Protein AF-D3BN66-F1 (afdb_monomer_lite)

Secondary structure (DSSP, 8-state):
-----PPP-PPPP-PPP----------HHHHHHHHHHHHHTTSSSHHHHHHHHHHHHHHHHHHHHHHHHHHHHHHHHHHHHHHHHHHHHHHHHHHHHHHHHHHHHHHHHHHHHHHHT--S-HHHHHHHHHHHHHHHHHHHHHHHHHHHHHHHHHHHHHHHHHHHHHHHHHHHHHHHHHHHHHTT----TTS-TT-GGGGPPPPPTT--HHHHHHHHHHHHHHHHHHHHHHGGG--HHHHHHHHHHHHHHHH---HHHHHHHHHHHHHHHS---------TT----------------S--PPP-------------------------TTS-PPPPHHHHHHHHGGGGGGTEEEEEEGGGGGGS---SEEEEEEESS-TTS----EEEEEEETTS--------------

Radius of gyration: 40.03 Å; chains: 1; bounding box: 95×123×113 Å

pLDDT: mean 73.35, std 18.91, range [30.31, 98.12]

Foldseek 3Di:
DDDDDDDDDDDDDDDDDDDDDDDDDPCPVVVVVVVVVVVVVVPPDPVVVVVVVVVVVVVVVVVVVVVVVVVLVVLVVVLVVLVVVLVVVLVVLVVQLVVLVVQLVVLVVQLVVLVVVDDPDPVSVVSNVVSVVSNVVSVVSNVVSVVVSVVSVVVSVVVSVVSVLVSQLVVLVVVLVVLCVVLVPPDLVPDDPPCLPVQQDADDPPDDPVRVVVNVSSVSSSVSNVSVVCSSVDGPVLSVVLVVLVVVLVVDPDRVSNVVSVVVNVVSSPDDPPPPPPPPPPPDPDDDDDDPDDDDDPDPDPDPPDDDDPPDPDDDDDDDDDDDPPPPPPPPDDDDQVRVCVVCVVCVVVAEPGEAEPVCPVVDDDDQWHKYKYFPHHPVDPGDDIDIDIHHNPPPPPPPPPPPPDDDD

Sequence (409 aa):
MTGSKRKQRLRPPKLYKDYKNRRSINDNNFRELVLRKTIDDKKIDQPILVEIDPIIKKELDEIKTSMNKKLNIDNNDKLEKIQTRAEKQKQRDEMAANLALTNERLAKMELNSLEANQKDDDEWRRKFEVAERKAREAEENFIIIEDLMKVNKEKFEKQIIEARHEVEKEQIKEQINQFINRKNITGLSSIPLNNPFESFQYYTKDMNDKQKGSVTKKNEKGFAQLLKSFSNRLTTDNFNNIMHIYSQLERSRDYNRRNDMLKEIYMSFQPQPRNVALPVDLVQPPQQQGGMSIYYEPDLEIPIIGEGDRNDQKRLEEGSSSDESVIDRRNGSGLYDYQIEEIMAPYKDRGFVGVIPSDMVSSLPANKKMSFIMNLDPSDQPGSHWVACYIDGRDDRIAHQDKDRSVSV

Structure (mmCIF, N/CA/C/O backbone):
data_AF-D3BN66-F1
#
_entry.id   AF-D3BN66-F1
#
loop_
_atom_site.group_PDB
_atom_site.id
_atom_site.type_symbol
_atom_site.label_atom_id
_atom_site.label_alt_id
_atom_site.label_comp_id
_atom_site.label_asym_id
_atom_site.label_entity_id
_atom_site.label_seq_id
_atom_site.pdbx_PDB_ins_code
_atom_site.Cartn_x
_atom_site.Cartn_y
_atom_site.Cartn_z
_atom_site.occupancy
_atom_site.B_iso_or_equiv
_atom_site.auth_seq_id
_atom_site.auth_comp_id
_atom_site.auth_asym_id
_atom_site.auth_atom_id
_atom_site.pdbx_PDB_model_num
ATOM 1 N N . MET A 1 1 ? 4.563 66.924 8.819 1.00 42.50 1 MET A N 1
ATOM 2 C CA . MET A 1 1 ? 3.138 66.525 8.850 1.00 42.50 1 MET A CA 1
ATOM 3 C C . MET A 1 1 ? 3.063 65.006 8.934 1.00 42.50 1 MET A C 1
ATOM 5 O O . MET A 1 1 ? 3.205 64.345 7.919 1.00 42.50 1 MET A O 1
ATOM 9 N N . THR A 1 2 ? 2.899 64.441 10.130 1.00 40.62 2 THR A N 1
ATOM 10 C CA . THR A 1 2 ? 2.730 62.989 10.336 1.00 40.62 2 THR A CA 1
ATOM 11 C C . THR A 1 2 ? 1.675 62.785 11.421 1.00 40.62 2 THR A C 1
ATOM 13 O O . THR A 1 2 ? 1.926 63.022 12.601 1.00 40.62 2 THR A O 1
ATOM 16 N N . GLY A 1 3 ? 0.453 62.446 10.999 1.00 40.06 3 GLY A N 1
ATOM 17 C CA . GLY A 1 3 ? -0.725 62.320 11.857 1.00 40.06 3 GLY A CA 1
ATOM 18 C C . GLY A 1 3 ? -0.850 60.930 12.479 1.00 40.06 3 GLY A C 1
ATOM 19 O O . GLY A 1 3 ? -1.003 59.936 11.776 1.00 40.06 3 GLY A O 1
ATOM 20 N N . SER A 1 4 ? -0.826 60.885 13.810 1.00 47.31 4 SER A N 1
ATOM 21 C CA . SER A 1 4 ? -1.016 59.688 14.631 1.00 47.31 4 SER A CA 1
ATOM 22 C C . SER A 1 4 ? -2.510 59.473 14.922 1.00 47.31 4 SER A C 1
ATOM 24 O O . SER A 1 4 ? -3.152 60.317 15.548 1.00 47.31 4 SER A O 1
ATOM 26 N N . LYS A 1 5 ? -3.098 58.360 14.457 1.00 57.25 5 LYS A N 1
ATOM 27 C CA . LYS A 1 5 ? -4.505 57.996 14.722 1.00 57.25 5 LYS A CA 1
ATOM 28 C C . LYS A 1 5 ? -4.603 57.080 15.947 1.00 57.25 5 LYS A C 1
ATOM 30 O O . LYS A 1 5 ? -4.338 55.883 15.876 1.00 57.25 5 LYS A O 1
ATOM 35 N N . ARG A 1 6 ? -5.043 57.652 17.071 1.00 55.31 6 ARG A N 1
ATOM 36 C CA . ARG A 1 6 ? -5.416 56.957 18.316 1.00 55.31 6 ARG A CA 1
ATOM 37 C C . ARG A 1 6 ? -6.798 56.303 18.150 1.00 55.31 6 ARG A C 1
ATOM 39 O O . ARG A 1 6 ? -7.790 57.006 17.984 1.00 55.31 6 ARG A O 1
ATOM 46 N N . LYS A 1 7 ? -6.885 54.969 18.220 1.00 59.03 7 LYS A N 1
ATOM 47 C CA . LYS A 1 7 ? -8.163 54.233 18.302 1.00 59.03 7 LYS A CA 1
ATOM 48 C C . LYS A 1 7 ? -8.695 54.268 19.742 1.00 59.03 7 LYS A C 1
ATOM 50 O O . LYS A 1 7 ? -8.045 53.763 20.655 1.00 59.03 7 LYS A O 1
ATOM 55 N N . GLN A 1 8 ? -9.872 54.863 19.937 1.00 57.28 8 GLN A N 1
ATOM 56 C CA . GLN A 1 8 ? -10.628 54.820 21.191 1.00 57.28 8 GLN A CA 1
ATOM 57 C C . GLN A 1 8 ? -11.249 53.427 21.388 1.00 57.28 8 GLN A C 1
ATOM 59 O O . GLN A 1 8 ? -11.866 52.877 20.479 1.00 57.28 8 GLN A O 1
ATOM 64 N N . ARG A 1 9 ? -11.083 52.853 22.585 1.00 50.12 9 ARG A N 1
ATOM 65 C CA . ARG A 1 9 ? -11.753 51.618 23.017 1.00 50.12 9 ARG A CA 1
ATOM 66 C C . ARG A 1 9 ? -13.095 51.970 23.665 1.00 50.12 9 ARG A C 1
ATOM 68 O O . ARG A 1 9 ? -13.114 52.604 24.718 1.00 50.12 9 ARG A O 1
ATOM 75 N N . LEU A 1 10 ? -14.194 51.534 23.053 1.00 54.78 10 LEU A N 1
ATOM 76 C CA . LEU A 1 10 ? -15.538 51.562 23.637 1.00 54.78 10 LEU A CA 1
ATOM 77 C C . LEU A 1 10 ? -15.641 50.506 24.751 1.00 54.78 10 LEU A C 1
ATOM 79 O O . LEU A 1 10 ? -15.261 49.352 24.557 1.00 54.78 10 LEU A O 1
ATOM 83 N N . ARG A 1 11 ? -16.131 50.908 25.930 1.00 53.59 11 ARG A N 1
ATOM 84 C CA . ARG A 1 11 ? -16.482 49.995 27.032 1.00 53.59 11 ARG A CA 1
ATOM 85 C C . ARG A 1 11 ? -17.899 49.440 26.815 1.00 53.59 11 ARG A C 1
ATOM 87 O O . ARG A 1 11 ? -18.752 50.197 26.355 1.00 53.59 11 ARG A O 1
ATOM 94 N N . PRO A 1 12 ? -18.181 48.178 27.182 1.00 53.91 12 PRO A N 1
ATOM 95 C CA . PRO A 1 12 ? -19.526 47.619 27.081 1.00 53.91 12 PRO A CA 1
ATOM 96 C C . PRO A 1 12 ? -20.461 48.150 28.190 1.00 53.91 12 PRO A C 1
ATOM 98 O O . PRO A 1 12 ? -19.978 48.540 29.262 1.00 53.91 12 PRO A O 1
ATOM 101 N N . PRO A 1 13 ? -21.791 48.156 27.968 1.00 50.81 13 PRO A N 1
ATOM 102 C CA . PRO A 1 13 ? -22.762 48.665 28.930 1.00 50.81 13 PRO A CA 1
ATOM 103 C C . PRO A 1 13 ? -22.997 47.669 30.071 1.00 50.81 13 PRO A C 1
ATOM 105 O O . PRO A 1 13 ? -23.082 46.459 29.867 1.00 50.81 13 PRO A O 1
ATOM 108 N N . LYS A 1 14 ? -23.142 48.199 31.288 1.00 54.69 14 LYS A N 1
ATOM 109 C CA . LYS A 1 14 ? -23.556 47.444 32.476 1.00 54.69 14 LYS A CA 1
ATOM 110 C C . LYS A 1 14 ? -25.056 47.148 32.382 1.00 54.69 14 LYS A C 1
ATOM 112 O O . LYS A 1 14 ? -25.862 48.071 32.457 1.00 54.69 14 LYS A O 1
ATOM 117 N N . LEU A 1 15 ? -25.418 45.875 32.236 1.00 51.81 15 LEU A N 1
ATOM 118 C CA . LEU A 1 15 ? -26.801 45.411 32.342 1.00 51.81 15 LEU A CA 1
ATOM 119 C C . LEU A 1 15 ? -27.243 45.387 33.812 1.00 51.81 15 LEU A C 1
ATOM 121 O O . LEU A 1 15 ? -26.557 44.860 34.690 1.00 51.81 15 LEU A O 1
ATOM 125 N N . TYR A 1 16 ? -28.379 46.039 34.037 1.00 42.94 16 TYR A N 1
ATOM 126 C CA . TYR A 1 16 ? -29.031 46.309 35.310 1.00 42.94 16 TYR A CA 1
ATOM 127 C C . TYR A 1 16 ? -29.456 45.034 36.051 1.00 42.94 16 TYR A C 1
ATOM 129 O O . TYR A 1 16 ? -29.981 44.088 35.467 1.00 42.94 16 TYR A O 1
ATOM 137 N N . LYS A 1 17 ? -29.273 45.065 37.374 1.00 49.34 17 LYS A N 1
ATOM 138 C CA . LYS A 1 17 ? -29.951 44.204 38.345 1.00 49.34 17 LYS A CA 1
ATOM 139 C C . LYS A 1 17 ? -31.332 44.803 38.594 1.00 49.34 17 LYS A C 1
ATOM 141 O O . LYS A 1 17 ? -31.373 45.902 39.122 1.00 49.34 17 LYS A O 1
ATOM 146 N N . ASP A 1 18 ? -32.408 44.092 38.268 1.00 52.47 18 ASP A N 1
ATOM 147 C CA . ASP A 1 18 ? -33.730 44.332 38.863 1.00 52.47 18 ASP A CA 1
ATOM 148 C C . ASP A 1 18 ? -34.685 43.169 38.575 1.00 52.47 18 ASP A C 1
ATOM 150 O O . ASP A 1 18 ? -35.372 43.150 37.564 1.00 52.47 18 ASP A O 1
ATOM 154 N N . TYR A 1 19 ? -34.732 42.194 39.485 1.00 42.91 19 TYR A N 1
ATOM 155 C CA . TYR A 1 19 ? -35.895 41.319 39.676 1.00 42.91 19 TYR A CA 1
ATOM 156 C C . TYR A 1 19 ? -35.972 40.921 41.155 1.00 42.91 19 TYR A C 1
ATOM 158 O O . TYR A 1 19 ? -35.634 39.812 41.563 1.00 42.91 19 TYR A O 1
ATOM 166 N N . LYS A 1 20 ? -36.414 41.867 41.984 1.00 50.00 20 LYS A N 1
ATOM 167 C CA . LYS A 1 20 ? -37.083 41.577 43.255 1.00 50.00 20 LYS A CA 1
ATOM 168 C C . LYS A 1 20 ? -38.516 42.088 43.141 1.00 50.00 20 LYS A C 1
ATOM 170 O O . LYS A 1 20 ? -38.739 43.167 42.609 1.00 50.00 20 LYS A O 1
ATOM 175 N N . ASN A 1 21 ? -39.447 41.315 43.692 1.00 50.31 21 ASN A N 1
ATOM 176 C CA . ASN A 1 21 ? -40.873 41.610 43.875 1.00 50.31 21 ASN A CA 1
ATOM 177 C C . ASN A 1 21 ? -41.814 41.277 42.712 1.00 50.31 21 ASN A C 1
ATOM 179 O O . ASN A 1 21 ? -42.336 42.161 42.037 1.00 50.31 21 ASN A O 1
ATOM 183 N N . ARG A 1 22 ? -42.209 39.999 42.633 1.00 42.62 22 ARG A N 1
ATOM 184 C CA . ARG A 1 22 ? -43.609 39.641 42.348 1.00 42.62 22 ARG A CA 1
ATOM 185 C C . ARG A 1 22 ? -44.107 38.545 43.296 1.00 42.62 22 ARG A C 1
ATOM 187 O O . ARG A 1 22 ? -43.810 37.375 43.128 1.00 42.62 22 ARG A O 1
ATOM 194 N N . ARG A 1 23 ? -44.828 39.029 44.311 1.00 42.53 23 ARG A N 1
ATOM 195 C CA . ARG A 1 23 ? -46.084 38.528 44.899 1.00 42.53 23 ARG A CA 1
ATOM 196 C C . ARG A 1 23 ? -46.255 37.010 45.042 1.00 42.53 23 ARG A C 1
ATOM 198 O O . ARG A 1 23 ? -46.561 36.312 44.085 1.00 42.53 23 ARG A O 1
ATOM 205 N N . SER A 1 24 ? -46.222 36.576 46.301 1.00 52.53 24 SER A N 1
ATOM 206 C CA . SER A 1 24 ? -46.904 35.387 46.804 1.00 52.53 24 SER A CA 1
ATOM 207 C C . SER A 1 24 ? -48.413 35.489 46.559 1.00 52.53 24 SER A C 1
ATOM 209 O O . SER A 1 24 ? -49.095 36.316 47.167 1.00 52.53 24 SER A O 1
ATOM 211 N N . ILE A 1 25 ? -48.937 34.636 45.689 1.00 47.38 25 ILE A N 1
ATOM 212 C CA . ILE A 1 25 ? -50.349 34.260 45.684 1.00 47.38 25 ILE A CA 1
ATOM 213 C C . ILE A 1 25 ? -50.371 32.776 46.044 1.00 47.38 25 ILE A C 1
ATOM 215 O O . ILE A 1 25 ? -49.571 32.003 45.527 1.00 47.38 25 ILE A O 1
ATOM 219 N N . ASN A 1 26 ? -51.211 32.431 47.018 1.00 54.62 26 ASN A N 1
ATOM 220 C CA . ASN A 1 26 ? -51.347 31.112 47.630 1.00 54.62 26 ASN A CA 1
ATOM 221 C C . ASN A 1 26 ? -51.411 29.981 46.591 1.00 54.62 26 ASN A C 1
ATOM 223 O O . ASN A 1 26 ? -52.428 29.798 45.928 1.00 54.62 26 ASN A O 1
ATOM 227 N N . ASP A 1 27 ? -50.338 29.194 46.526 1.00 53.50 27 ASP A N 1
ATOM 228 C CA . ASP A 1 27 ? -50.095 28.159 45.512 1.00 53.50 27 ASP A CA 1
ATOM 229 C C . ASP A 1 27 ? -50.327 26.732 46.050 1.00 53.50 27 ASP A C 1
ATOM 231 O O . ASP A 1 27 ? -49.869 25.739 45.486 1.00 53.50 27 ASP A O 1
ATOM 235 N N . ASN A 1 28 ? -51.037 26.599 47.176 1.00 54.41 28 ASN A N 1
ATOM 236 C CA . ASN A 1 28 ? -51.284 25.289 47.786 1.00 54.41 28 ASN A CA 1
ATOM 237 C C . ASN A 1 28 ? -52.301 24.454 46.988 1.00 54.41 28 ASN A C 1
ATOM 239 O O . ASN A 1 28 ? -52.156 23.236 46.914 1.00 54.41 28 ASN A O 1
ATOM 243 N N . ASN A 1 29 ? -53.262 25.088 46.306 1.00 57.19 29 ASN A N 1
ATOM 244 C CA . ASN A 1 29 ? -54.255 24.362 45.504 1.00 57.19 29 ASN A CA 1
ATOM 245 C C . ASN A 1 29 ? -53.733 23.956 44.116 1.00 57.19 29 ASN A C 1
ATOM 247 O O . ASN A 1 29 ? -54.146 22.923 43.595 1.00 57.19 29 ASN A O 1
ATOM 251 N N . PHE A 1 30 ? -52.794 24.705 43.525 1.00 57.44 30 PHE A N 1
ATOM 252 C CA . PHE A 1 30 ? -52.188 24.317 42.245 1.00 57.44 30 PHE A CA 1
ATOM 253 C C . PHE A 1 30 ? -51.193 23.165 42.429 1.00 57.44 30 PHE A C 1
ATOM 255 O O . PHE A 1 30 ? -51.140 22.240 41.618 1.00 57.44 30 PHE A O 1
ATOM 262 N N . ARG A 1 31 ? -50.464 23.160 43.552 1.00 57.47 31 ARG A N 1
ATOM 263 C CA . ARG A 1 31 ? -49.531 22.083 43.894 1.00 57.47 31 ARG A CA 1
ATOM 264 C C . ARG A 1 31 ? -50.245 20.755 44.164 1.00 57.47 31 ARG A C 1
ATOM 266 O O . ARG A 1 31 ? -49.763 19.728 43.699 1.00 57.47 31 ARG A O 1
ATOM 273 N N . GLU A 1 32 ? -51.409 20.761 44.820 1.00 63.03 32 GLU A N 1
ATOM 274 C CA . GLU A 1 32 ? -52.248 19.555 44.968 1.00 63.03 32 GLU A CA 1
ATOM 275 C C . GLU A 1 32 ? -52.818 19.065 43.627 1.00 63.03 32 GLU A C 1
ATOM 277 O O . GLU A 1 32 ? -52.808 17.863 43.362 1.00 63.03 32 GLU A O 1
ATOM 282 N N . LEU A 1 33 ? -53.257 19.971 42.745 1.00 62.94 33 LEU A N 1
ATOM 283 C CA . LEU A 1 33 ? -53.832 19.591 41.450 1.00 62.94 33 LEU A CA 1
ATOM 284 C C . LEU A 1 33 ? -52.782 18.986 40.497 1.00 62.94 33 LEU A C 1
ATOM 286 O O . LEU A 1 33 ? -53.063 18.011 39.799 1.00 62.94 33 LEU A O 1
ATOM 290 N N . VAL A 1 34 ? -51.554 19.517 40.504 1.00 58.50 34 VAL A N 1
ATOM 291 C CA . VAL A 1 34 ? -50.423 18.976 39.726 1.00 58.50 34 VAL A CA 1
ATOM 292 C C . VAL A 1 34 ? -49.913 17.657 40.320 1.00 58.50 34 VAL A C 1
ATOM 294 O O . VAL A 1 34 ? -49.538 16.747 39.578 1.00 58.50 34 VAL A O 1
ATOM 297 N N . LEU A 1 35 ? -49.950 17.497 41.647 1.00 56.22 35 LEU A N 1
ATOM 298 C CA . LEU A 1 35 ? -49.577 16.238 42.295 1.00 56.22 35 LEU A CA 1
ATOM 299 C C . LEU A 1 35 ? -50.616 15.131 42.076 1.00 56.22 35 LEU A C 1
ATOM 301 O O . LEU A 1 35 ? -50.224 13.988 41.882 1.00 56.22 35 LEU A O 1
ATOM 305 N N . ARG A 1 36 ? -51.919 15.433 42.019 1.00 53.44 36 ARG A N 1
ATOM 306 C CA . ARG A 1 36 ? -52.940 14.409 41.725 1.00 53.44 36 ARG A CA 1
ATOM 307 C C . ARG A 1 36 ? -52.907 13.941 40.270 1.00 53.44 36 ARG A C 1
ATOM 309 O O . ARG A 1 36 ? -53.001 12.743 40.032 1.00 53.44 36 ARG A O 1
ATOM 316 N N . LYS A 1 37 ? -52.662 14.836 39.304 1.00 50.47 37 LYS A N 1
ATOM 317 C CA . LYS A 1 37 ? -52.521 14.439 37.888 1.00 50.47 37 LYS A CA 1
ATOM 318 C C . LYS A 1 37 ? -51.271 13.594 37.612 1.00 50.47 37 LYS A C 1
ATOM 320 O O . LYS A 1 37 ? -51.296 12.744 36.739 1.00 50.47 37 LYS A O 1
ATOM 325 N N . THR A 1 38 ? -50.201 13.769 38.388 1.00 50.75 38 THR A N 1
ATOM 326 C CA . THR A 1 38 ? -48.955 12.991 38.231 1.00 50.75 38 THR A CA 1
ATOM 327 C C . THR A 1 38 ? -48.953 11.644 38.961 1.00 50.75 38 THR A C 1
ATOM 329 O O . THR A 1 38 ? -47.973 10.904 38.859 1.00 50.75 38 THR A O 1
ATOM 332 N N . ILE A 1 39 ? -50.010 11.312 39.712 1.00 50.56 39 ILE A N 1
ATOM 333 C CA . ILE A 1 39 ? -50.129 10.029 40.423 1.00 50.56 39 ILE A CA 1
ATOM 334 C C . ILE A 1 39 ? -50.927 9.002 39.605 1.00 50.56 39 ILE A C 1
ATOM 336 O O . ILE A 1 39 ? -50.590 7.819 39.669 1.00 50.56 39 ILE A O 1
ATOM 340 N N . ASP A 1 40 ? -51.878 9.430 38.771 1.00 47.91 40 ASP A N 1
ATOM 341 C CA . ASP A 1 40 ? -52.631 8.510 37.904 1.00 47.91 40 ASP A CA 1
ATOM 342 C C . ASP A 1 40 ? -51.884 8.144 36.603 1.00 47.91 40 ASP A C 1
ATOM 344 O O . ASP A 1 40 ? -51.997 7.009 36.145 1.00 47.91 40 ASP A O 1
ATOM 348 N N . ASP A 1 41 ? -50.983 9.002 36.107 1.00 50.62 41 ASP A N 1
ATOM 349 C CA . ASP A 1 41 ? -50.082 8.681 34.978 1.00 50.62 41 ASP A CA 1
ATOM 350 C C . ASP A 1 41 ? -48.938 7.710 35.355 1.00 50.62 41 ASP A C 1
ATOM 352 O O . ASP A 1 41 ? -48.151 7.305 34.508 1.00 50.62 41 ASP A O 1
ATOM 356 N N . LYS A 1 42 ? -48.813 7.314 36.632 1.00 54.12 42 LYS A N 1
ATOM 357 C CA . LYS A 1 42 ? -47.765 6.380 37.105 1.00 54.12 42 LYS A CA 1
ATOM 358 C C . LYS A 1 42 ? -48.207 4.919 37.186 1.00 54.12 42 LYS A C 1
ATOM 360 O O . LYS A 1 42 ? -47.405 4.073 37.583 1.00 54.12 42 LYS A O 1
ATOM 365 N N . LYS A 1 43 ? -49.470 4.614 36.874 1.00 51.81 43 LYS A N 1
ATOM 366 C CA . LYS A 1 43 ? -50.007 3.238 36.905 1.00 51.81 43 LYS A CA 1
ATOM 367 C C . LYS A 1 43 ? -50.247 2.627 35.530 1.00 51.81 43 LYS A C 1
ATOM 369 O O . LYS A 1 43 ? -50.500 1.429 35.447 1.00 51.81 43 LYS A O 1
ATOM 374 N N . ILE A 1 44 ? -50.119 3.420 34.477 1.00 51.97 44 ILE A N 1
ATOM 375 C CA . ILE A 1 44 ? -50.003 2.942 33.104 1.00 51.97 44 ILE A CA 1
ATOM 376 C C . ILE A 1 44 ? -48.488 2.939 32.807 1.00 51.97 44 ILE A C 1
ATOM 378 O O . ILE A 1 44 ? -47.768 3.784 33.323 1.00 51.97 44 ILE A O 1
ATOM 382 N N . ASP A 1 45 ? -47.983 1.943 32.080 1.00 51.66 45 ASP A N 1
ATOM 383 C CA . ASP A 1 45 ? -46.619 1.866 31.503 1.00 51.66 45 ASP A CA 1
ATOM 384 C C . ASP A 1 45 ? -45.501 1.072 32.207 1.00 51.66 45 ASP A C 1
ATOM 386 O O . ASP A 1 45 ? -44.484 0.819 31.563 1.00 51.66 45 ASP A O 1
ATOM 390 N N . GLN A 1 46 ? -45.636 0.551 33.433 1.00 54.06 46 GLN A N 1
ATOM 391 C CA . GLN A 1 46 ? -44.550 -0.302 33.972 1.00 54.06 46 GLN A CA 1
ATOM 392 C C . GLN A 1 46 ? -44.392 -1.697 33.329 1.00 54.06 46 GLN A C 1
ATOM 394 O O . GLN A 1 46 ? -43.247 -2.116 33.179 1.00 54.06 46 GLN A O 1
ATOM 399 N N . PRO A 1 47 ? -45.443 -2.432 32.910 1.00 52.09 47 PRO A N 1
ATOM 400 C CA . PRO A 1 47 ? -45.228 -3.733 32.270 1.00 52.09 47 PRO A CA 1
ATOM 401 C C . PRO A 1 47 ? -44.808 -3.619 30.794 1.00 52.09 47 PRO A C 1
ATOM 403 O O . PRO A 1 47 ? -44.081 -4.478 30.311 1.00 52.09 47 PRO A O 1
ATOM 406 N N . ILE A 1 48 ? -45.190 -2.540 30.095 1.00 51.78 48 ILE A N 1
ATOM 407 C CA . ILE A 1 48 ? -44.883 -2.353 28.663 1.00 51.78 48 ILE A CA 1
ATOM 408 C C . ILE A 1 48 ? -43.405 -1.969 28.457 1.00 51.78 48 ILE A C 1
ATOM 410 O O . ILE A 1 48 ? -42.762 -2.450 27.527 1.00 51.78 48 ILE A O 1
ATOM 414 N N . LEU A 1 49 ? -42.823 -1.171 29.360 1.00 47.06 49 LEU A N 1
ATOM 415 C CA . LEU A 1 49 ? -41.401 -0.798 29.301 1.00 47.06 49 LEU A CA 1
ATOM 416 C C . LEU A 1 49 ? -40.445 -1.989 29.508 1.00 47.06 49 LEU A C 1
ATOM 418 O O . LEU A 1 49 ? -39.345 -1.984 28.964 1.00 47.06 49 LEU A O 1
ATOM 422 N N . VAL A 1 50 ? -40.863 -3.030 30.238 1.00 57.59 50 VAL A N 1
ATOM 423 C CA . VAL A 1 50 ? -40.025 -4.214 30.509 1.00 57.59 50 VAL A CA 1
ATOM 424 C C . VAL A 1 50 ? -39.882 -5.118 29.275 1.00 57.59 50 VAL A C 1
ATOM 426 O O . VAL A 1 50 ? -38.843 -5.755 29.108 1.00 57.59 50 VAL A O 1
ATOM 429 N N . GLU A 1 51 ? -40.878 -5.149 28.383 1.00 57.34 51 GLU A N 1
ATOM 430 C CA . GLU A 1 51 ? -40.828 -5.958 27.153 1.00 57.34 51 GLU A CA 1
ATOM 431 C C . GLU A 1 51 ? -40.183 -5.232 25.961 1.00 57.34 51 GLU A C 1
ATOM 433 O O . GLU A 1 51 ? -39.612 -5.882 25.084 1.00 57.34 51 GLU A O 1
ATOM 438 N N . ILE A 1 52 ? -40.210 -3.895 25.933 1.00 57.38 52 ILE A N 1
ATOM 439 C CA . ILE A 1 52 ? -39.646 -3.099 24.829 1.00 57.38 52 ILE A CA 1
ATOM 440 C C . ILE A 1 52 ? -38.112 -2.984 24.919 1.00 57.38 52 ILE A C 1
ATOM 442 O O . ILE A 1 52 ? -37.425 -3.016 23.895 1.00 57.38 52 ILE A O 1
ATOM 446 N N . ASP A 1 53 ? -37.549 -2.916 26.127 1.00 74.94 53 ASP A N 1
ATOM 447 C CA . ASP A 1 53 ? -36.102 -2.791 26.357 1.00 74.94 53 ASP A CA 1
ATOM 448 C C . ASP A 1 53 ? -35.226 -3.862 25.663 1.00 74.94 53 ASP A C 1
ATOM 450 O O . ASP A 1 53 ? -34.221 -3.492 25.043 1.00 74.94 53 ASP A O 1
ATOM 454 N N . PRO A 1 54 ? -35.540 -5.175 25.709 1.00 79.94 54 PRO A N 1
ATOM 455 C CA . PRO A 1 54 ? -34.726 -6.182 25.025 1.00 79.94 54 PRO A CA 1
ATOM 456 C C . PRO A 1 54 ? -34.784 -6.063 23.496 1.00 79.94 54 PRO A C 1
ATOM 458 O O . PRO A 1 54 ? -33.779 -6.335 22.838 1.00 79.94 54 PRO A O 1
ATOM 461 N N . ILE A 1 55 ? -35.916 -5.624 22.936 1.00 75.44 55 ILE A N 1
ATOM 462 C CA . ILE A 1 55 ? -36.080 -5.424 21.489 1.00 75.44 55 ILE A CA 1
ATOM 463 C C . ILE A 1 55 ? -35.230 -4.237 21.036 1.00 75.44 55 ILE A C 1
ATOM 465 O O . ILE A 1 55 ? -34.394 -4.392 20.146 1.00 75.44 55 ILE A O 1
ATOM 469 N N . ILE A 1 56 ? -35.355 -3.092 21.717 1.00 73.75 56 ILE A N 1
ATOM 470 C CA . ILE A 1 56 ? -34.551 -1.900 21.420 1.00 73.75 56 ILE A CA 1
ATOM 471 C C . ILE A 1 56 ? -33.062 -2.216 21.561 1.00 73.75 56 ILE A C 1
ATOM 473 O O . ILE A 1 56 ? -32.268 -1.841 20.704 1.00 73.75 56 ILE A O 1
ATOM 477 N N . LYS A 1 57 ? -32.657 -2.932 22.616 1.00 77.44 57 LYS A N 1
ATOM 478 C CA . LYS A 1 57 ? -31.249 -3.282 22.836 1.00 77.44 57 LYS A CA 1
ATOM 479 C C . LYS A 1 57 ? -30.691 -4.173 21.724 1.00 77.44 57 LYS A C 1
ATOM 481 O O . LYS A 1 57 ? -29.576 -3.928 21.270 1.00 77.44 57 LYS A O 1
ATOM 486 N N . LYS A 1 58 ? -31.471 -5.156 21.261 1.00 86.12 58 LYS A N 1
ATOM 487 C CA . LYS A 1 58 ? -31.096 -6.034 20.147 1.00 86.12 58 LYS A CA 1
ATOM 488 C C . LYS A 1 58 ? -30.903 -5.245 18.850 1.00 86.12 58 LYS A C 1
ATOM 490 O O . LYS A 1 58 ? -29.858 -5.383 18.221 1.00 86.12 58 LYS A O 1
ATOM 495 N N . GLU A 1 59 ? -31.851 -4.381 18.487 1.00 81.19 59 GLU A N 1
ATOM 496 C CA . GLU A 1 59 ? -31.731 -3.536 17.289 1.00 81.19 59 GLU A CA 1
ATOM 497 C C . GLU A 1 59 ? -30.517 -2.601 17.373 1.00 81.19 59 GLU A C 1
ATOM 499 O O . GLU A 1 59 ? -29.779 -2.423 16.405 1.00 81.19 59 GLU A O 1
ATOM 504 N N . LEU A 1 60 ? -30.252 -2.038 18.553 1.00 73.50 60 LEU A N 1
ATOM 505 C CA . LEU A 1 60 ? -29.124 -1.134 18.771 1.00 73.50 60 LEU A CA 1
ATOM 506 C C . LEU A 1 60 ? -27.770 -1.860 18.668 1.00 73.50 60 LEU A C 1
ATOM 508 O O . LEU A 1 60 ? -26.803 -1.287 18.159 1.00 73.50 60 LEU A O 1
ATOM 512 N N . ASP A 1 61 ? -27.697 -3.116 19.112 1.00 77.19 61 ASP A N 1
ATOM 513 C CA . ASP A 1 61 ? -26.514 -3.970 18.968 1.00 77.19 61 ASP A CA 1
ATOM 514 C C . ASP A 1 61 ? -26.303 -4.418 17.506 1.00 77.19 61 ASP A C 1
ATOM 516 O O . ASP A 1 61 ? -25.166 -4.425 17.020 1.00 77.19 61 ASP A O 1
ATOM 520 N N . GLU A 1 62 ? -27.377 -4.702 16.762 1.00 81.94 62 GLU A N 1
ATOM 521 C CA . GLU A 1 62 ? -27.326 -4.996 15.321 1.00 81.94 62 GLU A CA 1
ATOM 522 C C . GLU A 1 62 ? -26.850 -3.782 14.507 1.00 81.94 62 GLU A C 1
ATOM 524 O O . GLU A 1 62 ? -25.935 -3.903 13.683 1.00 81.94 62 GLU A O 1
ATOM 529 N N . ILE A 1 63 ? -27.382 -2.588 14.794 1.00 76.31 63 ILE A N 1
ATOM 530 C CA . ILE A 1 63 ? -26.952 -1.331 14.165 1.00 76.31 63 ILE A CA 1
ATOM 531 C C . ILE A 1 63 ? -25.464 -1.085 14.433 1.00 76.31 63 ILE A C 1
ATOM 533 O O . ILE A 1 63 ? -24.711 -0.848 13.486 1.00 76.31 63 ILE A O 1
ATOM 537 N N . LYS A 1 64 ? -25.005 -1.206 15.686 1.00 73.19 64 LYS A N 1
ATOM 538 C CA . LYS A 1 64 ? -23.581 -1.047 16.038 1.00 73.19 64 LYS A CA 1
ATOM 539 C C . LYS A 1 64 ? -22.687 -2.045 15.307 1.00 73.19 64 LYS A C 1
ATOM 541 O O . LYS A 1 64 ? -21.664 -1.656 14.748 1.00 73.19 64 LYS A O 1
ATOM 546 N N . THR A 1 65 ? -23.089 -3.314 15.266 1.00 77.75 65 THR A N 1
ATOM 547 C CA . THR A 1 65 ? -22.343 -4.368 14.561 1.00 77.75 65 THR A CA 1
ATOM 548 C C . THR A 1 65 ? -22.235 -4.053 13.068 1.00 77.75 65 THR A C 1
ATOM 550 O O . THR A 1 65 ? -21.158 -4.174 12.482 1.00 77.75 65 THR A O 1
ATOM 553 N N . SER A 1 66 ? -23.322 -3.569 12.459 1.00 77.06 66 SER A N 1
ATOM 554 C CA . SER A 1 66 ? -23.336 -3.168 11.049 1.00 77.06 66 SER A CA 1
ATOM 555 C C . SER A 1 66 ? -22.442 -1.951 10.769 1.00 77.06 66 SER A C 1
ATOM 557 O O . SER A 1 66 ? -21.703 -1.954 9.784 1.00 77.06 66 SER A O 1
ATOM 559 N N . MET A 1 67 ? -22.444 -0.943 11.651 1.00 69.38 67 MET A N 1
ATOM 560 C CA . MET A 1 67 ? -21.591 0.244 11.532 1.00 69.38 67 MET A CA 1
ATOM 561 C C . MET A 1 67 ? -20.110 -0.114 11.652 1.00 69.38 67 MET A C 1
ATOM 563 O O . MET A 1 67 ? -19.313 0.317 10.823 1.00 69.38 67 MET A O 1
ATOM 567 N N . ASN A 1 68 ? -19.749 -0.956 12.621 1.00 70.44 68 ASN A N 1
ATOM 568 C CA . ASN A 1 68 ? -18.372 -1.416 12.805 1.00 70.44 68 ASN A CA 1
ATOM 569 C C . ASN A 1 68 ? -17.876 -2.239 11.613 1.00 70.44 68 ASN A C 1
ATOM 571 O O . ASN A 1 68 ? -16.736 -2.085 11.179 1.00 70.44 68 ASN A O 1
ATOM 575 N N . LYS A 1 69 ? -18.744 -3.082 11.040 1.00 80.12 69 LYS A N 1
ATOM 576 C CA . LYS A 1 69 ? -18.421 -3.827 9.820 1.00 80.12 69 LYS A CA 1
ATOM 577 C C . LYS A 1 69 ? -18.158 -2.882 8.643 1.00 80.12 69 LYS A C 1
ATOM 579 O O . LYS A 1 69 ? -17.165 -3.073 7.952 1.00 80.12 69 LYS A O 1
ATOM 584 N N . LYS A 1 70 ? -18.994 -1.854 8.447 1.00 76.50 70 LYS A N 1
ATOM 585 C CA . LYS A 1 70 ? -18.787 -0.835 7.400 1.00 76.50 70 LYS A CA 1
ATOM 586 C C . LYS A 1 70 ? -17.484 -0.061 7.596 1.00 76.50 70 LYS A C 1
ATOM 588 O O . LYS A 1 70 ? -16.721 0.065 6.652 1.00 76.50 70 LYS A O 1
ATOM 593 N N . LEU A 1 71 ? -17.189 0.373 8.820 1.00 73.19 71 LEU A N 1
ATOM 594 C CA . LEU A 1 71 ? -15.984 1.154 9.113 1.00 73.19 71 LEU A CA 1
ATOM 595 C C . LEU A 1 71 ? -14.691 0.351 8.883 1.00 73.19 71 LEU A C 1
ATOM 597 O O . LEU A 1 71 ? -13.713 0.886 8.365 1.00 73.19 71 LEU A O 1
ATOM 601 N N . ASN A 1 72 ? -14.699 -0.945 9.209 1.00 77.56 72 ASN A N 1
ATOM 602 C CA . ASN A 1 72 ? -13.581 -1.840 8.900 1.00 77.56 72 ASN A CA 1
ATOM 603 C C . ASN A 1 72 ? -13.411 -2.065 7.392 1.00 77.56 72 ASN A C 1
ATOM 605 O O . ASN A 1 72 ? -12.278 -2.114 6.923 1.00 77.56 72 ASN A O 1
ATOM 609 N N . ILE A 1 73 ? -14.511 -2.180 6.641 1.00 83.81 73 ILE A N 1
ATOM 610 C CA . ILE A 1 73 ? -14.466 -2.286 5.176 1.00 83.81 73 ILE A CA 1
ATOM 611 C C . ILE A 1 73 ? -13.881 -0.999 4.584 1.00 83.81 73 ILE A C 1
ATOM 613 O O . ILE A 1 73 ? -12.876 -1.066 3.891 1.00 83.81 73 ILE A O 1
ATOM 617 N N . ASP A 1 74 ? -14.403 0.173 4.952 1.00 82.44 74 ASP A N 1
ATOM 618 C CA . ASP A 1 74 ? -13.950 1.460 4.403 1.00 82.44 74 ASP A CA 1
ATOM 619 C C . ASP A 1 74 ? -12.454 1.725 4.656 1.00 82.44 74 ASP A C 1
ATOM 621 O O . ASP A 1 74 ? -11.751 2.283 3.810 1.00 82.44 74 ASP A O 1
ATOM 625 N N . ASN A 1 75 ? -11.954 1.333 5.830 1.00 79.94 75 ASN A N 1
ATOM 626 C CA . ASN A 1 75 ? -10.546 1.478 6.189 1.00 79.94 75 ASN A CA 1
ATOM 627 C C . ASN A 1 75 ? -9.644 0.496 5.428 1.00 79.94 75 ASN A C 1
ATOM 629 O O . ASN A 1 75 ? -8.574 0.891 4.958 1.00 79.94 75 ASN A O 1
ATOM 633 N N . ASN A 1 76 ? -10.082 -0.754 5.262 1.00 82.56 76 ASN A N 1
ATOM 634 C CA . ASN A 1 76 ? -9.353 -1.743 4.470 1.00 82.56 76 ASN A CA 1
ATOM 635 C C . ASN A 1 76 ? -9.334 -1.360 2.983 1.00 82.56 76 ASN A C 1
ATOM 637 O O . ASN A 1 76 ? -8.269 -1.378 2.374 1.00 82.56 76 ASN A O 1
ATOM 641 N N . ASP A 1 77 ? -10.458 -0.891 2.438 1.00 88.69 77 ASP A N 1
ATOM 642 C CA . ASP A 1 77 ? -10.574 -0.414 1.058 1.00 88.69 77 ASP A CA 1
ATOM 643 C C . ASP A 1 77 ? -9.623 0.757 0.771 1.00 88.69 77 ASP A C 1
ATOM 645 O O . ASP A 1 77 ? -9.065 0.873 -0.322 1.00 88.69 77 ASP A O 1
ATOM 649 N N . LYS A 1 78 ? -9.432 1.671 1.735 1.00 86.19 78 LYS A N 1
ATOM 650 C CA . LYS A 1 78 ? -8.458 2.768 1.601 1.00 86.19 78 LYS A CA 1
ATOM 651 C C . LYS A 1 78 ? -7.029 2.242 1.530 1.00 86.19 78 LYS A C 1
ATOM 653 O O . LYS A 1 78 ? -6.268 2.702 0.678 1.00 86.19 78 LYS A O 1
ATOM 658 N N . LEU A 1 79 ? -6.672 1.304 2.407 1.00 83.25 79 LEU A N 1
ATOM 659 C CA . LEU A 1 79 ? -5.341 0.701 2.426 1.00 83.25 79 LEU A CA 1
ATOM 660 C C . LEU A 1 79 ? -5.069 -0.061 1.123 1.00 83.25 79 LEU A C 1
ATOM 662 O O . LEU A 1 79 ? -4.021 0.138 0.511 1.00 83.25 79 LEU A O 1
ATOM 666 N N . GLU A 1 80 ? -6.039 -0.847 0.659 1.00 89.00 80 GLU A N 1
ATOM 667 C CA . GLU A 1 80 ? -5.967 -1.588 -0.600 1.00 89.00 80 GLU A CA 1
ATOM 668 C C . GLU A 1 80 ? -5.799 -0.638 -1.793 1.00 89.00 80 GLU A C 1
ATOM 670 O O . GLU A 1 80 ? -4.876 -0.796 -2.587 1.00 89.00 80 GLU A O 1
ATOM 675 N N . LYS A 1 81 ? -6.586 0.445 -1.871 1.00 90.94 81 LYS A N 1
ATOM 676 C CA . LYS A 1 81 ? -6.434 1.466 -2.924 1.00 90.94 81 LYS A CA 1
ATOM 677 C C . LYS A 1 81 ? -5.049 2.114 -2.933 1.00 90.94 81 LYS A C 1
ATOM 679 O O . LYS A 1 81 ? -4.537 2.416 -4.012 1.00 90.94 81 LYS A O 1
ATOM 684 N N . ILE A 1 82 ? -4.452 2.364 -1.766 1.00 83.75 82 ILE A N 1
ATOM 685 C CA . ILE A 1 82 ? -3.086 2.904 -1.668 1.00 83.75 82 ILE A CA 1
ATOM 686 C C . ILE A 1 82 ? -2.075 1.870 -2.174 1.00 83.75 82 ILE A C 1
ATOM 688 O O . ILE A 1 82 ? -1.206 2.223 -2.971 1.00 83.75 82 ILE A O 1
ATOM 692 N N . GLN A 1 83 ? -2.222 0.602 -1.786 1.00 84.19 83 GLN A N 1
ATOM 693 C CA . GLN A 1 83 ? -1.357 -0.491 -2.240 1.00 84.19 83 GLN A CA 1
ATOM 694 C C . GLN A 1 83 ? -1.443 -0.696 -3.756 1.00 84.19 83 GLN A C 1
ATOM 696 O O . GLN A 1 83 ? -0.416 -0.670 -4.427 1.00 84.19 83 GLN A O 1
ATOM 701 N N . THR A 1 84 ? -2.648 -0.768 -4.325 1.00 91.19 84 THR A N 1
ATOM 702 C CA . THR A 1 84 ? -2.834 -0.906 -5.776 1.00 91.19 84 THR A CA 1
ATOM 703 C C . THR A 1 84 ? -2.240 0.277 -6.546 1.00 91.19 84 THR A C 1
ATOM 705 O O . THR A 1 84 ? -1.690 0.105 -7.633 1.00 91.19 84 THR A O 1
ATOM 708 N N . ARG A 1 85 ? -2.336 1.505 -6.016 1.00 86.25 85 ARG A N 1
ATOM 709 C CA . ARG A 1 85 ? -1.694 2.682 -6.632 1.00 86.25 85 ARG A CA 1
ATOM 710 C C . ARG A 1 85 ? -0.171 2.587 -6.580 1.00 86.25 85 ARG A C 1
ATOM 712 O O . ARG A 1 85 ? 0.466 2.897 -7.582 1.00 86.25 85 ARG A O 1
ATOM 719 N N . ALA A 1 86 ? 0.389 2.148 -5.454 1.00 83.50 86 ALA A N 1
ATOM 720 C CA . ALA A 1 86 ? 1.825 1.941 -5.304 1.00 83.50 86 ALA A CA 1
ATOM 721 C C . ALA A 1 86 ? 2.343 0.863 -6.272 1.00 83.50 86 ALA A C 1
ATOM 723 O O . ALA A 1 86 ? 3.355 1.073 -6.932 1.00 83.50 86 ALA A O 1
ATOM 724 N N . GLU A 1 87 ? 1.619 -0.248 -6.434 1.00 88.50 87 GLU A N 1
ATOM 725 C CA . GLU A 1 87 ? 1.961 -1.311 -7.389 1.00 88.50 87 GLU A CA 1
ATOM 726 C C . GLU A 1 87 ? 1.898 -0.835 -8.842 1.00 88.50 87 GLU A C 1
ATOM 728 O O . GLU A 1 87 ? 2.831 -1.070 -9.607 1.00 88.50 87 GLU A O 1
ATOM 733 N N . LYS A 1 88 ? 0.840 -0.108 -9.224 1.00 90.94 88 LYS A N 1
ATOM 734 C CA . LYS A 1 88 ? 0.734 0.478 -10.569 1.00 90.94 88 LYS A CA 1
ATOM 735 C C . LYS A 1 88 ? 1.854 1.474 -10.851 1.00 90.94 88 LYS A C 1
ATOM 737 O O . LYS A 1 88 ? 2.366 1.507 -11.967 1.00 90.94 88 LYS A O 1
ATOM 742 N N . GLN A 1 89 ? 2.231 2.289 -9.865 1.00 85.75 89 GLN A N 1
ATOM 743 C CA . GLN A 1 89 ? 3.348 3.215 -10.029 1.00 85.75 89 GLN A CA 1
ATOM 744 C C . GLN A 1 89 ? 4.671 2.458 -10.153 1.00 85.75 89 GLN A C 1
ATOM 746 O O . GLN A 1 89 ? 5.428 2.738 -11.071 1.00 85.75 89 GLN A O 1
ATOM 751 N N . LYS A 1 90 ? 4.895 1.437 -9.320 1.00 88.12 90 LYS A N 1
ATOM 752 C CA . LYS A 1 90 ? 6.063 0.555 -9.413 1.00 88.12 90 LYS A CA 1
ATOM 753 C C . LYS A 1 90 ? 6.190 -0.086 -10.801 1.00 88.12 90 LYS A C 1
ATOM 755 O O . LYS A 1 90 ? 7.276 -0.087 -11.360 1.00 88.12 90 LYS A O 1
ATOM 760 N N . GLN A 1 91 ? 5.093 -0.572 -11.386 1.00 89.44 91 GLN A N 1
ATOM 761 C CA . GLN A 1 91 ? 5.099 -1.136 -12.743 1.00 89.44 91 GLN A CA 1
ATOM 762 C C . GLN A 1 91 ? 5.464 -0.100 -13.817 1.00 89.44 91 GLN A C 1
ATOM 764 O O . GLN A 1 91 ? 6.199 -0.411 -14.752 1.00 89.44 91 GLN A O 1
ATOM 769 N N . ARG A 1 92 ? 4.960 1.136 -13.699 1.00 87.94 92 ARG A N 1
ATOM 770 C CA . ARG A 1 92 ? 5.310 2.237 -14.616 1.00 87.94 92 ARG A CA 1
ATOM 771 C C . ARG A 1 92 ? 6.782 2.614 -14.504 1.00 87.94 92 ARG A C 1
ATOM 773 O O . ARG A 1 92 ? 7.444 2.785 -15.521 1.00 87.94 92 ARG A O 1
ATOM 780 N N . ASP A 1 93 ? 7.270 2.698 -13.276 1.00 83.19 93 ASP A N 1
ATOM 781 C CA . ASP A 1 93 ? 8.656 2.993 -12.940 1.00 83.19 93 ASP A CA 1
ATOM 782 C C . ASP A 1 93 ? 9.599 1.902 -13.495 1.00 83.19 93 ASP A C 1
ATOM 784 O O . ASP A 1 93 ? 10.571 2.207 -14.182 1.00 83.19 93 ASP A O 1
ATOM 788 N N . GLU A 1 94 ? 9.258 0.620 -13.318 1.00 86.12 94 GLU A N 1
ATOM 789 C CA . GLU A 1 94 ? 9.991 -0.516 -13.903 1.00 86.12 94 GLU A CA 1
ATOM 790 C C . GLU A 1 94 ? 9.987 -0.491 -15.441 1.00 86.12 94 GLU A C 1
ATOM 792 O O . GLU A 1 94 ? 11.008 -0.762 -16.075 1.00 86.12 94 GLU A O 1
ATOM 797 N N . MET A 1 95 ? 8.858 -0.143 -16.066 1.00 90.75 95 MET A N 1
ATOM 798 C CA . MET A 1 95 ? 8.772 0.002 -17.522 1.00 90.75 95 MET A CA 1
ATOM 799 C C . MET A 1 95 ? 9.662 1.145 -18.031 1.00 90.75 95 MET A C 1
ATOM 801 O O . MET A 1 95 ? 10.359 0.971 -19.031 1.00 90.75 95 MET A O 1
ATOM 805 N N . ALA A 1 96 ? 9.679 2.285 -17.334 1.00 85.12 96 ALA A N 1
ATOM 806 C CA . ALA A 1 96 ? 10.535 3.420 -17.667 1.00 85.12 96 ALA A CA 1
ATOM 807 C C . ALA A 1 96 ? 12.026 3.067 -17.539 1.00 85.12 96 ALA A C 1
ATOM 809 O O . ALA A 1 96 ? 12.800 3.355 -18.453 1.00 85.12 96 ALA A O 1
ATOM 810 N N . ALA A 1 97 ? 12.419 2.371 -16.467 1.00 83.62 97 ALA A N 1
ATOM 811 C CA . ALA A 1 97 ? 13.790 1.901 -16.275 1.00 83.62 97 ALA A CA 1
ATOM 812 C C . ALA A 1 97 ? 14.225 0.916 -17.374 1.00 83.62 97 ALA A C 1
ATOM 814 O O . ALA A 1 97 ? 15.315 1.043 -17.932 1.00 83.62 97 ALA A O 1
ATOM 815 N N . ASN A 1 98 ? 13.355 -0.027 -17.752 1.00 86.19 98 ASN A N 1
ATOM 816 C CA . ASN A 1 98 ? 13.632 -0.969 -18.839 1.00 86.19 98 ASN A CA 1
ATOM 817 C C . ASN A 1 98 ? 13.771 -0.270 -20.200 1.00 86.19 98 ASN A C 1
ATOM 819 O O . ASN A 1 98 ? 14.628 -0.647 -21.006 1.00 86.19 98 ASN A O 1
ATOM 823 N N . LEU A 1 99 ? 12.954 0.754 -20.465 1.00 89.69 99 LEU A N 1
ATOM 824 C CA . LEU A 1 99 ? 13.054 1.556 -21.684 1.00 89.69 99 LEU A CA 1
ATOM 825 C C . LEU A 1 99 ? 14.369 2.347 -21.722 1.00 89.69 99 LEU A C 1
ATOM 827 O O . LEU A 1 99 ? 15.058 2.329 -22.742 1.00 89.69 99 LEU A O 1
ATOM 831 N N . ALA A 1 100 ? 14.752 2.978 -20.609 1.00 81.81 100 ALA A N 1
ATOM 832 C CA . ALA A 1 100 ? 16.013 3.706 -20.484 1.00 81.81 100 ALA A CA 1
ATOM 833 C C . ALA A 1 100 ? 17.227 2.787 -20.693 1.00 81.81 100 ALA A C 1
ATOM 835 O O . ALA A 1 100 ? 18.078 3.080 -21.531 1.00 81.81 100 ALA A O 1
ATOM 836 N N . LEU A 1 101 ? 17.240 1.616 -20.048 1.00 86.06 101 LEU A N 1
ATOM 837 C CA . LEU A 1 101 ? 18.279 0.598 -20.230 1.00 86.06 101 LEU A CA 1
ATOM 838 C C . LEU A 1 101 ? 18.359 0.100 -21.683 1.00 86.06 101 LEU A C 1
ATOM 840 O O . LEU A 1 101 ? 19.437 -0.179 -22.209 1.00 86.06 101 LEU A O 1
ATOM 844 N N . THR A 1 102 ? 17.214 -0.025 -22.357 1.00 90.31 102 THR A N 1
ATOM 845 C CA . THR A 1 102 ? 17.174 -0.414 -23.773 1.00 90.31 102 THR A CA 1
ATOM 846 C C . THR A 1 102 ? 17.797 0.666 -24.655 1.00 90.31 102 THR A C 1
ATOM 848 O O . THR A 1 102 ? 18.597 0.343 -25.532 1.00 90.31 102 THR A O 1
ATOM 851 N N . ASN A 1 103 ? 17.477 1.938 -24.410 1.00 83.12 103 ASN A N 1
ATOM 852 C CA . ASN A 1 103 ? 18.052 3.065 -25.145 1.00 83.12 103 ASN A CA 1
ATOM 853 C C . ASN A 1 103 ? 19.565 3.180 -24.918 1.00 83.12 103 ASN A C 1
ATOM 855 O O . ASN A 1 103 ? 20.309 3.379 -25.875 1.00 83.12 103 ASN A O 1
ATOM 859 N N . GLU A 1 104 ? 20.027 2.971 -23.685 1.00 88.88 104 GLU A N 1
ATOM 860 C CA . GLU A 1 104 ? 21.451 2.922 -23.345 1.00 88.88 104 GLU A CA 1
ATOM 861 C C . GLU A 1 104 ? 22.177 1.813 -24.126 1.00 88.88 104 GLU A C 1
ATOM 863 O O . GLU A 1 104 ? 23.213 2.051 -24.748 1.00 88.88 104 GLU A O 1
ATOM 868 N N . ARG A 1 105 ? 21.610 0.598 -24.164 1.00 88.69 105 ARG A N 1
ATOM 869 C CA . ARG A 1 105 ? 22.174 -0.525 -24.932 1.00 88.69 105 ARG A CA 1
ATOM 870 C C . ARG A 1 105 ? 22.223 -0.237 -26.428 1.00 88.69 105 ARG A C 1
ATOM 872 O O . ARG A 1 105 ? 23.225 -0.555 -27.061 1.00 88.69 105 ARG A O 1
ATOM 879 N N . LEU A 1 106 ? 21.169 0.358 -26.990 1.00 89.19 106 LEU A N 1
ATOM 880 C CA . LEU A 1 106 ? 21.132 0.752 -28.401 1.00 89.19 106 LEU A CA 1
ATOM 881 C C . LEU A 1 106 ? 22.218 1.789 -28.714 1.00 89.19 106 LEU A C 1
ATOM 883 O O . LEU A 1 106 ? 22.950 1.609 -29.684 1.00 89.19 106 LEU A O 1
ATOM 887 N N . ALA A 1 107 ? 22.386 2.805 -27.863 1.00 85.31 107 ALA A N 1
ATOM 888 C CA . ALA A 1 107 ? 23.430 3.815 -28.028 1.00 85.31 107 ALA A CA 1
ATOM 889 C C . ALA A 1 107 ? 24.843 3.210 -27.938 1.00 85.31 107 ALA A C 1
ATOM 891 O O . ALA A 1 107 ? 25.707 3.524 -28.755 1.00 85.31 107 ALA A O 1
ATOM 892 N N . LYS A 1 108 ? 25.075 2.280 -27.001 1.00 87.56 108 LYS A N 1
ATOM 893 C CA . LYS A 1 108 ? 26.351 1.551 -26.887 1.00 87.56 108 LYS A CA 1
ATOM 894 C C . LYS A 1 108 ? 26.627 0.659 -28.099 1.00 87.56 108 LYS A C 1
ATOM 896 O O . LYS A 1 108 ? 27.762 0.583 -28.553 1.00 87.56 108 LYS A O 1
ATOM 901 N N . MET A 1 109 ? 25.607 0.001 -28.652 1.00 89.06 109 MET A N 1
ATOM 902 C CA . MET A 1 109 ? 25.762 -0.782 -29.884 1.00 89.06 109 MET A CA 1
ATOM 903 C C . MET A 1 109 ? 26.070 0.104 -31.098 1.00 89.06 109 MET A C 1
ATOM 905 O O . MET A 1 109 ? 26.930 -0.262 -31.896 1.00 89.06 109 MET A O 1
ATOM 909 N N . GLU A 1 110 ? 25.424 1.269 -31.221 1.00 90.06 110 GLU A N 1
ATOM 910 C CA . GLU A 1 110 ? 25.726 2.262 -32.265 1.00 90.06 110 GLU A CA 1
ATOM 911 C C . GLU A 1 110 ? 27.187 2.735 -32.160 1.00 90.06 110 GLU A C 1
ATOM 913 O O . GLU A 1 110 ? 27.906 2.744 -33.160 1.00 90.06 110 GLU A O 1
ATOM 918 N N . LEU A 1 111 ? 27.655 3.024 -30.940 1.00 87.31 111 LEU A N 1
ATOM 919 C CA . LEU A 1 111 ? 29.045 3.395 -30.663 1.00 87.31 111 LEU A CA 1
ATOM 920 C C . LEU A 1 111 ? 30.030 2.284 -31.069 1.00 87.31 111 LEU A C 1
ATOM 922 O O . LEU A 1 111 ? 30.962 2.541 -31.828 1.00 87.31 111 LEU A O 1
ATOM 926 N N . ASN A 1 112 ? 29.784 1.043 -30.638 1.00 89.50 112 ASN A N 1
ATOM 927 C CA . ASN A 1 112 ? 30.635 -0.107 -30.966 1.00 89.50 112 ASN A CA 1
ATOM 928 C C . ASN A 1 112 ? 30.678 -0.379 -32.481 1.00 89.50 112 ASN A C 1
ATOM 930 O O . ASN A 1 112 ? 31.719 -0.741 -33.027 1.00 89.50 112 ASN A O 1
ATOM 934 N N . SER A 1 113 ? 29.552 -0.192 -33.179 1.00 90.88 113 SER A N 1
ATOM 935 C CA . SER A 1 113 ? 29.470 -0.336 -34.638 1.00 90.88 113 SER A CA 1
ATOM 936 C C . SER A 1 113 ? 30.283 0.735 -35.371 1.00 90.88 113 SER A C 1
ATOM 938 O O . SER A 1 113 ? 30.860 0.461 -36.427 1.00 90.88 113 SER A O 1
ATOM 940 N N . LEU A 1 114 ? 30.328 1.961 -34.842 1.00 88.25 114 LEU A N 1
ATOM 941 C CA . LEU A 1 114 ? 31.174 3.023 -35.385 1.00 88.25 114 LEU A CA 1
ATOM 942 C C . LEU A 1 114 ? 32.653 2.737 -35.111 1.00 88.25 114 LEU A C 1
ATOM 944 O O . LEU A 1 114 ? 33.456 2.855 -36.034 1.00 88.25 114 LEU A O 1
ATOM 948 N N . GLU A 1 115 ? 33.003 2.299 -33.901 1.00 88.94 115 GLU A N 1
ATOM 949 C CA . GLU A 1 115 ? 34.373 1.931 -33.517 1.00 88.94 115 GLU A CA 1
ATOM 950 C C . GLU A 1 115 ? 34.943 0.806 -34.394 1.00 88.94 115 GLU A C 1
ATOM 952 O O . GLU A 1 115 ? 36.063 0.908 -34.887 1.00 88.94 115 GLU A O 1
ATOM 957 N N . ALA A 1 116 ? 34.138 -0.216 -34.698 1.00 89.88 116 ALA A N 1
ATOM 958 C CA . ALA A 1 116 ? 34.537 -1.309 -35.586 1.00 89.88 116 ALA A CA 1
ATOM 959 C C . ALA A 1 116 ? 34.797 -0.867 -37.042 1.00 89.88 116 ALA A C 1
ATOM 961 O O . ALA A 1 116 ? 35.548 -1.522 -37.762 1.00 89.88 116 ALA A O 1
ATOM 962 N N . ASN A 1 117 ? 34.190 0.240 -37.480 1.00 88.00 117 ASN A N 1
ATOM 963 C CA . ASN A 1 117 ? 34.294 0.779 -38.840 1.00 88.00 117 ASN A CA 1
ATOM 964 C C . ASN A 1 117 ? 35.177 2.033 -38.907 1.00 88.00 117 ASN A C 1
ATOM 966 O O . ASN A 1 117 ? 34.925 2.926 -39.722 1.00 88.00 117 ASN A O 1
ATOM 970 N N . GLN A 1 118 ? 36.182 2.123 -38.035 1.00 84.25 118 GLN A N 1
ATOM 971 C CA . GLN A 1 118 ? 37.071 3.274 -37.951 1.00 84.25 118 GLN A CA 1
ATOM 972 C C . GLN A 1 118 ? 37.709 3.586 -39.313 1.00 84.25 118 GLN A C 1
ATOM 974 O O . GLN A 1 118 ? 38.463 2.794 -39.878 1.00 84.25 118 GLN A O 1
ATOM 979 N N . LYS A 1 119 ? 37.386 4.765 -39.848 1.00 83.75 119 LYS A N 1
ATOM 980 C CA . LYS A 1 119 ? 38.040 5.366 -41.014 1.00 83.75 119 LYS A CA 1
ATOM 981 C C . LYS A 1 119 ? 38.682 6.670 -40.559 1.00 83.75 119 LYS A C 1
ATOM 983 O O . LYS A 1 119 ? 38.076 7.396 -39.772 1.00 83.75 119 LYS A O 1
ATOM 988 N N . ASP A 1 120 ? 39.870 6.981 -41.071 1.00 83.25 120 ASP A N 1
ATOM 989 C CA . ASP A 1 120 ? 40.519 8.289 -40.895 1.00 83.25 120 ASP A CA 1
ATOM 990 C C . ASP A 1 120 ? 39.794 9.362 -41.732 1.00 83.25 120 ASP A C 1
ATOM 992 O O . ASP A 1 120 ? 40.347 9.937 -42.666 1.00 83.25 120 ASP A O 1
ATOM 996 N N . ASP A 1 121 ? 38.516 9.586 -41.428 1.00 91.00 121 ASP A N 1
ATOM 997 C CA . ASP A 1 121 ? 37.658 10.583 -42.060 1.00 91.00 121 ASP A CA 1
ATOM 998 C C . ASP A 1 121 ? 37.011 11.465 -40.978 1.00 91.00 121 ASP A C 1
ATOM 1000 O O . ASP A 1 121 ? 36.538 10.984 -39.942 1.00 91.00 121 ASP A O 1
ATOM 1004 N N . ASP A 1 122 ? 36.976 12.773 -41.219 1.00 92.88 122 ASP A N 1
ATOM 1005 C CA . ASP A 1 122 ? 36.351 13.766 -40.345 1.00 92.88 122 ASP A CA 1
ATOM 1006 C C . ASP A 1 122 ? 34.851 13.495 -40.152 1.00 92.88 122 ASP A C 1
ATOM 1008 O O . ASP A 1 122 ? 34.290 13.788 -39.090 1.00 92.88 122 ASP A O 1
ATOM 1012 N N . GLU A 1 123 ? 34.187 12.900 -41.150 1.00 90.12 123 GLU A N 1
ATOM 1013 C CA . GLU A 1 123 ? 32.782 12.503 -41.031 1.00 90.12 123 GLU A CA 1
ATOM 1014 C C . GLU A 1 123 ? 32.585 11.426 -39.951 1.00 90.12 123 GLU A C 1
ATOM 1016 O O . GLU A 1 123 ? 31.622 11.485 -39.179 1.00 90.12 123 GLU A O 1
ATOM 1021 N N . TRP A 1 124 ? 33.519 10.473 -39.849 1.00 91.12 124 TRP A N 1
ATOM 1022 C CA . TRP A 1 124 ? 33.478 9.420 -38.835 1.00 91.12 124 TRP A CA 1
ATOM 1023 C C . TRP A 1 124 ? 33.617 10.004 -37.427 1.00 91.12 124 TRP A C 1
ATOM 1025 O O . TRP A 1 124 ? 32.812 9.678 -36.553 1.00 91.12 124 TRP A O 1
ATOM 1035 N N . ARG A 1 125 ? 34.553 10.944 -37.222 1.00 89.31 125 ARG A N 1
ATOM 1036 C CA . ARG A 1 125 ? 34.745 11.617 -35.922 1.00 89.31 125 ARG A CA 1
ATOM 1037 C C . ARG A 1 125 ? 33.481 12.338 -35.458 1.00 89.31 125 ARG A C 1
ATOM 1039 O O . ARG A 1 125 ? 33.081 12.186 -34.308 1.00 89.31 125 ARG A O 1
ATOM 1046 N N . ARG A 1 126 ? 32.798 13.052 -36.361 1.00 92.50 126 ARG A N 1
ATOM 1047 C CA . ARG A 1 126 ? 31.530 13.734 -36.039 1.00 92.50 126 ARG A CA 1
ATOM 1048 C C . ARG A 1 126 ? 30.426 12.753 -35.650 1.00 92.50 126 ARG A C 1
ATOM 1050 O O . ARG A 1 126 ? 29.696 13.012 -34.697 1.00 92.50 126 ARG A O 1
ATOM 1057 N N . LYS A 1 127 ? 30.291 11.632 -36.368 1.00 89.00 127 LYS A N 1
ATOM 1058 C CA . LYS A 1 127 ? 29.302 10.590 -36.031 1.00 89.00 127 LYS A CA 1
ATOM 1059 C C . LYS A 1 127 ? 29.607 9.948 -34.680 1.00 89.00 127 LYS A C 1
ATOM 1061 O O . LYS A 1 127 ? 28.689 9.770 -33.883 1.00 89.00 127 LYS A O 1
ATOM 1066 N N . PHE A 1 128 ? 30.880 9.667 -34.407 1.00 87.06 128 PHE A N 1
ATOM 1067 C CA . PHE A 1 128 ? 31.328 9.106 -33.137 1.00 87.06 128 PHE A CA 1
ATOM 1068 C C . PHE A 1 128 ? 31.035 10.046 -31.957 1.00 87.06 128 PHE A C 1
ATOM 1070 O O . PHE A 1 128 ? 30.412 9.622 -30.990 1.00 87.06 128 PHE A O 1
ATOM 1077 N N . GLU A 1 129 ? 31.374 11.336 -32.061 1.00 92.31 129 GLU A N 1
ATOM 1078 C CA . GLU A 1 129 ? 31.079 12.334 -31.017 1.00 92.31 129 GLU A CA 1
ATOM 1079 C C . GLU A 1 129 ? 29.572 12.471 -30.730 1.00 92.31 129 GLU A C 1
ATOM 1081 O O . GLU A 1 129 ? 29.161 12.627 -29.577 1.00 92.31 129 GLU A O 1
ATOM 1086 N N . VAL A 1 130 ? 28.725 12.407 -31.765 1.00 93.19 130 VAL A N 1
ATOM 1087 C CA . VAL A 1 130 ? 27.262 12.434 -31.600 1.00 93.19 130 VAL A CA 1
ATOM 1088 C C . VAL A 1 130 ? 26.760 11.165 -30.907 1.00 93.19 130 VAL A C 1
ATOM 1090 O O . VAL A 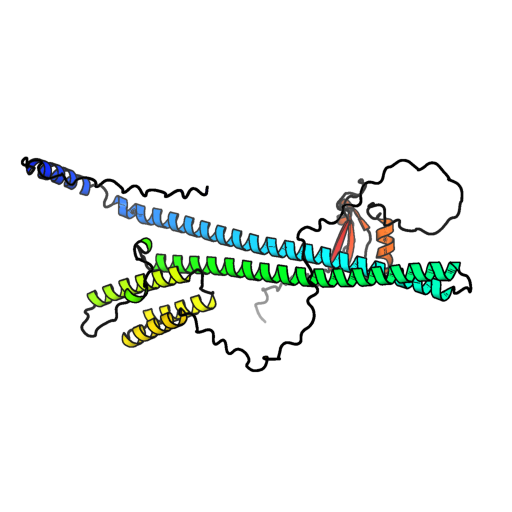1 130 ? 25.918 11.261 -30.015 1.00 93.19 130 VAL A O 1
ATOM 1093 N N . ALA A 1 131 ? 27.266 9.989 -31.288 1.00 84.94 131 ALA A N 1
ATOM 1094 C CA . ALA A 1 131 ? 26.890 8.720 -30.666 1.00 84.94 131 ALA A CA 1
ATOM 1095 C C . ALA A 1 131 ? 27.328 8.655 -29.192 1.00 84.94 131 ALA A C 1
ATOM 1097 O O . ALA A 1 131 ? 26.542 8.268 -28.330 1.00 84.94 131 ALA A O 1
ATOM 1098 N N . GLU A 1 132 ? 28.540 9.118 -28.880 1.00 89.44 132 GLU A N 1
ATOM 1099 C CA . GLU A 1 132 ? 29.059 9.191 -27.512 1.00 89.44 132 GLU A CA 1
ATOM 1100 C C . GLU A 1 132 ? 28.227 10.140 -26.638 1.00 89.44 132 GLU A C 1
ATOM 1102 O O . GLU A 1 132 ? 27.918 9.824 -25.487 1.00 89.44 132 GLU A O 1
ATOM 1107 N N . ARG A 1 133 ? 27.806 11.289 -27.184 1.00 93.12 133 ARG A N 1
ATOM 1108 C CA . ARG A 1 133 ? 26.903 12.206 -26.477 1.00 93.12 133 ARG A CA 1
ATOM 1109 C C . ARG A 1 133 ? 25.557 11.552 -26.176 1.00 93.12 133 ARG A C 1
ATOM 1111 O O . ARG A 1 133 ? 25.113 11.613 -25.037 1.00 93.12 133 ARG A O 1
ATOM 1118 N N . LYS A 1 134 ? 24.947 10.878 -27.157 1.00 88.88 134 LYS A N 1
ATOM 1119 C CA . LYS A 1 134 ? 23.689 10.140 -26.952 1.00 88.88 134 LYS A CA 1
ATOM 1120 C C . LYS A 1 134 ? 23.829 9.039 -25.901 1.00 88.88 134 LYS A C 1
ATOM 1122 O O . LYS A 1 134 ? 22.911 8.837 -25.115 1.00 88.88 134 LYS A O 1
ATOM 1127 N N . ALA A 1 135 ? 24.958 8.327 -25.881 1.00 84.25 135 ALA A N 1
ATOM 1128 C CA . ALA A 1 135 ? 25.221 7.294 -24.884 1.00 84.25 135 ALA A CA 1
ATOM 1129 C C . ALA A 1 135 ? 25.312 7.887 -23.468 1.00 84.25 135 ALA A C 1
ATOM 1131 O O . ALA A 1 135 ? 24.677 7.360 -22.557 1.00 84.25 135 ALA A O 1
ATOM 1132 N N . ARG A 1 136 ? 26.016 9.017 -23.304 1.00 89.69 136 ARG A N 1
ATOM 1133 C CA . ARG A 1 136 ? 26.081 9.752 -22.029 1.00 89.69 136 ARG A CA 1
ATOM 1134 C C . ARG A 1 136 ? 24.716 10.276 -21.586 1.00 89.69 136 ARG A C 1
ATOM 1136 O O . ARG A 1 136 ? 24.335 10.066 -20.443 1.00 89.69 136 ARG A O 1
ATOM 1143 N N . GLU A 1 137 ? 23.951 10.884 -22.490 1.00 91.12 137 GLU A N 1
ATOM 1144 C CA . GLU A 1 137 ? 22.589 11.352 -22.196 1.00 91.12 137 GLU A CA 1
ATOM 1145 C C . GLU A 1 137 ? 21.662 10.192 -21.790 1.00 91.12 137 GLU A C 1
ATOM 1147 O O . GLU A 1 137 ? 20.837 10.336 -20.889 1.00 91.12 137 GLU A O 1
ATOM 1152 N N . ALA A 1 138 ? 21.783 9.021 -22.425 1.00 82.81 138 ALA A N 1
ATOM 1153 C CA . ALA A 1 138 ? 21.006 7.839 -22.052 1.00 82.81 138 ALA A CA 1
ATOM 1154 C C . ALA A 1 138 ? 21.381 7.311 -20.655 1.00 82.81 138 ALA A C 1
ATOM 1156 O O . ALA A 1 138 ? 20.490 6.950 -19.886 1.00 82.81 138 ALA A O 1
ATOM 1157 N N . GLU A 1 139 ? 22.672 7.305 -20.316 1.00 85.56 139 GLU A N 1
ATOM 1158 C CA . GLU A 1 139 ? 23.180 6.908 -18.998 1.00 85.56 139 GLU A CA 1
ATOM 1159 C C . GLU A 1 139 ? 22.735 7.881 -17.893 1.00 85.56 139 GLU A C 1
ATOM 1161 O O . GLU A 1 139 ? 22.204 7.450 -16.869 1.00 85.56 139 GLU A O 1
ATOM 1166 N N . GLU A 1 140 ? 22.847 9.193 -18.119 1.00 91.88 140 GLU A N 1
ATOM 1167 C CA . GLU A 1 140 ? 22.359 10.217 -17.184 1.00 91.88 140 GLU A CA 1
ATOM 1168 C C . GLU A 1 140 ? 20.846 10.094 -16.948 1.00 91.88 140 GLU A C 1
ATOM 1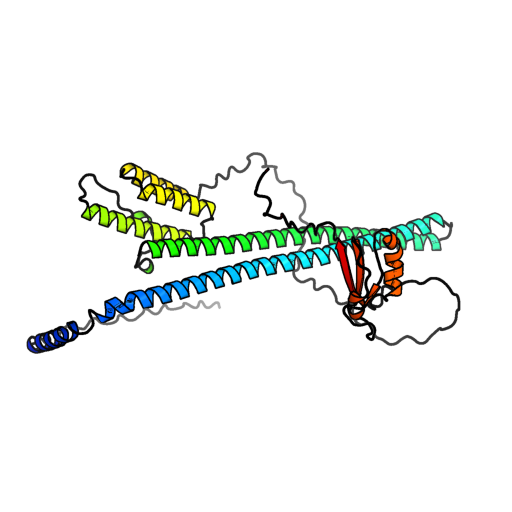170 O O . GLU A 1 140 ? 20.387 10.122 -15.804 1.00 91.88 140 GLU A O 1
ATOM 1175 N N . ASN A 1 141 ? 20.062 9.882 -18.010 1.00 83.88 141 ASN A N 1
ATOM 1176 C CA . ASN A 1 141 ? 18.619 9.664 -17.892 1.00 83.88 141 ASN A CA 1
ATOM 1177 C C . ASN A 1 141 ? 18.279 8.402 -17.088 1.00 83.88 141 ASN A C 1
ATOM 1179 O O . ASN A 1 141 ? 17.318 8.413 -16.316 1.00 83.88 141 ASN A O 1
ATOM 1183 N N . PHE A 1 142 ? 19.050 7.322 -17.243 1.00 82.12 142 PHE A N 1
ATOM 1184 C CA . PHE A 1 142 ? 18.861 6.103 -16.458 1.00 82.12 142 PHE A CA 1
ATOM 1185 C C . PHE A 1 142 ? 19.089 6.357 -14.960 1.00 82.12 142 PHE A C 1
ATOM 1187 O O . PHE A 1 142 ? 18.239 5.984 -14.151 1.00 82.12 142 PHE A O 1
ATOM 1194 N N . ILE A 1 143 ? 20.170 7.059 -14.602 1.00 86.06 143 ILE A N 1
ATOM 1195 C CA . ILE A 1 143 ? 20.480 7.425 -13.208 1.00 86.06 143 ILE A CA 1
ATOM 1196 C C . ILE A 1 143 ? 19.356 8.283 -12.606 1.00 86.06 143 ILE A C 1
ATOM 1198 O O . ILE A 1 143 ? 18.886 8.006 -11.503 1.00 86.06 143 ILE A O 1
ATOM 1202 N N . ILE A 1 144 ? 18.865 9.285 -13.346 1.00 88.94 144 ILE A N 1
ATOM 1203 C CA . ILE A 1 144 ? 17.753 10.142 -12.900 1.00 88.94 144 ILE A CA 1
ATOM 1204 C C . ILE A 1 144 ? 16.490 9.312 -12.632 1.00 88.94 144 ILE A C 1
ATOM 1206 O O . ILE A 1 144 ? 15.809 9.525 -11.626 1.00 88.94 144 ILE A O 1
ATOM 1210 N N . ILE A 1 145 ? 16.164 8.365 -13.516 1.00 84.38 145 ILE A N 1
ATOM 1211 C CA . ILE A 1 145 ? 15.007 7.480 -13.337 1.00 84.38 145 ILE A CA 1
ATOM 1212 C C . ILE A 1 145 ? 15.192 6.611 -12.090 1.00 84.38 145 ILE A C 1
ATOM 1214 O O . ILE A 1 145 ? 14.266 6.518 -11.287 1.00 84.38 145 ILE A O 1
ATOM 1218 N N . GLU A 1 146 ? 16.370 6.023 -11.882 1.00 85.62 146 GLU A N 1
ATOM 1219 C CA . GLU A 1 146 ? 16.658 5.193 -10.707 1.00 85.62 146 GLU A CA 1
ATOM 1220 C C . GLU A 1 146 ? 16.489 5.972 -9.388 1.00 85.62 146 GLU A C 1
ATOM 1222 O O . GLU A 1 146 ? 15.817 5.501 -8.460 1.00 85.62 146 GLU A O 1
ATOM 1227 N N . ASP A 1 147 ? 17.010 7.199 -9.318 1.00 92.00 147 ASP A N 1
ATOM 1228 C CA . ASP A 1 147 ? 16.851 8.071 -8.151 1.00 92.00 147 ASP A CA 1
ATOM 1229 C C . ASP A 1 147 ? 15.380 8.441 -7.904 1.00 92.00 147 ASP A C 1
ATOM 1231 O O . ASP A 1 147 ? 14.896 8.387 -6.765 1.00 92.00 147 ASP A O 1
ATOM 1235 N N . LEU A 1 148 ? 14.623 8.750 -8.963 1.00 89.31 148 LEU A N 1
ATOM 1236 C CA . LEU A 1 148 ? 13.184 9.014 -8.865 1.00 89.31 148 LEU A CA 1
ATOM 1237 C C . LEU A 1 148 ? 12.410 7.794 -8.349 1.00 89.31 148 LEU A C 1
ATOM 1239 O O . LEU A 1 148 ? 11.532 7.946 -7.494 1.00 89.31 148 LEU A O 1
ATOM 1243 N N . MET A 1 149 ? 12.752 6.584 -8.804 1.00 84.19 149 MET A N 1
ATOM 1244 C CA . MET A 1 149 ? 12.147 5.340 -8.314 1.00 84.19 149 MET A CA 1
ATOM 1245 C C . MET A 1 149 ? 12.379 5.155 -6.815 1.00 84.19 149 MET A C 1
ATOM 1247 O O . MET A 1 149 ? 11.464 4.770 -6.079 1.00 84.19 149 MET A O 1
ATOM 1251 N N . LYS A 1 150 ? 13.588 5.462 -6.336 1.00 90.50 150 LYS A N 1
ATOM 1252 C CA . LYS A 1 150 ? 13.932 5.380 -4.915 1.00 90.50 150 LYS A CA 1
ATOM 1253 C C . LYS A 1 150 ? 13.119 6.369 -4.076 1.00 90.50 150 LYS A C 1
ATOM 1255 O O . LYS A 1 150 ? 12.520 5.966 -3.077 1.00 90.50 150 LYS A O 1
ATOM 1260 N N . VAL A 1 151 ? 13.021 7.626 -4.512 1.00 91.94 151 VAL A N 1
ATOM 1261 C CA . VAL A 1 151 ? 12.213 8.659 -3.836 1.00 91.94 151 VAL A CA 1
ATOM 1262 C C . VAL A 1 151 ? 10.729 8.279 -3.815 1.00 91.94 151 VAL A C 1
ATOM 1264 O O . VAL A 1 151 ? 10.067 8.392 -2.778 1.00 91.94 151 VAL A O 1
ATOM 1267 N N . ASN A 1 152 ? 10.196 7.786 -4.935 1.00 83.75 152 ASN A N 1
ATOM 1268 C CA . ASN A 1 152 ? 8.812 7.323 -5.018 1.00 83.75 152 ASN A CA 1
ATOM 1269 C C . ASN A 1 152 ? 8.553 6.160 -4.058 1.00 83.75 152 ASN A C 1
ATOM 1271 O O . ASN A 1 152 ? 7.556 6.176 -3.332 1.00 83.75 152 ASN A O 1
ATOM 1275 N N . LYS A 1 153 ? 9.460 5.181 -4.005 1.00 87.00 153 LYS A N 1
ATOM 1276 C CA . LYS A 1 153 ? 9.365 4.041 -3.089 1.00 87.00 153 LYS A CA 1
ATOM 1277 C C . LYS A 1 153 ? 9.285 4.493 -1.629 1.00 87.00 153 LYS A C 1
ATOM 1279 O O . LYS A 1 153 ? 8.348 4.104 -0.933 1.00 87.00 153 LYS A O 1
ATOM 1284 N N . GLU A 1 154 ? 10.198 5.354 -1.184 1.00 90.12 154 GLU A N 1
ATOM 1285 C CA . GLU A 1 154 ? 10.200 5.886 0.189 1.00 90.12 154 GLU A CA 1
ATOM 1286 C C . GLU A 1 154 ? 8.907 6.657 0.506 1.00 90.12 154 GLU A C 1
ATOM 1288 O O . GLU A 1 154 ? 8.317 6.512 1.584 1.00 90.12 154 GLU A O 1
ATOM 1293 N N . LYS A 1 155 ? 8.409 7.443 -0.458 1.00 90.44 155 LYS A N 1
ATOM 1294 C CA . LYS A 1 155 ? 7.142 8.173 -0.333 1.00 90.44 155 LYS A CA 1
ATOM 1295 C C . LYS A 1 155 ? 5.951 7.227 -0.149 1.00 90.44 155 LYS A C 1
ATOM 1297 O O . LYS A 1 155 ? 5.114 7.486 0.718 1.00 90.44 155 LYS A O 1
ATOM 1302 N N . PHE A 1 156 ? 5.865 6.143 -0.921 1.00 82.38 156 PHE A N 1
ATOM 1303 C CA . PHE A 1 156 ? 4.788 5.156 -0.781 1.00 82.38 156 PHE A CA 1
ATOM 1304 C C . PHE A 1 156 ? 4.887 4.361 0.520 1.00 82.38 156 PHE A C 1
ATOM 1306 O O . PHE A 1 156 ? 3.870 4.166 1.183 1.00 82.38 156 PHE A O 1
ATOM 1313 N N . GLU A 1 157 ? 6.087 3.949 0.929 1.00 84.38 157 GLU A N 1
ATOM 1314 C CA . GLU A 1 157 ? 6.292 3.263 2.209 1.00 84.38 157 GLU A CA 1
ATOM 1315 C C . GLU A 1 157 ? 5.811 4.129 3.379 1.00 84.38 157 GLU A C 1
ATOM 1317 O O . GLU A 1 157 ? 5.067 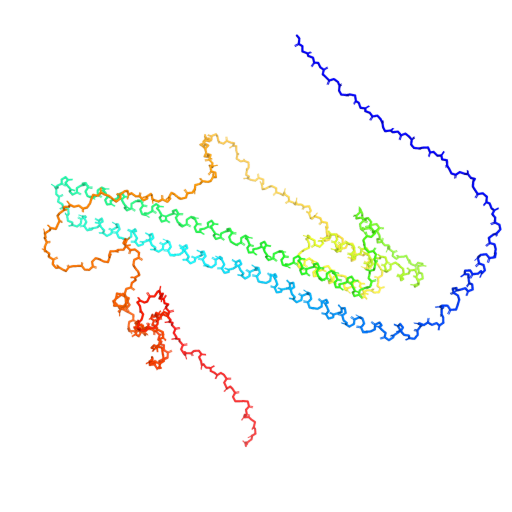3.656 4.242 1.00 84.38 157 GLU A O 1
ATOM 1322 N N . LYS A 1 158 ? 6.131 5.429 3.358 1.00 91.56 158 LYS A N 1
ATOM 1323 C CA . LYS A 1 158 ? 5.646 6.386 4.357 1.00 91.56 158 LYS A CA 1
ATOM 1324 C C . LYS A 1 158 ? 4.118 6.501 4.367 1.00 91.56 158 LYS A C 1
ATOM 1326 O O . LYS A 1 158 ? 3.524 6.473 5.443 1.00 91.56 158 LYS A O 1
ATOM 1331 N N . GLN A 1 159 ? 3.482 6.587 3.197 1.00 85.62 159 GLN A N 1
ATOM 1332 C CA . GLN A 1 159 ? 2.018 6.643 3.086 1.00 85.62 159 GLN A CA 1
ATOM 1333 C C . GLN A 1 159 ? 1.345 5.367 3.608 1.00 85.62 159 GLN A C 1
ATOM 1335 O O . GLN A 1 159 ? 0.318 5.443 4.278 1.00 85.62 159 GLN A O 1
ATOM 1340 N N . ILE A 1 160 ? 1.927 4.195 3.341 1.00 82.19 160 ILE A N 1
ATOM 1341 C CA . ILE A 1 160 ? 1.423 2.911 3.844 1.00 82.19 160 ILE A CA 1
ATOM 1342 C C . ILE A 1 160 ? 1.530 2.848 5.371 1.00 82.19 160 ILE A C 1
ATOM 1344 O O . ILE A 1 160 ? 0.585 2.417 6.030 1.00 82.19 160 ILE A O 1
ATOM 1348 N N . ILE A 1 161 ? 2.658 3.278 5.943 1.00 86.44 161 ILE A N 1
ATOM 1349 C CA . ILE A 1 161 ? 2.857 3.324 7.399 1.00 86.44 161 ILE A CA 1
ATOM 1350 C C . ILE A 1 161 ? 1.847 4.278 8.052 1.00 86.44 161 ILE A C 1
ATOM 1352 O O . ILE A 1 161 ? 1.210 3.915 9.039 1.00 86.44 161 ILE A O 1
ATOM 1356 N N . GLU A 1 162 ? 1.659 5.470 7.485 1.00 88.25 162 GLU A N 1
ATOM 1357 C CA . GLU A 1 162 ? 0.692 6.454 7.980 1.00 88.25 162 GLU A CA 1
ATOM 1358 C C . GLU A 1 162 ? -0.743 5.915 7.931 1.00 88.25 162 GLU A C 1
ATOM 1360 O O . GLU A 1 162 ? -1.436 5.936 8.949 1.00 88.25 162 GLU A O 1
ATOM 1365 N N . ALA A 1 163 ? -1.152 5.325 6.803 1.00 82.75 163 ALA A N 1
ATOM 1366 C CA . ALA A 1 163 ? -2.466 4.705 6.661 1.00 82.75 163 ALA A CA 1
ATOM 1367 C C . ALA A 1 163 ? -2.679 3.562 7.668 1.00 82.75 163 ALA A C 1
ATOM 1369 O O . ALA A 1 163 ? -3.733 3.479 8.295 1.00 82.75 163 ALA A O 1
ATOM 1370 N N . ARG A 1 164 ? -1.672 2.704 7.889 1.00 82.81 164 ARG A N 1
ATOM 1371 C CA . ARG A 1 164 ? -1.743 1.640 8.906 1.00 82.81 164 ARG A CA 1
ATOM 1372 C C . ARG A 1 164 ? -1.943 2.206 10.309 1.00 82.81 164 ARG A C 1
ATOM 1374 O O . ARG A 1 164 ? -2.800 1.709 11.032 1.00 82.81 164 ARG A O 1
ATOM 1381 N N . HIS A 1 165 ? -1.215 3.261 10.672 1.00 85.69 165 HIS A N 1
ATOM 1382 C CA . HIS A 1 165 ? -1.390 3.923 11.964 1.00 85.69 165 HIS A CA 1
ATOM 1383 C C . HIS A 1 165 ? -2.763 4.585 12.121 1.00 85.69 165 HIS A C 1
ATOM 1385 O O . HIS A 1 165 ? -3.290 4.638 13.231 1.00 85.69 165 HIS A O 1
ATOM 1391 N N . GLU A 1 166 ? -3.363 5.105 11.050 1.00 86.00 166 GLU A N 1
ATOM 1392 C CA . GLU A 1 166 ? -4.739 5.611 11.102 1.00 86.00 166 GLU A CA 1
ATOM 1393 C C . GLU A 1 166 ? -5.744 4.490 11.381 1.00 86.00 166 GLU A C 1
ATOM 1395 O O . GLU A 1 166 ? -6.577 4.629 12.279 1.00 86.00 166 GLU A O 1
ATOM 1400 N N . VAL A 1 167 ? -5.625 3.358 10.679 1.00 83.25 167 VAL A N 1
ATOM 1401 C CA . VAL A 1 167 ? -6.469 2.177 10.918 1.00 83.25 167 VAL A CA 1
ATOM 1402 C C . VAL A 1 167 ? -6.307 1.673 12.353 1.00 83.25 167 VAL A C 1
ATOM 1404 O O . VAL A 1 167 ? -7.298 1.423 13.038 1.00 83.25 167 VAL A O 1
ATOM 1407 N N . GLU A 1 168 ? -5.068 1.591 12.836 1.00 84.56 168 GLU A N 1
ATOM 1408 C CA . GLU A 1 168 ? -4.730 1.195 14.205 1.00 84.56 168 GLU A CA 1
ATOM 1409 C C . GLU A 1 168 ? -5.389 2.118 15.248 1.00 84.56 168 GLU A C 1
ATOM 1411 O O . GLU A 1 168 ? -6.029 1.652 16.194 1.00 84.56 168 GLU A O 1
ATOM 1416 N N . LYS A 1 169 ? -5.316 3.441 15.049 1.00 85.56 169 LYS A N 1
ATOM 1417 C CA . LYS A 1 169 ? -5.954 4.430 15.935 1.00 85.56 169 LYS A CA 1
ATOM 1418 C C . LYS A 1 169 ? -7.469 4.274 15.984 1.00 85.56 169 LYS A C 1
ATOM 1420 O O . LYS A 1 169 ? -8.049 4.374 17.066 1.00 85.56 169 LYS A O 1
ATOM 1425 N N . GLU A 1 170 ? -8.120 4.050 14.846 1.00 85.12 170 GLU A N 1
ATOM 1426 C CA . GLU A 1 170 ? -9.570 3.839 14.810 1.00 85.12 170 GLU A CA 1
ATOM 1427 C C . GLU A 1 170 ? -9.972 2.529 15.503 1.00 85.12 170 GLU A C 1
ATOM 1429 O O . GLU A 1 170 ? -10.926 2.517 16.283 1.00 85.12 170 GLU A O 1
ATOM 1434 N N . GLN A 1 171 ? -9.195 1.454 15.335 1.00 83.19 171 GLN A N 1
ATOM 1435 C CA . GLN A 1 171 ? -9.411 0.201 16.067 1.00 83.19 171 GLN A CA 1
ATOM 1436 C C . GLN A 1 171 ? -9.291 0.393 17.584 1.00 83.19 171 GLN A C 1
ATOM 1438 O O . GLN A 1 171 ? -10.140 -0.087 18.338 1.00 83.19 171 GLN A O 1
ATOM 1443 N N . ILE A 1 172 ? -8.282 1.138 18.045 1.00 81.75 172 ILE A N 1
ATOM 1444 C CA . ILE A 1 172 ? -8.102 1.448 19.470 1.00 81.75 172 ILE A CA 1
ATOM 1445 C C . ILE A 1 172 ? -9.274 2.280 19.999 1.00 81.75 172 ILE A C 1
ATOM 1447 O O . ILE A 1 172 ? -9.815 1.975 21.064 1.00 81.75 172 ILE A O 1
ATOM 1451 N N . LYS A 1 173 ? -9.717 3.310 19.264 1.00 85.19 173 LYS A N 1
ATOM 1452 C CA . LYS A 1 173 ? -10.901 4.104 19.641 1.00 85.19 173 LYS A CA 1
ATOM 1453 C C . LYS A 1 173 ? -12.136 3.224 19.796 1.00 85.19 173 LYS A C 1
ATOM 1455 O O . LYS A 1 173 ? -12.877 3.384 20.767 1.00 85.19 173 LYS A O 1
ATOM 1460 N N . GLU A 1 174 ? -12.333 2.278 18.886 1.00 86.31 174 GLU A N 1
ATOM 1461 C CA . GLU A 1 174 ? -13.458 1.353 18.948 1.00 86.31 174 GLU A CA 1
ATOM 1462 C C . GLU A 1 174 ? -13.358 0.410 20.154 1.00 86.31 174 GLU A C 1
ATOM 1464 O O . GLU A 1 174 ? -14.322 0.253 20.904 1.00 86.31 174 GLU A O 1
ATOM 1469 N N . GLN A 1 175 ? -12.177 -0.142 20.439 1.00 80.38 175 GLN A N 1
ATOM 1470 C CA . GLN A 1 175 ? -11.955 -0.960 21.635 1.00 80.38 175 GLN A CA 1
ATOM 1471 C C . GLN A 1 175 ? -12.203 -0.174 22.936 1.00 80.38 175 GLN A C 1
ATOM 1473 O O . GLN A 1 175 ? -12.814 -0.701 23.872 1.00 80.38 175 GLN A O 1
ATOM 1478 N N . ILE A 1 176 ? -11.809 1.103 22.988 1.00 82.38 176 ILE A N 1
ATOM 1479 C CA . ILE A 1 176 ? -12.108 2.006 24.110 1.00 82.38 176 ILE A CA 1
ATOM 1480 C C . ILE A 1 176 ? -13.621 2.221 24.248 1.00 82.38 176 ILE A C 1
ATOM 1482 O O . ILE A 1 176 ? -14.158 2.136 25.355 1.00 82.38 176 ILE A O 1
ATOM 1486 N N . ASN A 1 177 ? -14.334 2.459 23.145 1.00 82.25 177 ASN A N 1
ATOM 1487 C CA . ASN A 1 177 ? -15.790 2.620 23.162 1.00 82.25 177 ASN A CA 1
ATOM 1488 C C . ASN A 1 177 ? -16.493 1.343 23.639 1.00 82.25 177 ASN A C 1
ATOM 1490 O O . ASN A 1 177 ? -17.404 1.406 24.467 1.00 82.25 177 ASN A O 1
ATOM 1494 N N . GLN A 1 178 ? -16.047 0.172 23.182 1.00 84.00 178 GLN A N 1
ATOM 1495 C CA . GLN A 1 178 ? -16.563 -1.113 23.648 1.00 84.00 178 GLN A CA 1
ATOM 1496 C C . GLN A 1 178 ? -16.329 -1.314 25.143 1.00 84.00 178 GLN A C 1
ATOM 1498 O O . GLN A 1 178 ? -17.221 -1.808 25.831 1.00 84.00 178 GLN A O 1
ATOM 1503 N N . PHE A 1 179 ? -15.162 -0.926 25.658 1.00 81.31 179 PHE A N 1
ATOM 1504 C CA . PHE A 1 179 ? -14.876 -0.962 27.089 1.00 81.31 179 PHE A CA 1
ATOM 1505 C C . PHE A 1 179 ? -15.837 -0.061 27.882 1.00 81.31 179 PHE A C 1
ATOM 1507 O O . PHE A 1 179 ? -16.480 -0.529 28.824 1.00 81.31 179 PHE A O 1
ATOM 1514 N N . ILE A 1 180 ? -16.001 1.198 27.460 1.00 80.94 180 ILE A N 1
ATOM 1515 C CA . ILE A 1 180 ? -16.924 2.171 28.073 1.00 80.94 180 ILE A CA 1
ATOM 1516 C C . ILE A 1 180 ? -18.353 1.617 28.118 1.00 80.94 180 ILE A C 1
ATOM 1518 O O . ILE A 1 180 ? -19.013 1.680 29.160 1.00 80.94 180 ILE A O 1
ATOM 1522 N N . ASN A 1 181 ? -18.806 1.040 27.003 1.00 80.50 181 ASN A N 1
ATOM 1523 C CA . ASN A 1 181 ? -20.138 0.462 26.868 1.00 80.50 181 ASN A CA 1
ATOM 1524 C C . ASN A 1 181 ? -20.319 -0.767 27.767 1.00 80.50 181 ASN A C 1
ATOM 1526 O O . ASN A 1 181 ? -21.294 -0.832 28.510 1.00 80.50 181 ASN A O 1
ATOM 1530 N N . ARG A 1 182 ? -19.367 -1.713 27.770 1.00 83.25 182 ARG A N 1
ATOM 1531 C CA . ARG A 1 182 ? -19.414 -2.914 28.630 1.00 83.25 182 ARG A CA 1
ATOM 1532 C C . ARG A 1 182 ? -19.487 -2.562 30.114 1.00 83.25 182 ARG A C 1
ATOM 1534 O O . ARG A 1 182 ? -20.114 -3.279 30.888 1.00 83.25 182 ARG A O 1
ATOM 1541 N N . LYS A 1 183 ? -18.855 -1.458 30.508 1.00 84.62 183 LYS A N 1
ATOM 1542 C CA . LYS A 1 183 ? -18.839 -0.963 31.886 1.00 84.62 183 LYS A CA 1
ATOM 1543 C C . LYS A 1 183 ? -20.011 -0.043 32.238 1.00 84.62 183 LYS A C 1
ATOM 1545 O O . LYS A 1 183 ? -20.088 0.409 33.377 1.00 84.62 183 LYS A O 1
ATOM 1550 N N . ASN A 1 184 ? -20.928 0.222 31.302 1.00 87.12 184 ASN A N 1
ATOM 1551 C CA . ASN A 1 184 ? -22.037 1.168 31.470 1.00 87.12 184 ASN A CA 1
ATOM 1552 C C . ASN A 1 184 ? -21.569 2.543 31.998 1.00 87.12 184 ASN A C 1
ATOM 1554 O O . ASN A 1 184 ? -22.221 3.159 32.845 1.00 87.12 184 ASN A O 1
ATOM 1558 N N . ILE A 1 185 ? -20.414 3.030 31.530 1.00 82.62 185 ILE A N 1
ATOM 1559 C CA . ILE A 1 185 ? -19.842 4.294 32.008 1.00 82.62 185 ILE A CA 1
ATOM 1560 C C . ILE A 1 185 ? -20.530 5.458 31.290 1.00 82.62 185 ILE A C 1
ATOM 1562 O O . ILE A 1 185 ? -20.234 5.774 30.140 1.00 82.62 185 ILE A O 1
ATOM 1566 N N . THR A 1 186 ? -21.434 6.141 31.989 1.00 85.50 186 THR A N 1
ATOM 1567 C CA . THR A 1 186 ? -22.157 7.310 31.467 1.00 85.50 186 THR A CA 1
ATOM 1568 C C . THR A 1 186 ? -21.530 8.639 31.904 1.00 85.50 186 THR A C 1
ATOM 1570 O O . THR A 1 186 ? -20.891 8.739 32.955 1.00 85.50 186 THR A O 1
ATOM 1573 N N . GLY A 1 187 ? -21.769 9.710 31.138 1.00 80.19 187 GLY A N 1
ATOM 1574 C CA . GLY A 1 187 ? -21.406 11.078 31.536 1.00 80.19 187 GLY A CA 1
ATOM 1575 C C . GLY A 1 187 ? -19.903 11.368 31.505 1.00 80.19 187 GLY A C 1
ATOM 1576 O O . GLY A 1 187 ? -19.394 12.048 32.396 1.00 80.19 187 GLY A O 1
ATOM 1577 N N . LEU A 1 188 ? -19.184 10.822 30.519 1.00 74.44 188 LEU A N 1
ATOM 1578 C CA . LEU A 1 188 ? -17.770 11.136 30.263 1.00 74.44 188 LEU A CA 1
ATOM 1579 C C . LEU A 1 188 ? -17.576 12.520 29.619 1.00 74.44 188 LEU A C 1
ATOM 1581 O O . LEU A 1 188 ? -16.499 13.091 29.728 1.00 74.44 188 LEU A O 1
ATOM 1585 N N . SER A 1 189 ? -18.602 13.070 28.961 1.00 71.62 189 SER A N 1
ATOM 1586 C CA . SER A 1 189 ? -18.544 14.376 28.284 1.00 71.62 189 SER A CA 1
ATOM 1587 C C . SER A 1 189 ? -18.487 15.575 29.235 1.00 71.62 189 SER A C 1
ATOM 1589 O O . SER A 1 189 ? -18.091 16.655 28.812 1.00 71.62 189 SER A O 1
ATOM 1591 N N . SER A 1 190 ? -18.879 15.406 30.500 1.00 63.28 190 SER A N 1
ATOM 1592 C CA . SER A 1 190 ? -19.002 16.496 31.474 1.00 63.28 190 SER A CA 1
ATOM 1593 C C . SER A 1 190 ? -17.810 16.645 32.420 1.00 63.28 190 SER A C 1
ATOM 1595 O O . SER A 1 190 ? -17.811 17.563 33.239 1.00 63.28 190 SER A O 1
ATOM 1597 N N . ILE A 1 191 ? -16.799 15.771 32.342 1.00 59.03 191 ILE A N 1
ATOM 1598 C CA . ILE A 1 191 ? -15.624 15.877 33.211 1.00 59.03 191 ILE A CA 1
ATOM 1599 C C . ILE A 1 191 ? -14.549 16.711 32.497 1.00 59.03 191 ILE A C 1
ATOM 1601 O O . ILE A 1 191 ? -14.131 16.340 31.398 1.00 59.03 191 ILE A O 1
ATOM 1605 N N . PRO A 1 192 ? -14.078 17.819 33.093 1.00 63.50 192 PRO A N 1
ATOM 1606 C CA . PRO A 1 192 ? -13.002 18.614 32.516 1.00 63.50 192 PRO A CA 1
ATOM 1607 C C . PRO A 1 192 ? -11.729 17.771 32.345 1.00 63.50 192 PRO A C 1
ATOM 1609 O O . PRO A 1 192 ? -11.345 17.003 33.224 1.00 63.50 192 PRO A O 1
ATOM 1612 N N . LEU A 1 193 ? -11.067 17.926 31.197 1.00 61.44 193 LEU A N 1
ATOM 1613 C CA . LEU A 1 193 ? -9.853 17.190 30.807 1.00 61.44 193 LEU A CA 1
ATOM 1614 C C . LEU A 1 193 ? -8.597 17.593 31.596 1.00 61.44 193 LEU A C 1
ATOM 1616 O O . LEU A 1 193 ? -7.536 17.013 31.386 1.00 61.44 193 LEU A O 1
ATOM 1620 N N . ASN A 1 194 ? -8.697 18.587 32.479 1.00 63.31 194 ASN A N 1
ATOM 1621 C CA . ASN A 1 194 ? -7.524 19.283 33.001 1.00 63.31 194 ASN A CA 1
ATOM 1622 C C . ASN A 1 194 ? -6.692 18.454 33.987 1.00 63.31 194 ASN A C 1
ATOM 1624 O O . ASN A 1 194 ? -5.531 18.790 34.188 1.00 63.31 194 ASN A O 1
ATOM 1628 N N . ASN A 1 195 ? -7.230 17.362 34.544 1.00 67.00 195 ASN A N 1
ATOM 1629 C CA . ASN A 1 195 ? -6.431 16.362 35.250 1.00 67.00 195 ASN A CA 1
ATOM 1630 C C . ASN A 1 195 ? -7.228 15.050 35.432 1.00 67.00 195 ASN A C 1
ATOM 1632 O O . ASN A 1 195 ? -7.915 14.895 36.444 1.00 67.00 195 ASN A O 1
ATOM 1636 N N . PRO A 1 196 ? -7.185 14.082 34.491 1.00 62.03 196 PRO A N 1
ATOM 1637 C CA . PRO A 1 196 ? -7.932 12.825 34.642 1.00 62.03 196 PRO A CA 1
ATOM 1638 C C . PRO A 1 196 ? -7.506 12.041 35.899 1.00 62.03 196 PRO A C 1
ATOM 1640 O O . PRO A 1 196 ? -8.253 11.196 36.390 1.00 62.03 196 PRO A O 1
ATOM 1643 N N . PHE A 1 197 ? -6.343 12.370 36.468 1.00 63.56 197 PHE A N 1
ATOM 1644 C CA . PHE A 1 197 ? -5.745 11.700 37.618 1.00 63.56 197 PHE A CA 1
ATOM 1645 C C . PHE A 1 197 ? -6.283 12.149 38.973 1.00 63.56 197 PHE A C 1
ATOM 1647 O O . PHE A 1 197 ? -6.358 11.330 39.884 1.00 63.56 197 PHE A O 1
ATOM 1654 N N . GLU A 1 198 ? -6.742 13.397 39.103 1.00 68.38 198 GLU A N 1
ATOM 1655 C CA . GLU A 1 198 ? -7.371 13.886 40.344 1.00 68.38 198 GLU A C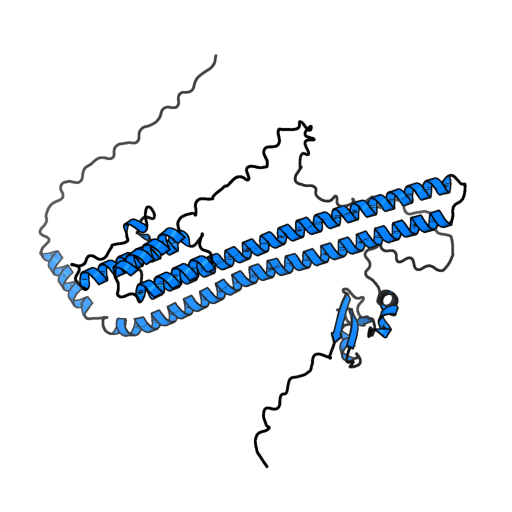A 1
ATOM 1656 C C . GLU A 1 198 ? -8.676 13.147 40.674 1.00 68.38 198 GLU A C 1
ATOM 1658 O O . GLU A 1 198 ? -9.178 13.213 41.796 1.00 68.38 198 GLU A O 1
ATOM 1663 N N . SER A 1 199 ? -9.221 12.411 39.701 1.00 66.38 199 SER A N 1
ATOM 1664 C CA . SER A 1 199 ? -10.433 11.619 39.874 1.00 66.38 199 SER A CA 1
ATOM 1665 C C . SER A 1 199 ? -10.201 10.245 40.517 1.00 66.38 199 SER A C 1
ATOM 1667 O O . SER A 1 199 ? -11.166 9.659 41.021 1.00 66.38 199 SER A O 1
ATOM 1669 N N . PHE A 1 200 ? -8.957 9.740 40.548 1.00 75.62 200 PHE A N 1
ATOM 1670 C CA . PHE A 1 200 ? -8.660 8.447 41.163 1.00 75.62 200 PHE A CA 1
ATOM 1671 C C . PHE A 1 200 ? -8.646 8.564 42.686 1.00 75.62 200 PHE A C 1
ATOM 1673 O O . PHE A 1 200 ? -7.889 9.333 43.274 1.00 75.62 200 PHE A O 1
ATOM 1680 N N . GLN A 1 201 ? -9.493 7.770 43.335 1.00 82.19 201 GLN A N 1
ATOM 1681 C CA . GLN A 1 201 ? -9.564 7.679 44.787 1.00 82.19 201 GLN A CA 1
ATOM 1682 C C . GLN A 1 201 ? -8.886 6.391 45.260 1.00 82.19 201 GLN A C 1
ATOM 1684 O O . GLN A 1 201 ? -9.120 5.308 44.716 1.00 82.19 201 GLN A O 1
ATOM 1689 N N . TYR A 1 202 ? -8.050 6.516 46.289 1.00 81.56 202 TYR A N 1
ATOM 1690 C CA . TYR A 1 202 ? -7.393 5.390 46.946 1.00 81.56 202 TYR A CA 1
ATOM 1691 C C . TYR A 1 202 ? -8.323 4.747 47.979 1.00 81.56 202 TYR A C 1
ATOM 1693 O O . TYR A 1 202 ? -9.106 5.429 48.645 1.00 81.56 202 TYR A O 1
ATOM 1701 N N . TYR A 1 203 ? -8.219 3.429 48.135 1.00 77.12 203 TYR A N 1
ATOM 1702 C CA . TYR A 1 203 ? -8.899 2.715 49.213 1.00 77.12 203 TYR A CA 1
ATOM 1703 C C . TYR A 1 203 ? -8.215 2.992 50.552 1.00 77.12 203 TYR A C 1
ATOM 1705 O O . TYR A 1 203 ? -6.995 2.873 50.655 1.00 77.12 203 TYR A O 1
ATOM 1713 N N . THR A 1 204 ? -8.995 3.299 51.589 1.00 83.50 204 THR A N 1
ATOM 1714 C CA . THR A 1 204 ? -8.509 3.314 52.977 1.00 83.50 204 THR A CA 1
ATOM 1715 C C . THR A 1 204 ? -8.991 2.064 53.712 1.00 83.50 204 THR A C 1
ATOM 1717 O O . THR A 1 204 ? -10.020 1.481 53.354 1.00 83.50 204 THR A O 1
ATOM 1720 N N . LYS A 1 205 ? -8.238 1.622 54.731 1.00 84.44 205 LYS A N 1
ATOM 1721 C CA . LYS A 1 205 ? -8.552 0.402 55.502 1.00 84.44 205 LYS A CA 1
ATOM 1722 C C . LYS A 1 205 ? -9.943 0.448 56.148 1.00 84.44 205 LYS A C 1
ATOM 1724 O O . LYS A 1 205 ? -10.567 -0.597 56.293 1.00 84.44 205 LYS A O 1
ATOM 1729 N N . ASP A 1 206 ? -10.438 1.647 56.439 1.00 90.38 206 ASP A N 1
ATOM 1730 C CA . ASP A 1 206 ? -11.692 1.870 57.164 1.00 90.38 206 ASP A CA 1
ATOM 1731 C C . ASP A 1 206 ? -12.926 1.962 56.247 1.00 90.38 206 ASP A C 1
ATOM 1733 O O . ASP A 1 206 ? -14.041 2.183 56.719 1.00 90.38 206 ASP A O 1
ATOM 1737 N N . MET A 1 207 ? -12.762 1.813 54.925 1.00 88.69 207 MET A N 1
ATOM 1738 C CA . MET A 1 207 ? -13.892 1.869 53.997 1.00 88.69 207 MET A CA 1
ATOM 1739 C C . MET A 1 207 ? -14.766 0.617 54.084 1.00 88.69 207 MET A C 1
ATOM 1741 O O . MET A 1 207 ? -14.292 -0.509 53.919 1.00 88.69 207 MET A O 1
ATOM 1745 N N . ASN A 1 208 ? -16.076 0.818 54.216 1.00 91.31 208 ASN A N 1
ATOM 1746 C CA . ASN A 1 208 ? -17.057 -0.251 54.043 1.00 91.31 208 ASN A CA 1
ATOM 1747 C C . ASN A 1 208 ? -17.257 -0.614 52.557 1.00 91.31 208 ASN A C 1
ATOM 1749 O O . ASN A 1 208 ? -16.839 0.110 51.649 1.00 91.31 208 ASN A O 1
ATOM 1753 N N . ASP A 1 209 ? -17.935 -1.729 52.287 1.00 85.19 209 ASP A N 1
ATOM 1754 C CA . ASP A 1 209 ? -18.119 -2.241 50.920 1.00 85.19 209 ASP A CA 1
ATOM 1755 C C . ASP A 1 209 ? -18.880 -1.277 50.001 1.00 85.19 209 ASP A C 1
ATOM 1757 O O . ASP A 1 209 ? -18.582 -1.171 48.809 1.00 85.19 209 ASP A O 1
ATOM 1761 N N . LYS A 1 210 ? -19.804 -0.484 50.556 1.00 90.12 210 LYS A N 1
ATOM 1762 C CA . LYS A 1 210 ? -20.532 0.546 49.803 1.00 90.12 210 LYS A CA 1
ATOM 1763 C C . LYS A 1 210 ? -19.605 1.683 49.362 1.00 90.12 210 LYS A C 1
ATOM 1765 O O . LYS A 1 210 ? -19.677 2.131 48.215 1.00 90.12 210 LYS A O 1
ATOM 1770 N N . GLN A 1 211 ? -18.717 2.138 50.246 1.00 89.69 211 GLN A N 1
ATOM 1771 C CA . GLN A 1 211 ? -17.692 3.137 49.933 1.00 89.69 211 GLN A CA 1
ATOM 1772 C C . GLN A 1 211 ? -16.699 2.592 48.903 1.00 89.69 211 GLN A C 1
ATOM 1774 O O . GLN A 1 211 ? -16.417 3.272 47.916 1.00 89.69 211 GLN A O 1
ATOM 1779 N N . LYS A 1 212 ? -16.258 1.338 49.061 1.00 83.06 212 LYS A N 1
ATOM 1780 C CA . LYS A 1 212 ? -15.381 0.650 48.103 1.00 83.06 212 LYS A CA 1
ATOM 1781 C C . LYS A 1 212 ? -16.003 0.563 46.705 1.00 83.06 212 LYS A C 1
ATOM 1783 O O . LYS A 1 212 ? -15.332 0.859 45.717 1.00 83.06 212 LYS A O 1
ATOM 1788 N N . GLY A 1 213 ? -17.292 0.231 46.608 1.00 84.19 213 GLY A N 1
ATOM 1789 C CA . GLY A 1 213 ? -18.019 0.213 45.335 1.00 84.19 213 GLY A CA 1
ATOM 1790 C C . GLY A 1 213 ? -18.108 1.595 44.673 1.00 84.19 213 GLY A C 1
ATOM 1791 O O . GLY A 1 213 ? -17.960 1.711 43.458 1.00 84.19 213 GLY A O 1
ATOM 1792 N N . SER A 1 214 ? -18.287 2.659 45.464 1.00 87.81 214 SER A N 1
ATOM 1793 C CA . SER A 1 214 ? -18.283 4.045 44.968 1.00 87.81 214 SER A CA 1
ATOM 1794 C C . SER A 1 214 ? -16.912 4.465 44.423 1.00 87.81 214 SER A C 1
ATOM 1796 O O . SER A 1 214 ? -16.825 5.014 43.323 1.00 87.81 214 SER A O 1
ATOM 1798 N N . VAL A 1 215 ? -15.835 4.142 45.150 1.00 84.62 215 VAL A N 1
ATOM 1799 C CA . VAL A 1 215 ? -14.446 4.373 44.713 1.00 84.62 215 VAL A CA 1
ATOM 1800 C C . VAL A 1 215 ? -14.145 3.608 43.424 1.00 84.62 215 VAL A C 1
ATOM 1802 O O . VAL A 1 215 ? -13.607 4.191 42.487 1.00 84.62 215 VAL A O 1
ATOM 1805 N N . THR A 1 216 ? -14.572 2.343 43.329 1.00 81.50 216 THR A N 1
ATOM 1806 C CA . THR A 1 216 ? -14.413 1.530 42.110 1.00 81.50 216 THR A CA 1
ATOM 1807 C C . THR A 1 216 ? -15.034 2.230 40.901 1.00 81.50 216 THR A C 1
ATOM 1809 O O . THR A 1 216 ? -14.341 2.470 39.918 1.00 81.50 216 THR A O 1
ATOM 1812 N N . LYS A 1 217 ? -16.306 2.644 40.995 1.00 83.50 217 LYS A N 1
ATOM 1813 C CA . LYS A 1 217 ? -17.016 3.318 39.893 1.00 83.50 217 LYS A CA 1
ATOM 1814 C C . LYS A 1 217 ? -16.357 4.635 39.477 1.00 83.50 217 LYS A C 1
ATOM 1816 O O . LYS A 1 217 ? -16.308 4.949 38.289 1.00 83.50 217 LYS A O 1
ATOM 1821 N N . LYS A 1 218 ? -15.848 5.419 40.435 1.00 85.56 218 LYS A N 1
ATOM 1822 C CA . LYS A 1 218 ? -15.100 6.652 40.134 1.00 85.56 218 LYS A CA 1
ATOM 1823 C C . LYS A 1 218 ? -13.801 6.357 39.390 1.00 85.56 218 LYS A C 1
ATOM 1825 O O . LYS A 1 218 ? -13.543 7.000 38.378 1.00 85.56 218 LYS A O 1
ATOM 1830 N N . ASN A 1 219 ? -13.039 5.362 39.842 1.00 81.88 219 ASN A N 1
ATOM 1831 C CA . ASN A 1 219 ? -11.780 4.969 39.211 1.00 81.88 219 ASN A CA 1
ATOM 1832 C C . ASN A 1 219 ? -12.006 4.395 37.803 1.00 81.88 219 ASN A C 1
ATOM 1834 O O . ASN A 1 219 ? -11.256 4.725 36.892 1.00 81.88 219 ASN A O 1
ATOM 1838 N N . GLU A 1 220 ? -13.062 3.601 37.585 1.00 81.94 220 GLU A N 1
ATOM 1839 C CA . GLU A 1 220 ? -13.450 3.135 36.243 1.00 81.94 220 GLU A CA 1
ATOM 1840 C C . GLU A 1 220 ? -13.771 4.309 35.310 1.00 81.94 220 GLU A C 1
ATOM 1842 O O . GLU A 1 220 ? -13.311 4.342 34.167 1.00 81.94 220 GLU A O 1
ATOM 1847 N N . LYS A 1 221 ? -14.505 5.313 35.807 1.00 83.50 221 LYS A N 1
ATOM 1848 C CA . LYS A 1 221 ? -14.820 6.525 35.043 1.00 83.50 221 LYS A CA 1
ATOM 1849 C C . LYS A 1 221 ? -13.565 7.346 34.718 1.00 83.50 221 LYS A C 1
ATOM 1851 O O . LYS A 1 221 ? -13.418 7.783 33.577 1.00 83.50 221 LYS A O 1
ATOM 1856 N N . GLY A 1 222 ? -12.663 7.517 35.685 1.00 82.69 222 GLY A N 1
ATOM 1857 C CA . GLY A 1 222 ? -11.373 8.189 35.496 1.00 82.69 222 GLY A CA 1
ATOM 1858 C C . GLY A 1 222 ? -10.484 7.468 34.481 1.00 82.69 222 GLY A C 1
ATOM 1859 O O . GLY A 1 222 ? -9.937 8.095 33.576 1.00 82.69 222 GLY A O 1
ATOM 1860 N N . PHE A 1 223 ? -10.418 6.136 34.554 1.00 82.69 223 PHE A N 1
ATOM 1861 C CA . PHE A 1 223 ? -9.674 5.306 33.604 1.00 82.69 223 PHE A CA 1
ATOM 1862 C C . PHE A 1 223 ? -10.245 5.385 32.184 1.00 82.69 223 PHE A C 1
ATOM 1864 O O . PHE A 1 223 ? -9.497 5.582 31.231 1.00 82.69 223 PHE A O 1
ATOM 1871 N N . ALA A 1 224 ? -11.568 5.315 32.026 1.00 81.94 224 ALA A N 1
ATOM 1872 C CA . ALA A 1 224 ? -12.213 5.496 30.726 1.00 81.94 224 ALA A CA 1
ATOM 1873 C C . ALA A 1 224 ? -11.937 6.882 30.122 1.00 81.94 224 ALA A C 1
ATOM 1875 O O . ALA A 1 224 ? -11.700 7.007 28.919 1.00 81.94 224 ALA A O 1
ATOM 1876 N N . GLN A 1 225 ? -11.950 7.931 30.947 1.00 83.62 225 GLN A N 1
ATOM 1877 C CA . GLN A 1 225 ? -11.635 9.285 30.500 1.00 83.62 225 GLN A CA 1
ATOM 1878 C C . GLN A 1 225 ? -10.178 9.404 30.049 1.00 83.62 225 GLN A C 1
ATOM 1880 O O . GLN A 1 225 ? -9.904 10.020 29.020 1.00 83.62 225 GLN A O 1
ATOM 1885 N N . LEU A 1 226 ? -9.271 8.773 30.788 1.00 83.31 226 LEU A N 1
ATOM 1886 C CA . LEU A 1 226 ? -7.859 8.695 30.463 1.00 83.31 226 LEU A CA 1
ATOM 1887 C C . LEU A 1 226 ? -7.637 7.962 29.134 1.00 83.31 226 LEU A C 1
ATOM 1889 O O . LEU A 1 226 ? -7.022 8.519 28.226 1.00 83.31 226 LEU A O 1
ATOM 1893 N N . LEU A 1 227 ? -8.208 6.767 28.960 1.00 82.81 227 LEU A N 1
ATOM 1894 C CA . LEU A 1 227 ? -8.158 6.047 27.685 1.00 82.81 227 LEU A CA 1
ATOM 1895 C C . LEU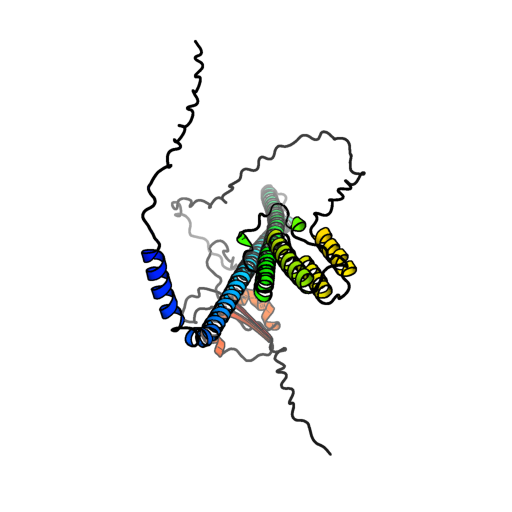 A 1 227 ? -8.650 6.931 26.534 1.00 82.81 227 LEU A C 1
ATOM 1897 O O . LEU A 1 227 ? -7.985 7.048 25.507 1.00 82.81 227 LEU A O 1
ATOM 1901 N N . LYS A 1 228 ? -9.768 7.640 26.727 1.00 84.12 228 LYS A N 1
ATOM 1902 C CA . LYS A 1 228 ? -10.312 8.550 25.717 1.00 84.12 228 LYS A CA 1
ATOM 1903 C C . LYS A 1 228 ? -9.366 9.713 25.401 1.00 84.12 228 LYS A C 1
ATOM 1905 O O . LYS A 1 228 ? -9.164 10.004 24.222 1.00 84.12 228 LYS A O 1
ATOM 1910 N N . SER A 1 229 ? -8.755 10.349 26.404 1.00 82.88 229 SER A N 1
ATOM 1911 C CA . SER A 1 229 ? -7.812 11.459 26.189 1.00 82.88 229 SER A CA 1
ATOM 1912 C C . SER A 1 229 ? -6.518 11.024 25.503 1.00 82.88 229 SER A C 1
ATOM 1914 O O . SER A 1 229 ? -5.920 11.812 24.772 1.00 82.88 229 SER A O 1
ATOM 1916 N N . PHE A 1 230 ? -6.099 9.774 25.708 1.00 81.56 230 PHE A N 1
ATOM 1917 C CA . PHE A 1 230 ? -4.887 9.219 25.107 1.00 81.56 230 PHE A CA 1
ATOM 1918 C C . PHE A 1 230 ? -5.139 8.402 23.836 1.00 81.56 230 PHE A C 1
ATOM 1920 O O . PHE A 1 230 ? -4.173 8.027 23.182 1.00 81.56 230 PHE A O 1
ATOM 1927 N N . SER A 1 231 ? -6.395 8.187 23.432 1.00 83.62 231 SER A N 1
ATOM 1928 C CA . SER A 1 231 ? -6.770 7.377 22.258 1.00 83.62 231 SER A CA 1
ATOM 1929 C C . SER A 1 231 ? -5.983 7.718 20.987 1.00 83.62 231 SER A C 1
ATOM 1931 O O . SER A 1 231 ? -5.528 6.823 20.289 1.00 83.62 231 SER A O 1
ATOM 1933 N N . ASN A 1 232 ? -5.721 9.002 20.727 1.00 77.56 232 ASN A N 1
ATOM 1934 C CA . ASN A 1 232 ? -4.966 9.444 19.547 1.00 77.56 232 ASN A CA 1
ATOM 1935 C C . ASN A 1 232 ? -3.447 9.181 19.618 1.00 77.56 232 ASN A C 1
ATOM 1937 O O . ASN A 1 232 ? -2.754 9.357 18.615 1.00 77.56 232 ASN A O 1
ATOM 1941 N N . ARG A 1 233 ? -2.919 8.840 20.798 1.00 82.12 233 ARG A N 1
ATOM 1942 C CA . ARG A 1 233 ? -1.488 8.608 21.075 1.00 82.12 233 ARG A CA 1
ATOM 1943 C C . ARG A 1 233 ? -1.172 7.149 21.402 1.00 82.12 233 ARG A C 1
ATOM 1945 O O . ARG A 1 233 ? -0.003 6.808 21.546 1.00 82.12 233 ARG A O 1
ATOM 1952 N N . LEU A 1 234 ? -2.195 6.322 21.580 1.00 81.50 234 LEU A N 1
ATOM 1953 C CA . LEU A 1 234 ? -2.036 4.913 21.891 1.00 81.50 234 LEU A CA 1
ATOM 1954 C C . LEU A 1 234 ? -1.661 4.140 20.626 1.00 81.50 234 LEU A C 1
ATOM 1956 O O . LEU A 1 234 ? -2.256 4.347 19.573 1.00 81.50 234 LEU A O 1
ATOM 1960 N N . THR A 1 235 ? -0.677 3.257 20.763 1.00 84.31 235 THR A N 1
ATOM 1961 C CA . THR A 1 235 ? -0.423 2.152 19.831 1.00 84.31 235 THR A CA 1
ATOM 1962 C C . THR A 1 235 ? -1.168 0.913 20.322 1.00 84.31 235 THR A C 1
ATOM 1964 O O . THR A 1 235 ? -1.566 0.851 21.493 1.00 84.31 235 THR A O 1
ATOM 1967 N N . THR A 1 236 ? -1.344 -0.086 19.463 1.00 76.56 236 THR A N 1
ATOM 1968 C CA . THR A 1 236 ? -1.991 -1.355 19.804 1.00 76.56 236 THR A CA 1
ATOM 1969 C C . THR A 1 236 ? -1.251 -2.054 20.936 1.00 76.56 236 THR A C 1
ATOM 1971 O O . THR A 1 236 ? -1.890 -2.512 21.880 1.00 76.56 236 THR A O 1
ATOM 1974 N N . ASP A 1 237 ? 0.082 -2.063 20.912 1.00 76.44 237 ASP A N 1
ATOM 1975 C CA . ASP A 1 237 ? 0.890 -2.679 21.969 1.00 76.44 237 ASP A CA 1
ATOM 1976 C C . ASP A 1 237 ? 0.698 -1.979 23.316 1.00 76.44 237 ASP A C 1
ATOM 1978 O O . ASP A 1 237 ? 0.439 -2.630 24.331 1.00 76.44 237 ASP A O 1
ATOM 1982 N N . ASN A 1 238 ? 0.743 -0.642 23.328 1.00 81.81 238 ASN A N 1
ATOM 1983 C CA . ASN A 1 238 ? 0.507 0.131 24.544 1.00 81.81 238 ASN A CA 1
ATOM 1984 C C . ASN A 1 238 ? -0.906 -0.123 25.070 1.00 81.81 238 ASN A C 1
ATOM 1986 O O . ASN A 1 238 ? -1.082 -0.402 26.255 1.00 81.81 238 ASN A O 1
ATOM 1990 N N . PHE A 1 239 ? -1.910 -0.074 24.192 1.00 81.06 239 PHE A N 1
ATOM 1991 C CA . PHE A 1 239 ? -3.295 -0.329 24.564 1.00 81.06 239 PHE A CA 1
ATOM 1992 C C . PHE A 1 239 ? -3.483 -1.738 25.142 1.00 81.06 239 PHE A C 1
ATOM 1994 O O . PHE A 1 239 ? -4.071 -1.881 26.213 1.00 81.06 239 PHE A O 1
ATOM 2001 N N . ASN A 1 240 ? -2.934 -2.769 24.497 1.00 76.75 240 ASN A N 1
ATOM 2002 C CA . ASN A 1 240 ? -3.012 -4.152 24.962 1.00 76.75 240 ASN A CA 1
ATOM 2003 C C . ASN A 1 240 ? -2.343 -4.332 26.327 1.00 76.75 240 ASN A C 1
ATOM 2005 O O . ASN A 1 240 ? -2.929 -4.957 27.212 1.00 76.75 240 ASN A O 1
ATOM 2009 N N . ASN A 1 241 ? -1.169 -3.732 26.534 1.00 80.06 241 ASN A N 1
ATOM 2010 C CA . ASN A 1 241 ? -0.487 -3.742 27.827 1.00 80.06 241 ASN A CA 1
ATOM 2011 C C . ASN A 1 241 ? -1.330 -3.059 28.910 1.00 80.06 241 ASN A C 1
ATOM 2013 O O . ASN A 1 241 ? -1.538 -3.621 29.985 1.00 80.06 241 ASN A O 1
ATOM 2017 N N . ILE A 1 242 ? -1.897 -1.888 28.612 1.00 81.50 242 ILE A N 1
ATOM 2018 C CA . ILE A 1 242 ? -2.776 -1.157 29.532 1.00 81.50 242 ILE A CA 1
ATOM 2019 C C . ILE A 1 242 ? -4.017 -1.987 29.884 1.00 81.50 242 ILE A C 1
ATOM 2021 O O . ILE A 1 242 ? -4.376 -2.094 31.058 1.00 81.50 242 ILE A O 1
ATOM 2025 N N . MET A 1 243 ? -4.654 -2.617 28.895 1.00 82.25 243 MET A N 1
ATOM 2026 C CA . MET A 1 243 ? -5.817 -3.479 29.111 1.00 82.25 243 MET A CA 1
ATOM 2027 C C . MET A 1 243 ? -5.459 -4.745 29.892 1.00 82.25 243 MET A C 1
ATOM 2029 O O . MET A 1 243 ? -6.241 -5.189 30.736 1.00 82.25 243 MET A O 1
ATOM 2033 N N . HIS A 1 244 ? -4.271 -5.306 29.671 1.00 80.50 244 HIS A N 1
ATOM 2034 C CA . HIS A 1 244 ? -3.767 -6.436 30.438 1.00 80.50 244 HIS A CA 1
ATOM 2035 C C . HIS A 1 244 ? -3.579 -6.061 31.913 1.00 80.50 244 HIS A C 1
ATOM 2037 O O . HIS A 1 244 ? -4.132 -6.740 32.785 1.00 80.50 244 HIS A O 1
ATOM 2043 N N . ILE A 1 245 ? -2.899 -4.946 32.201 1.00 76.25 245 ILE A N 1
ATOM 2044 C CA . ILE A 1 245 ? -2.713 -4.444 33.572 1.00 76.25 245 ILE A CA 1
ATOM 2045 C C . ILE A 1 245 ? -4.074 -4.148 34.216 1.00 76.25 245 ILE A C 1
ATOM 2047 O O . ILE A 1 245 ? -4.325 -4.547 35.353 1.00 76.25 245 ILE A O 1
ATOM 2051 N N . TYR A 1 246 ? -5.001 -3.537 33.475 1.00 78.88 246 TYR A N 1
ATOM 2052 C CA . TYR A 1 246 ? -6.361 -3.288 33.951 1.00 78.88 246 TYR A CA 1
ATOM 2053 C C . TYR A 1 246 ? -7.124 -4.585 34.288 1.00 78.88 246 TYR A C 1
ATOM 2055 O O . TYR A 1 246 ? -7.795 -4.673 35.317 1.00 78.88 246 TYR A O 1
ATOM 2063 N N . SER A 1 247 ? -6.981 -5.639 33.482 1.00 77.12 247 SER A N 1
ATOM 2064 C CA . SER A 1 247 ? -7.613 -6.934 33.770 1.00 77.12 247 SER A CA 1
ATOM 2065 C C . SER A 1 247 ? -7.057 -7.591 35.041 1.00 77.12 247 SER A C 1
ATOM 2067 O O . SER A 1 247 ? -7.793 -8.208 35.815 1.00 77.12 247 SER A O 1
ATOM 2069 N N . GLN A 1 248 ? -5.756 -7.434 35.300 1.00 79.19 248 GLN A N 1
ATOM 2070 C CA . GLN A 1 248 ? -5.140 -7.916 36.532 1.00 79.19 248 GLN A CA 1
ATOM 2071 C C . GLN A 1 248 ? -5.597 -7.097 37.751 1.00 79.19 248 GLN A C 1
ATOM 2073 O O . GLN A 1 248 ? -5.864 -7.661 38.816 1.00 79.19 248 GLN A O 1
ATOM 2078 N N . LEU A 1 249 ? -5.754 -5.782 37.578 1.00 77.44 249 LEU A N 1
ATOM 2079 C CA . LEU A 1 249 ? -6.321 -4.855 38.558 1.00 77.44 249 LEU A CA 1
ATOM 2080 C C . LEU A 1 249 ? -7.710 -5.298 39.034 1.00 77.44 249 LEU A C 1
ATOM 2082 O O . LEU A 1 249 ? -7.963 -5.350 40.241 1.00 77.44 249 LEU A O 1
ATOM 2086 N N . GLU A 1 250 ? -8.594 -5.665 38.104 1.00 75.25 250 GLU A N 1
ATOM 2087 C CA . GLU A 1 250 ? -9.936 -6.161 38.432 1.00 75.25 250 GLU A CA 1
ATOM 2088 C C . GLU A 1 250 ? -9.891 -7.424 39.293 1.00 75.25 250 GLU A C 1
ATOM 2090 O O . GLU A 1 250 ? -10.632 -7.535 40.273 1.00 75.25 250 GLU A O 1
ATOM 2095 N N . ARG A 1 251 ? -8.987 -8.352 38.969 1.00 80.50 251 ARG A N 1
ATOM 2096 C CA . ARG A 1 251 ? -8.853 -9.641 39.664 1.00 80.50 251 ARG A CA 1
ATOM 2097 C C . ARG A 1 251 ? -8.169 -9.525 41.026 1.00 80.50 251 ARG A C 1
ATOM 2099 O O . ARG A 1 251 ? -8.418 -10.360 41.896 1.00 80.50 251 ARG A O 1
ATOM 2106 N N . SER A 1 252 ? -7.320 -8.517 41.229 1.00 79.06 252 SER A N 1
ATOM 2107 C CA . SER A 1 252 ? -6.611 -8.333 42.498 1.00 79.06 252 SER A CA 1
ATOM 2108 C C . SER A 1 252 ? -7.589 -8.039 43.636 1.00 79.06 252 SER A C 1
ATOM 2110 O O . SER A 1 252 ? -8.358 -7.084 43.569 1.00 79.06 252 SER A O 1
ATOM 2112 N N . ARG A 1 253 ? -7.537 -8.827 44.716 1.00 76.62 253 ARG A N 1
ATOM 2113 C CA . ARG A 1 253 ? -8.222 -8.507 45.984 1.00 76.62 253 ARG A CA 1
ATOM 2114 C C . ARG A 1 253 ? -7.387 -7.593 46.887 1.00 76.62 253 ARG A C 1
ATOM 2116 O O . ARG A 1 253 ? -7.919 -7.042 47.845 1.00 76.62 253 ARG A O 1
ATOM 2123 N N . ASP A 1 254 ? -6.101 -7.433 46.577 1.00 79.81 254 ASP A N 1
ATOM 2124 C CA . ASP A 1 254 ? -5.169 -6.593 47.323 1.00 79.81 254 ASP A CA 1
ATOM 2125 C C . ASP A 1 254 ? -5.251 -5.140 46.839 1.00 79.81 254 ASP A C 1
ATOM 2127 O O . ASP A 1 254 ? -4.948 -4.826 45.683 1.00 79.81 254 ASP A O 1
ATOM 2131 N N . TYR A 1 255 ? -5.672 -4.257 47.743 1.00 70.56 255 TYR A N 1
ATOM 2132 C CA . TYR A 1 255 ? -5.857 -2.832 47.488 1.00 70.56 255 TYR A CA 1
ATOM 2133 C C . TYR A 1 255 ? -4.546 -2.076 47.249 1.00 70.56 255 TYR A C 1
ATOM 2135 O O . TYR A 1 255 ? -4.533 -1.166 46.422 1.00 70.56 255 TYR A O 1
ATOM 2143 N N . ASN A 1 256 ? -3.454 -2.445 47.923 1.00 71.81 256 ASN A N 1
ATOM 2144 C CA . ASN A 1 256 ? -2.160 -1.788 47.727 1.00 71.81 256 ASN A CA 1
ATOM 2145 C C . ASN A 1 256 ? -1.615 -2.128 46.344 1.00 71.81 256 ASN A C 1
ATOM 2147 O O . ASN A 1 256 ? -1.278 -1.231 45.575 1.00 71.81 256 ASN A O 1
ATOM 2151 N N . ARG A 1 257 ? -1.697 -3.411 45.973 1.00 77.75 257 ARG A N 1
ATOM 2152 C CA . ARG A 1 257 ? -1.346 -3.868 44.626 1.00 77.75 257 ARG A CA 1
ATOM 2153 C C . ARG A 1 257 ? -2.159 -3.151 43.548 1.00 77.75 257 ARG A C 1
ATOM 2155 O O . ARG A 1 257 ? -1.613 -2.786 42.515 1.00 77.75 257 ARG A O 1
ATOM 2162 N N . ARG A 1 258 ? -3.452 -2.892 43.781 1.00 72.00 258 ARG A N 1
ATOM 2163 C CA . ARG A 1 258 ? -4.267 -2.107 42.837 1.00 72.00 258 ARG A CA 1
ATOM 2164 C C . ARG A 1 258 ? -3.753 -0.671 42.675 1.00 72.00 258 ARG A C 1
ATOM 2166 O O . ARG A 1 258 ? -3.701 -0.158 41.564 1.00 72.00 258 ARG A O 1
ATOM 2173 N N . ASN A 1 259 ? -3.354 -0.011 43.755 1.00 72.06 259 ASN A N 1
ATOM 2174 C CA . ASN A 1 259 ? -2.833 1.353 43.663 1.00 72.06 259 ASN A CA 1
ATOM 2175 C C . ASN A 1 259 ? -1.508 1.408 42.888 1.00 72.06 259 ASN A C 1
ATOM 2177 O O . ASN A 1 259 ? -1.333 2.292 42.050 1.00 72.06 259 ASN A O 1
ATOM 2181 N N . ASP A 1 260 ? -0.621 0.437 43.108 1.00 76.69 260 ASP A N 1
ATOM 2182 C CA . ASP A 1 260 ? 0.657 0.350 42.396 1.00 76.69 260 ASP A CA 1
ATOM 2183 C C . ASP A 1 260 ? 0.459 0.108 40.894 1.00 76.69 260 ASP A C 1
ATOM 2185 O O . ASP A 1 260 ? 1.068 0.788 40.073 1.00 76.69 260 ASP A O 1
ATOM 2189 N N . MET A 1 261 ? -0.470 -0.774 40.518 1.00 77.19 261 MET A N 1
ATOM 2190 C CA . MET A 1 261 ? -0.783 -1.052 39.110 1.00 77.19 261 MET A CA 1
ATOM 2191 C C . MET A 1 261 ? -1.434 0.145 38.401 1.00 77.19 261 MET A C 1
ATOM 2193 O O . MET A 1 261 ? -1.139 0.414 37.240 1.00 77.19 261 MET A O 1
ATOM 2197 N N . LEU A 1 262 ? -2.287 0.914 39.090 1.00 74.56 262 LEU A N 1
ATOM 2198 C CA . LEU A 1 262 ? -2.814 2.175 38.546 1.00 74.56 262 LEU A CA 1
ATOM 2199 C C . LEU A 1 262 ? -1.694 3.198 38.316 1.00 74.56 262 LEU A C 1
ATOM 2201 O O . LEU A 1 262 ? -1.720 3.935 37.328 1.00 74.56 262 LEU A O 1
ATOM 2205 N N . LYS A 1 263 ? -0.697 3.225 39.205 1.00 77.19 263 LYS A N 1
ATOM 2206 C CA . LYS A 1 263 ? 0.488 4.073 39.068 1.00 77.19 263 LYS A CA 1
ATOM 2207 C C . LYS A 1 263 ? 1.384 3.612 37.915 1.00 77.19 263 LYS A C 1
ATOM 2209 O O . LYS A 1 263 ? 1.910 4.454 37.198 1.00 77.19 263 LYS A O 1
ATOM 2214 N N . GLU A 1 264 ? 1.521 2.310 37.693 1.00 80.38 264 GLU A N 1
ATOM 2215 C CA . GLU A 1 264 ? 2.249 1.745 36.551 1.00 80.38 264 GLU A CA 1
ATOM 2216 C C . GLU A 1 264 ? 1.581 2.111 35.219 1.00 80.38 264 GLU A C 1
ATOM 2218 O O . GLU A 1 264 ? 2.238 2.656 34.330 1.00 80.38 264 GLU A O 1
ATOM 2223 N N . ILE A 1 265 ? 0.255 1.937 35.125 1.00 76.94 265 ILE A N 1
ATOM 2224 C CA . ILE A 1 265 ? -0.542 2.422 33.990 1.00 76.94 265 ILE A CA 1
ATOM 2225 C C . ILE A 1 265 ? -0.267 3.912 33.781 1.00 76.94 265 ILE A C 1
ATOM 2227 O O . ILE A 1 265 ? 0.059 4.318 32.672 1.00 76.94 265 ILE A O 1
ATOM 2231 N N . TYR A 1 266 ? -0.329 4.730 34.833 1.00 75.38 266 TYR A N 1
ATOM 2232 C CA . TYR A 1 266 ? -0.048 6.162 34.734 1.00 75.38 266 TYR A CA 1
ATOM 2233 C C . TYR A 1 266 ? 1.336 6.469 34.156 1.00 75.38 266 TYR A C 1
ATOM 2235 O O . TYR A 1 266 ? 1.446 7.280 33.235 1.00 75.38 266 TYR A O 1
ATOM 2243 N N . MET A 1 267 ? 2.377 5.814 34.668 1.00 77.50 267 MET A N 1
ATOM 2244 C CA . MET A 1 267 ? 3.745 6.028 34.199 1.00 77.50 267 MET A CA 1
ATOM 2245 C C . MET A 1 267 ? 3.923 5.601 32.738 1.00 77.50 267 MET A C 1
ATOM 2247 O O . MET A 1 267 ? 4.720 6.215 32.034 1.00 77.50 267 MET A O 1
ATOM 2251 N N . SER A 1 268 ? 3.131 4.642 32.243 1.00 76.00 268 SER A N 1
ATOM 2252 C CA . SER A 1 268 ? 3.135 4.266 30.821 1.00 76.00 268 SER A CA 1
ATOM 2253 C C . SER A 1 268 ? 2.577 5.354 29.888 1.00 76.00 268 SER A C 1
ATOM 2255 O O . SER A 1 268 ? 2.950 5.407 28.719 1.00 76.00 268 SER A O 1
ATOM 2257 N N . PHE A 1 269 ? 1.730 6.259 30.397 1.00 71.25 269 PHE A N 1
ATOM 2258 C CA . PHE A 1 269 ? 1.165 7.377 29.627 1.00 71.25 269 PHE A CA 1
ATOM 2259 C C . PHE A 1 269 ? 1.997 8.658 29.687 1.00 71.25 269 PHE A C 1
ATOM 2261 O O . PHE A 1 269 ? 1.752 9.588 28.909 1.00 71.25 269 PHE A O 1
ATOM 2268 N N . GLN A 1 270 ? 2.949 8.743 30.617 1.00 77.88 270 GLN A N 1
ATOM 2269 C CA . GLN A 1 270 ? 3.838 9.891 30.680 1.00 77.88 270 GLN A CA 1
ATOM 2270 C C . GLN A 1 270 ? 4.760 9.874 29.458 1.00 77.88 270 GLN A C 1
ATOM 2272 O O . GLN A 1 270 ? 5.293 8.816 29.112 1.00 77.88 270 GLN A O 1
ATOM 2277 N N . PRO A 1 271 ? 4.954 11.020 28.778 1.00 66.31 271 PRO A N 1
ATOM 2278 C CA . PRO A 1 271 ? 5.961 11.100 27.737 1.00 66.31 271 PRO A CA 1
ATOM 2279 C C . PRO A 1 271 ? 7.292 10.704 28.369 1.00 66.31 271 PRO A C 1
ATOM 2281 O O . PRO A 1 271 ? 7.765 11.380 29.284 1.00 66.31 271 PRO A O 1
ATOM 2284 N N . GLN A 1 272 ? 7.866 9.589 27.910 1.00 66.06 272 GLN A N 1
ATOM 2285 C CA . GLN A 1 272 ? 9.205 9.196 28.326 1.00 66.06 272 GLN A CA 1
ATOM 2286 C C . GLN A 1 272 ? 10.111 10.403 28.068 1.00 66.06 272 GLN A C 1
ATOM 2288 O O . GLN A 1 272 ? 10.029 10.976 26.970 1.00 66.06 272 GLN A O 1
ATOM 2293 N N . PRO A 1 273 ? 10.911 10.852 29.055 1.00 64.62 273 PRO A N 1
ATOM 2294 C CA . PRO A 1 273 ? 11.870 11.911 28.810 1.00 64.62 273 PRO A CA 1
ATOM 2295 C C . PRO A 1 273 ? 12.679 11.459 27.604 1.00 64.62 273 PRO A C 1
ATOM 2297 O O . PRO A 1 273 ? 13.272 10.379 27.620 1.00 64.62 273 PRO A O 1
ATOM 2300 N N . ARG A 1 274 ? 12.621 12.228 26.509 1.00 50.50 274 ARG A N 1
ATOM 2301 C CA . ARG A 1 274 ? 13.508 11.969 25.382 1.00 50.50 274 ARG A CA 1
ATOM 2302 C C . ARG A 1 274 ? 14.899 12.135 25.966 1.00 50.50 274 ARG A C 1
ATOM 2304 O O . ARG A 1 274 ? 15.329 13.265 26.185 1.00 50.50 274 ARG A O 1
ATOM 2311 N N . ASN A 1 275 ? 15.567 11.025 26.260 1.00 48.00 275 ASN A N 1
ATOM 2312 C CA . ASN A 1 275 ? 16.997 11.005 26.488 1.00 48.00 275 ASN A CA 1
ATOM 2313 C C . ASN A 1 275 ? 17.617 11.360 25.142 1.00 48.00 275 ASN A C 1
ATOM 2315 O O . ASN A 1 275 ? 18.045 10.500 24.380 1.00 48.00 275 ASN A O 1
ATOM 2319 N N . VAL A 1 276 ? 17.602 12.654 24.825 1.00 47.00 276 VAL A N 1
ATOM 2320 C CA . VAL A 1 276 ? 18.437 13.241 23.795 1.00 47.00 276 VAL A CA 1
ATOM 2321 C C . VAL A 1 276 ? 19.833 13.268 24.403 1.00 47.00 276 VAL A C 1
ATOM 2323 O O . VAL A 1 276 ? 20.356 14.313 24.776 1.00 47.00 276 VAL A O 1
ATOM 2326 N N . ALA A 1 277 ? 20.426 12.087 24.570 1.00 47.66 277 ALA A N 1
ATOM 2327 C CA . ALA A 1 277 ? 21.865 11.987 24.525 1.00 47.66 277 ALA A CA 1
ATOM 2328 C C . ALA A 1 277 ? 22.217 12.385 23.091 1.00 47.66 277 ALA A C 1
ATOM 2330 O O . ALA A 1 277 ? 22.155 11.568 22.174 1.00 47.66 277 ALA A O 1
ATOM 2331 N N . LEU A 1 278 ? 22.449 13.683 22.877 1.00 47.03 278 LEU A N 1
ATOM 2332 C CA . LEU A 1 278 ? 23.135 14.130 21.678 1.00 47.03 278 LEU A CA 1
ATOM 2333 C C . LEU A 1 278 ? 24.441 13.325 21.642 1.00 47.03 278 LEU A C 1
ATOM 2335 O O . LEU A 1 278 ? 25.156 13.338 22.649 1.00 47.03 278 LEU A O 1
ATOM 2339 N N . PRO A 1 279 ? 24.733 12.579 20.565 1.00 44.59 279 PRO A N 1
ATOM 2340 C CA . PRO A 1 279 ? 26.028 11.933 20.439 1.00 44.59 279 PRO A CA 1
ATOM 2341 C C . PRO A 1 279 ? 27.096 13.022 20.571 1.00 44.59 279 PRO A C 1
ATOM 2343 O O . PRO A 1 279 ? 27.115 13.981 19.801 1.00 44.59 279 PRO A O 1
ATOM 2346 N N . VAL A 1 280 ? 27.937 12.903 21.600 1.00 55.69 280 VAL A N 1
ATOM 2347 C CA . VAL A 1 280 ? 28.959 13.897 21.970 1.00 55.69 280 VAL A CA 1
ATOM 2348 C C . VAL A 1 280 ? 30.065 14.004 20.901 1.00 55.69 280 VAL A C 1
ATOM 2350 O O . VAL A 1 280 ? 30.828 14.963 20.903 1.00 55.69 280 VAL A O 1
ATOM 2353 N N . ASP A 1 281 ? 30.083 13.113 19.907 1.00 51.38 281 ASP A N 1
ATOM 2354 C CA . ASP A 1 281 ? 31.201 12.962 18.968 1.00 51.38 281 ASP A CA 1
ATOM 2355 C C . ASP A 1 281 ? 31.009 13.606 17.579 1.00 51.38 281 ASP A C 1
ATOM 2357 O O . ASP A 1 281 ? 31.721 13.264 16.639 1.00 51.38 281 ASP A O 1
ATOM 2361 N N . LEU A 1 282 ? 30.094 14.569 17.410 1.00 44.00 282 LEU A N 1
ATOM 2362 C CA . LEU A 1 282 ? 29.894 15.263 16.119 1.00 44.00 282 LEU A CA 1
ATOM 2363 C C . LEU A 1 282 ? 29.932 16.797 16.206 1.00 44.00 282 LEU A C 1
ATOM 2365 O O . LEU A 1 282 ? 29.296 17.493 15.417 1.00 44.00 282 LEU A O 1
ATOM 2369 N N . VAL A 1 283 ? 30.735 17.352 17.117 1.00 43.41 283 VAL A N 1
ATOM 2370 C CA . VAL A 1 283 ? 31.161 18.759 17.018 1.00 43.41 283 VAL A CA 1
ATOM 2371 C C . VAL A 1 283 ? 32.436 18.820 16.172 1.00 43.41 283 VAL A C 1
ATOM 2373 O O . VAL A 1 283 ? 33.542 18.916 16.696 1.00 43.41 283 VAL A O 1
ATOM 2376 N N . GLN A 1 284 ? 32.293 18.747 14.846 1.00 52.25 284 GLN A N 1
ATOM 2377 C CA . GLN A 1 284 ? 33.339 19.254 13.954 1.00 52.25 284 GLN A CA 1
ATOM 2378 C C . GLN A 1 284 ? 33.197 20.781 13.833 1.00 52.25 284 GLN A C 1
ATOM 2380 O O . GLN A 1 284 ? 32.075 21.278 13.694 1.00 52.25 284 GLN A O 1
ATOM 2385 N N . PRO A 1 285 ? 34.301 21.549 13.897 1.00 48.09 285 PRO A N 1
ATOM 2386 C CA . PRO A 1 285 ? 34.257 22.986 13.669 1.00 48.09 285 PRO A CA 1
ATOM 2387 C C . PRO A 1 285 ? 33.826 23.289 12.223 1.00 48.09 285 PRO A C 1
ATOM 2389 O O . PRO A 1 285 ? 34.120 22.510 11.314 1.00 48.09 285 PRO A O 1
ATOM 2392 N N . PRO A 1 286 ? 33.141 24.422 11.990 1.00 38.88 286 PRO A N 1
ATOM 2393 C CA . PRO A 1 286 ? 32.565 24.745 10.694 1.00 38.88 286 PRO A CA 1
ATOM 2394 C C . PRO A 1 286 ? 33.672 24.967 9.661 1.00 38.88 286 PRO A C 1
ATOM 2396 O O . PRO A 1 286 ? 34.381 25.974 9.703 1.00 38.88 286 PRO A O 1
ATOM 2399 N N . GLN A 1 287 ? 33.802 24.047 8.705 1.00 40.59 287 GLN A N 1
ATOM 2400 C CA . GLN A 1 287 ? 34.484 24.357 7.459 1.00 40.59 287 GLN A CA 1
ATOM 2401 C C . GLN A 1 287 ? 33.550 25.208 6.602 1.00 40.59 287 GLN A C 1
ATOM 2403 O O . GLN A 1 287 ? 32.446 24.803 6.245 1.00 40.59 287 GLN A O 1
ATOM 2408 N N . GLN A 1 288 ? 34.011 26.421 6.310 1.00 47.69 288 GLN A N 1
ATOM 2409 C CA . GLN A 1 288 ? 33.412 27.315 5.335 1.00 47.69 288 GLN A CA 1
ATOM 2410 C C . GLN A 1 288 ? 33.472 26.644 3.957 1.00 47.69 288 GLN A C 1
ATOM 2412 O O . GLN A 1 288 ? 34.520 26.629 3.318 1.00 47.69 288 GLN A O 1
ATOM 2417 N N . GLN A 1 289 ? 32.354 26.091 3.497 1.00 37.50 289 GLN A N 1
ATOM 2418 C CA . GLN A 1 289 ? 32.146 25.775 2.089 1.00 37.50 289 GLN A CA 1
ATOM 2419 C C . GLN A 1 289 ? 30.957 26.588 1.587 1.00 37.50 289 GLN A C 1
ATOM 2421 O O . GLN A 1 289 ? 29.887 26.606 2.195 1.00 37.50 289 GLN A O 1
ATOM 2426 N N . GLY A 1 290 ? 31.216 27.347 0.522 1.00 39.75 290 GLY A N 1
ATOM 2427 C CA . GLY A 1 290 ? 30.287 28.280 -0.095 1.00 39.75 290 GLY A CA 1
ATOM 2428 C C . GLY A 1 290 ? 28.990 27.596 -0.503 1.00 39.75 290 GLY A C 1
ATOM 2429 O O . GLY A 1 290 ? 28.992 26.629 -1.261 1.00 39.75 290 GLY A O 1
ATOM 2430 N N . GLY A 1 291 ? 27.879 28.128 0.000 1.00 30.31 291 GLY A N 1
ATOM 2431 C CA . GLY A 1 291 ? 26.546 27.720 -0.408 1.00 30.31 291 GLY A CA 1
ATOM 2432 C C . GLY A 1 291 ? 26.285 28.115 -1.857 1.00 30.31 291 GLY A C 1
ATOM 2433 O O . GLY A 1 291 ? 26.065 29.288 -2.154 1.00 30.31 291 GLY A O 1
ATOM 2434 N N . MET A 1 292 ? 26.261 27.125 -2.748 1.00 32.72 292 MET A N 1
ATOM 2435 C CA . MET A 1 292 ? 25.448 27.193 -3.957 1.00 32.72 292 MET A CA 1
ATOM 2436 C C . MET A 1 292 ? 23.983 27.088 -3.527 1.00 32.72 292 MET A C 1
ATOM 2438 O O . MET A 1 292 ? 23.515 26.040 -3.086 1.00 32.72 292 MET A O 1
ATOM 2442 N N . SER A 1 293 ? 23.284 28.217 -3.599 1.00 32.38 293 SER A N 1
ATOM 2443 C CA . SER A 1 293 ? 21.846 28.317 -3.371 1.00 32.38 293 SER A CA 1
ATOM 2444 C C . SER A 1 293 ? 21.105 27.661 -4.533 1.00 32.38 293 SER A C 1
ATOM 2446 O O . SER A 1 293 ? 20.908 28.287 -5.571 1.00 32.38 293 SER A O 1
ATOM 2448 N N . ILE A 1 294 ? 20.684 26.409 -4.360 1.00 34.06 294 ILE A N 1
ATOM 2449 C CA . ILE A 1 294 ? 19.730 25.767 -5.266 1.00 34.06 294 ILE A CA 1
ATOM 2450 C C . ILE A 1 294 ? 18.334 26.185 -4.796 1.00 34.06 294 ILE A C 1
ATOM 2452 O O . ILE A 1 294 ? 17.801 25.653 -3.821 1.00 34.06 294 ILE A O 1
ATOM 2456 N N . TYR A 1 295 ? 17.774 27.201 -5.448 1.00 30.31 295 TYR A N 1
ATOM 2457 C CA . TYR A 1 295 ? 16.358 27.524 -5.322 1.00 30.31 295 TYR A CA 1
ATOM 2458 C C . TYR A 1 295 ? 15.561 26.391 -5.976 1.00 30.31 295 TYR A C 1
ATOM 2460 O O . TYR A 1 295 ? 15.665 26.178 -7.179 1.00 30.31 295 TYR A O 1
ATOM 2468 N N . TYR A 1 296 ? 14.787 25.654 -5.181 1.00 36.16 296 TYR A N 1
ATOM 2469 C CA . TYR A 1 296 ? 13.743 24.779 -5.706 1.00 36.16 296 TYR A CA 1
ATOM 2470 C C . TYR A 1 296 ? 12.543 25.649 -6.083 1.00 36.16 296 TYR A C 1
ATOM 2472 O O . TYR A 1 296 ? 11.822 26.126 -5.204 1.00 36.16 296 TYR A O 1
ATOM 2480 N N . GLU A 1 297 ? 12.347 25.865 -7.382 1.00 35.53 297 GLU A N 1
ATOM 2481 C CA . GLU A 1 297 ? 11.041 26.233 -7.928 1.00 35.53 297 GLU A CA 1
ATOM 2482 C C . GLU A 1 297 ? 10.120 25.003 -7.841 1.00 35.53 297 GLU A C 1
ATOM 2484 O O . GLU A 1 297 ? 10.469 23.939 -8.361 1.00 35.53 297 GLU A O 1
ATOM 2489 N N . PRO A 1 298 ? 8.967 25.087 -7.157 1.00 40.59 298 PRO A N 1
ATOM 2490 C CA . PRO A 1 298 ? 7.893 24.135 -7.371 1.00 40.59 298 PRO A CA 1
ATOM 2491 C C . PRO A 1 298 ? 7.214 24.491 -8.701 1.00 40.59 298 PRO A C 1
ATOM 2493 O O . PRO A 1 298 ? 7.024 25.670 -8.982 1.00 40.59 298 PRO A O 1
ATOM 2496 N N . ASP A 1 299 ? 6.845 23.468 -9.475 1.00 42.16 299 ASP A N 1
ATOM 2497 C CA . ASP A 1 299 ? 6.105 23.530 -10.752 1.00 42.16 299 ASP A CA 1
ATOM 2498 C C . ASP A 1 299 ? 6.969 23.453 -12.031 1.00 42.16 299 ASP A C 1
ATOM 2500 O O . ASP A 1 299 ? 6.905 24.300 -12.916 1.00 42.16 299 ASP A O 1
ATOM 2504 N N . LEU A 1 300 ? 7.728 22.359 -12.186 1.00 35.44 300 LEU A N 1
ATOM 2505 C CA . LEU A 1 300 ? 8.104 21.859 -13.515 1.00 35.44 300 LEU A CA 1
ATOM 2506 C C . LEU A 1 300 ? 6.981 20.951 -14.032 1.00 35.44 300 LEU A C 1
ATOM 2508 O O . LEU A 1 300 ? 6.985 19.733 -13.837 1.00 35.44 300 LEU A O 1
ATOM 2512 N N . GLU A 1 301 ? 5.995 21.567 -14.681 1.00 38.06 301 GLU A N 1
ATOM 2513 C CA . GLU A 1 301 ? 5.168 20.873 -15.663 1.00 38.06 301 GLU A CA 1
ATOM 2514 C C . GLU A 1 301 ? 6.100 20.340 -16.760 1.00 38.06 301 GLU A C 1
ATOM 2516 O O . GLU A 1 301 ? 6.878 21.087 -17.355 1.00 38.06 301 GLU A O 1
ATOM 2521 N N . ILE A 1 302 ? 6.061 19.029 -17.004 1.00 39.34 302 ILE A N 1
ATOM 2522 C CA . ILE A 1 302 ? 6.772 18.412 -18.127 1.00 39.34 302 ILE A CA 1
ATOM 2523 C C . ILE A 1 302 ? 6.278 19.116 -19.402 1.00 39.34 302 ILE A C 1
ATOM 2525 O O . ILE A 1 302 ? 5.066 19.099 -19.641 1.00 39.34 302 ILE A O 1
ATOM 2529 N N . PRO A 1 303 ? 7.150 19.733 -20.223 1.00 34.00 303 PRO A N 1
ATOM 2530 C CA . PRO A 1 303 ? 6.709 20.380 -21.445 1.00 34.00 303 PRO A CA 1
ATOM 2531 C C . PRO A 1 303 ? 6.079 19.329 -22.358 1.00 34.00 303 PRO A C 1
ATOM 2533 O O . PRO A 1 303 ? 6.733 18.390 -22.813 1.00 34.00 303 PRO A O 1
ATOM 2536 N N . ILE A 1 304 ? 4.784 19.499 -22.620 1.00 40.78 304 ILE A N 1
ATOM 2537 C CA . ILE A 1 304 ? 4.107 18.849 -23.734 1.00 40.78 304 ILE A CA 1
ATOM 2538 C C . ILE A 1 304 ? 4.834 19.341 -24.987 1.00 40.78 304 ILE A C 1
ATOM 2540 O O . ILE A 1 304 ? 4.834 20.538 -25.278 1.00 40.78 304 ILE A O 1
ATOM 2544 N N . ILE A 1 305 ? 5.517 18.430 -25.681 1.00 36.78 305 ILE A N 1
ATOM 2545 C CA . ILE A 1 305 ? 6.181 18.707 -26.956 1.00 36.78 305 ILE A CA 1
ATOM 2546 C C . ILE A 1 305 ? 5.122 19.299 -27.888 1.00 36.78 305 ILE A C 1
ATOM 2548 O O . ILE A 1 305 ? 4.127 18.645 -28.197 1.00 36.78 305 ILE A O 1
ATOM 2552 N N . GLY A 1 306 ? 5.319 20.566 -28.254 1.00 32.16 306 GLY A N 1
ATOM 2553 C CA . GLY A 1 306 ? 4.379 21.334 -29.053 1.00 32.16 306 GLY A CA 1
ATOM 2554 C C . GLY A 1 306 ? 4.079 20.655 -30.384 1.00 32.16 306 GLY A C 1
ATOM 2555 O O . GLY A 1 306 ? 4.973 20.128 -31.049 1.00 32.16 306 GLY A O 1
ATOM 2556 N N . GLU A 1 307 ? 2.806 20.698 -30.765 1.00 43.78 307 GLU A N 1
ATOM 2557 C CA . GLU A 1 307 ? 2.341 20.414 -32.116 1.00 43.78 307 GLU A CA 1
ATOM 2558 C C . GLU A 1 307 ? 3.038 21.381 -33.084 1.00 43.78 307 GLU A C 1
ATOM 2560 O O . GLU A 1 307 ? 2.655 22.540 -33.229 1.00 43.78 307 GLU A O 1
ATOM 2565 N N . GLY A 1 308 ? 4.123 20.912 -33.698 1.00 34.84 308 GLY A N 1
ATOM 2566 C CA . GLY A 1 308 ? 4.790 21.599 -34.793 1.00 34.84 308 GLY A CA 1
ATOM 2567 C C . GLY A 1 308 ? 3.909 21.579 -36.038 1.00 34.84 308 GLY A C 1
ATOM 2568 O O . GLY A 1 308 ? 3.417 20.525 -36.446 1.00 34.84 308 GLY A O 1
ATOM 2569 N N . ASP A 1 309 ? 3.723 22.767 -36.607 1.00 37.97 309 ASP A N 1
ATOM 2570 C CA . ASP A 1 309 ? 2.965 23.075 -37.815 1.00 37.97 309 ASP A CA 1
ATOM 2571 C C . ASP A 1 309 ? 3.129 22.028 -38.928 1.00 37.97 309 ASP A C 1
ATOM 2573 O O . ASP A 1 309 ? 4.211 21.800 -39.475 1.00 37.97 309 ASP A O 1
ATOM 2577 N N . ARG A 1 310 ? 2.001 21.422 -39.308 1.00 48.94 310 ARG A N 1
ATOM 2578 C CA . ARG A 1 310 ? 1.865 20.581 -40.498 1.00 48.94 310 ARG A CA 1
ATOM 2579 C C . ARG A 1 310 ? 1.772 21.474 -41.728 1.00 48.94 310 ARG A C 1
ATOM 2581 O O . ARG A 1 310 ? 0.667 21.775 -42.158 1.00 48.94 310 ARG A O 1
ATOM 2588 N N . ASN A 1 311 ? 2.897 21.880 -42.299 1.00 45.66 311 ASN A N 1
ATOM 2589 C CA . ASN A 1 311 ? 2.971 22.336 -43.688 1.00 45.66 311 ASN A CA 1
ATOM 2590 C C . ASN A 1 311 ? 4.433 22.324 -44.129 1.00 45.66 311 ASN A C 1
ATOM 2592 O O . ASN A 1 311 ? 5.086 23.348 -44.037 1.00 45.66 311 ASN A O 1
ATOM 2596 N N . ASP A 1 312 ? 4.941 21.159 -44.541 1.00 46.62 312 ASP A N 1
ATOM 2597 C CA . ASP A 1 312 ? 6.006 21.023 -45.550 1.00 46.62 312 ASP A CA 1
ATOM 2598 C C . ASP A 1 312 ? 6.324 19.536 -45.779 1.00 46.62 312 ASP A C 1
ATOM 2600 O O . ASP A 1 312 ? 7.361 19.003 -45.394 1.00 46.62 312 ASP A O 1
ATOM 2604 N N . GLN A 1 313 ? 5.401 18.828 -46.432 1.00 41.81 313 GLN A N 1
ATOM 2605 C CA . GLN A 1 313 ? 5.675 17.510 -47.009 1.00 41.81 313 GLN A CA 1
ATOM 2606 C C . GLN A 1 313 ? 5.184 17.486 -48.451 1.00 41.81 313 GLN A C 1
ATOM 2608 O O . GLN A 1 313 ? 4.103 17.006 -48.785 1.00 41.81 313 GLN A O 1
ATOM 2613 N N . LYS A 1 314 ? 6.010 18.055 -49.330 1.00 54.00 314 LYS A N 1
ATOM 2614 C CA . LYS A 1 314 ? 5.922 17.809 -50.766 1.00 54.00 314 LYS A CA 1
ATOM 2615 C C . LYS A 1 314 ? 7.300 17.875 -51.410 1.00 54.00 314 LYS A C 1
ATOM 2617 O O . LYS A 1 314 ? 7.585 18.807 -52.156 1.00 54.00 314 LYS A O 1
ATOM 2622 N N . ARG A 1 315 ? 8.150 16.876 -51.158 1.00 49.06 315 ARG A N 1
ATOM 2623 C CA . ARG A 1 315 ? 9.151 16.460 -52.149 1.00 49.06 315 ARG A CA 1
ATOM 2624 C C . ARG A 1 315 ? 9.857 15.159 -51.780 1.00 49.06 315 ARG A C 1
ATOM 2626 O O . ARG A 1 315 ? 10.377 15.046 -50.679 1.00 49.06 315 ARG A O 1
ATOM 2633 N N . LEU A 1 316 ? 9.973 14.314 -52.806 1.00 46.03 316 LEU A N 1
ATOM 2634 C CA . LEU A 1 316 ? 10.864 13.160 -52.963 1.00 46.03 316 LEU A CA 1
ATOM 2635 C C . LEU A 1 316 ? 10.322 11.826 -52.436 1.00 46.03 316 LEU A C 1
ATOM 2637 O O . LEU A 1 316 ? 10.777 11.283 -51.436 1.00 46.03 316 LEU A O 1
ATOM 2641 N N . GLU A 1 317 ? 9.392 11.272 -53.215 1.00 55.41 317 GLU A N 1
ATOM 2642 C CA . GLU A 1 317 ? 9.490 9.865 -53.605 1.00 55.41 317 GLU A CA 1
ATOM 2643 C C . GLU A 1 317 ? 10.631 9.716 -54.625 1.00 55.41 317 GLU A C 1
ATOM 2645 O O . GLU A 1 317 ? 10.756 10.553 -55.520 1.00 55.41 317 GLU A O 1
ATOM 2650 N N . GLU A 1 318 ? 11.463 8.688 -54.443 1.00 52.56 318 GLU A N 1
ATOM 2651 C CA . GLU A 1 318 ? 11.899 7.695 -55.447 1.00 52.56 318 GLU A CA 1
ATOM 2652 C C . GLU A 1 318 ? 13.241 7.078 -55.014 1.00 52.56 318 GLU A C 1
ATOM 2654 O O . GLU A 1 318 ? 14.274 7.746 -54.999 1.00 52.56 318 GLU A O 1
ATOM 2659 N N . GLY A 1 319 ? 13.237 5.786 -54.659 1.00 39.09 319 GLY A N 1
ATOM 2660 C CA . GLY A 1 319 ? 14.475 5.064 -54.344 1.00 39.09 319 GLY A CA 1
ATOM 2661 C C . GLY A 1 319 ? 14.311 3.725 -53.625 1.00 39.09 319 GLY A C 1
ATOM 2662 O O . GLY A 1 319 ? 14.720 3.584 -52.483 1.00 39.09 319 GLY A O 1
ATOM 2663 N N . SER A 1 320 ? 13.715 2.757 -54.320 1.00 47.22 320 SER A N 1
ATOM 2664 C CA . SER A 1 320 ? 13.792 1.298 -54.118 1.00 47.22 320 SER A CA 1
ATOM 2665 C C . SER A 1 320 ? 15.021 0.757 -53.353 1.00 47.22 320 SER A C 1
ATOM 2667 O O . SER A 1 320 ? 16.136 0.894 -53.850 1.00 47.22 320 SER A O 1
ATOM 2669 N N . SER A 1 321 ? 14.804 -0.015 -52.277 1.00 40.03 321 SER A N 1
ATOM 2670 C CA . SER A 1 321 ? 15.492 -1.299 -52.010 1.00 40.03 321 SER A CA 1
ATOM 2671 C C . SER A 1 321 ? 14.913 -1.986 -50.768 1.00 40.03 321 SER A C 1
ATOM 2673 O O . SER A 1 321 ? 14.730 -1.367 -49.728 1.00 40.03 321 SER A O 1
ATOM 2675 N N . SER A 1 322 ? 14.633 -3.273 -50.921 1.00 54.47 322 SER A N 1
ATOM 2676 C CA . SER A 1 322 ? 14.089 -4.247 -49.974 1.00 54.47 322 SER A CA 1
ATOM 2677 C C . SER A 1 322 ? 14.979 -4.545 -48.759 1.00 54.47 322 SER A C 1
ATOM 2679 O O . SER A 1 322 ? 16.196 -4.409 -48.840 1.00 54.47 322 SER A O 1
ATOM 2681 N N . ASP A 1 323 ? 14.322 -5.074 -47.719 1.00 48.12 323 ASP A N 1
ATOM 2682 C CA . ASP A 1 323 ? 14.856 -5.790 -46.548 1.00 48.12 323 ASP A CA 1
ATOM 2683 C C . ASP A 1 323 ? 15.579 -4.982 -45.466 1.00 48.12 323 ASP A C 1
ATOM 2685 O O . ASP A 1 323 ? 16.795 -5.014 -45.340 1.00 48.12 323 ASP A O 1
ATOM 2689 N N . GLU A 1 324 ? 14.787 -4.359 -44.592 1.00 44.19 324 GLU A N 1
ATOM 2690 C CA . GLU A 1 324 ? 14.944 -4.498 -43.137 1.00 44.19 324 GLU A CA 1
ATOM 2691 C C . GLU A 1 324 ? 13.687 -3.931 -42.472 1.00 44.19 324 GLU A C 1
ATOM 2693 O O . GLU A 1 324 ? 13.359 -2.753 -42.618 1.00 44.19 324 GLU A O 1
ATOM 2698 N N . SER A 1 325 ? 12.933 -4.777 -41.766 1.00 46.19 325 SER A N 1
ATOM 2699 C CA . SER A 1 325 ? 11.755 -4.379 -40.996 1.00 46.19 325 SER A CA 1
ATOM 2700 C C . SER A 1 325 ? 12.184 -3.567 -39.773 1.00 46.19 325 SER A C 1
ATOM 2702 O O . SER A 1 325 ? 12.196 -4.049 -38.639 1.00 46.19 325 SER A O 1
ATOM 2704 N N . VAL A 1 326 ? 12.559 -2.312 -40.005 1.00 48.31 326 VAL A N 1
ATOM 2705 C CA . VAL A 1 326 ? 12.724 -1.307 -38.962 1.00 48.31 326 VAL A CA 1
ATOM 2706 C C . VAL A 1 326 ? 11.339 -1.067 -38.374 1.00 48.31 326 VAL A C 1
ATOM 2708 O O . VAL A 1 326 ? 10.502 -0.385 -38.959 1.00 48.31 326 VAL A O 1
ATOM 2711 N N . ILE A 1 327 ? 11.078 -1.683 -37.222 1.00 54.69 327 ILE A N 1
ATOM 2712 C CA . ILE A 1 327 ? 9.906 -1.398 -36.397 1.00 54.69 327 ILE A CA 1
ATOM 2713 C C . ILE A 1 327 ? 9.963 0.098 -36.067 1.00 54.69 327 ILE A C 1
ATOM 2715 O O . ILE A 1 327 ? 10.775 0.526 -35.244 1.00 54.69 327 ILE A O 1
ATOM 2719 N N . ASP A 1 328 ? 9.140 0.899 -36.740 1.00 46.91 328 ASP A N 1
ATOM 2720 C CA . ASP A 1 328 ? 9.036 2.341 -36.531 1.00 46.91 328 ASP A CA 1
ATOM 2721 C C . ASP A 1 328 ? 8.373 2.616 -35.171 1.00 46.91 328 ASP A C 1
ATOM 2723 O O . ASP A 1 328 ? 7.168 2.826 -35.053 1.00 46.91 328 ASP A O 1
ATOM 2727 N N . ARG A 1 329 ? 9.176 2.562 -34.100 1.00 53.72 329 ARG A N 1
ATOM 2728 C CA . ARG A 1 329 ? 8.747 2.732 -32.697 1.00 53.72 329 ARG A CA 1
ATOM 2729 C C . ARG A 1 329 ? 8.236 4.145 -32.365 1.00 53.72 329 ARG A C 1
ATOM 2731 O O . ARG A 1 329 ? 7.960 4.417 -31.199 1.00 53.72 329 ARG A O 1
ATOM 2738 N N . ARG A 1 330 ? 8.165 5.066 -33.335 1.00 48.41 330 ARG A N 1
ATOM 2739 C CA . ARG A 1 330 ? 7.778 6.473 -33.111 1.00 48.41 330 ARG A CA 1
ATOM 2740 C C . ARG A 1 330 ? 6.310 6.762 -33.398 1.00 48.41 330 ARG A C 1
ATOM 2742 O O . ARG A 1 330 ? 5.803 7.775 -32.923 1.00 48.41 330 ARG A O 1
ATOM 2749 N N . ASN A 1 331 ? 5.618 5.868 -34.095 1.00 50.66 331 ASN A N 1
ATOM 2750 C CA . ASN A 1 331 ? 4.181 5.962 -34.301 1.00 50.66 331 ASN A CA 1
ATOM 2751 C C . ASN A 1 331 ? 3.515 5.021 -33.297 1.00 50.66 331 ASN A C 1
ATOM 2753 O O . ASN A 1 331 ? 3.783 3.827 -33.311 1.00 50.66 331 ASN A O 1
ATOM 2757 N N . GLY A 1 332 ? 2.690 5.548 -32.388 1.00 59.72 332 GLY A N 1
ATOM 2758 C CA . GLY A 1 332 ? 2.034 4.803 -31.300 1.00 59.72 332 GLY A CA 1
ATOM 2759 C C . GLY A 1 332 ? 1.014 3.740 -31.737 1.00 59.72 332 GLY A C 1
ATOM 2760 O O . GLY A 1 332 ? 0.036 3.509 -31.031 1.00 59.72 332 GLY A O 1
ATOM 2761 N N . SER A 1 333 ? 1.199 3.115 -32.898 1.00 73.38 333 SER A N 1
ATOM 2762 C CA . SER A 1 333 ? 0.489 1.911 -33.301 1.00 73.38 333 SER A CA 1
ATOM 2763 C C . SER A 1 333 ? 0.938 0.745 -32.420 1.00 73.38 333 SER A C 1
ATOM 2765 O O . SER A 1 333 ? 2.136 0.505 -32.265 1.00 73.38 333 SER A O 1
ATOM 2767 N N . GLY A 1 334 ? -0.023 0.032 -31.828 1.00 85.88 334 GLY A N 1
ATOM 2768 C CA . GLY A 1 334 ? 0.242 -1.219 -31.117 1.00 85.88 334 GLY A CA 1
ATOM 2769 C C . GLY A 1 334 ? 0.912 -2.263 -32.018 1.00 85.88 334 GLY A C 1
ATOM 2770 O O . GLY A 1 334 ? 0.974 -2.106 -33.236 1.00 85.88 334 GLY A O 1
ATOM 2771 N N . LEU A 1 335 ? 1.425 -3.332 -31.410 1.00 92.19 335 LEU A N 1
ATOM 2772 C CA . LEU A 1 335 ? 2.027 -4.438 -32.153 1.00 92.19 335 LEU A CA 1
ATOM 2773 C C . LEU A 1 335 ? 0.945 -5.292 -32.818 1.00 92.19 335 LEU A C 1
ATOM 2775 O O . LEU A 1 335 ? -0.089 -5.563 -32.203 1.00 92.19 335 LEU A O 1
ATOM 2779 N N . TYR A 1 336 ? 1.222 -5.745 -34.036 1.00 93.50 336 TYR A N 1
ATOM 2780 C CA . TYR A 1 336 ? 0.449 -6.787 -34.701 1.00 93.50 336 TYR A CA 1
ATOM 2781 C C . TYR A 1 336 ? 0.778 -8.167 -34.116 1.00 93.50 336 TYR A C 1
ATOM 2783 O O . TYR A 1 336 ? 1.859 -8.387 -33.564 1.00 93.50 336 TYR A O 1
ATOM 2791 N N . ASP A 1 337 ? -0.146 -9.110 -34.276 1.00 94.50 337 ASP A N 1
ATOM 2792 C CA . ASP A 1 337 ? -0.002 -10.504 -33.851 1.00 94.50 337 ASP A CA 1
ATOM 2793 C C . ASP A 1 337 ? 1.298 -11.150 -34.356 1.00 94.50 337 ASP A C 1
ATOM 2795 O O . ASP A 1 337 ? 2.069 -11.667 -33.550 1.00 94.50 337 ASP A O 1
ATOM 2799 N N . TYR A 1 338 ? 1.617 -11.027 -35.646 1.00 96.31 338 TYR A N 1
ATOM 2800 C CA . TYR A 1 338 ? 2.829 -11.599 -36.236 1.00 96.31 338 TYR A CA 1
ATOM 2801 C C . TYR A 1 338 ? 4.119 -11.014 -35.637 1.00 96.31 338 TYR A C 1
ATOM 2803 O O . TYR A 1 338 ? 5.103 -11.732 -35.469 1.00 96.31 338 TYR A O 1
ATOM 2811 N N . GLN A 1 339 ? 4.115 -9.728 -35.261 1.00 94.25 339 GLN A N 1
ATOM 2812 C CA . GLN A 1 339 ? 5.267 -9.083 -34.618 1.00 94.25 339 GLN A CA 1
ATOM 2813 C C . GLN A 1 339 ? 5.461 -9.615 -33.201 1.00 94.25 339 GLN A C 1
ATOM 2815 O O . GLN A 1 339 ? 6.585 -9.853 -32.761 1.00 94.25 339 GLN A O 1
ATOM 2820 N N . ILE A 1 340 ? 4.359 -9.817 -32.477 1.00 95.88 340 ILE A N 1
ATOM 2821 C CA . ILE A 1 340 ? 4.391 -10.425 -31.150 1.00 95.88 340 ILE A CA 1
ATOM 2822 C C . ILE A 1 340 ? 4.872 -11.876 -31.260 1.00 95.88 340 ILE A C 1
ATOM 2824 O O . ILE A 1 340 ? 5.712 -12.295 -30.466 1.00 95.88 340 ILE A O 1
ATOM 2828 N N . GLU A 1 341 ? 4.399 -12.638 -32.246 1.00 97.06 341 GLU A N 1
ATOM 2829 C CA . GLU A 1 341 ? 4.854 -14.011 -32.475 1.00 97.06 341 GLU A CA 1
ATOM 2830 C C . GLU A 1 341 ? 6.345 -14.101 -32.795 1.00 97.06 341 GLU A C 1
ATOM 2832 O O . GLU A 1 341 ? 7.015 -15.008 -32.298 1.00 97.06 341 GLU A O 1
ATOM 2837 N N . GLU A 1 342 ? 6.874 -13.167 -33.582 1.00 96.69 342 GLU A N 1
ATOM 2838 C CA . GLU A 1 342 ? 8.298 -13.084 -33.899 1.00 96.69 342 GLU A CA 1
ATOM 2839 C C . GLU A 1 342 ? 9.134 -12.796 -32.643 1.00 96.69 342 GLU A C 1
ATOM 2841 O O . GLU A 1 342 ? 10.082 -13.526 -32.345 1.00 96.69 342 GLU A O 1
ATOM 2846 N N . ILE A 1 343 ? 8.726 -11.804 -31.842 1.00 95.81 343 ILE A N 1
ATOM 2847 C CA . ILE A 1 343 ? 9.372 -11.469 -30.561 1.00 95.81 343 ILE A CA 1
ATOM 2848 C C . ILE A 1 343 ? 9.331 -12.663 -29.596 1.00 95.81 343 ILE A C 1
ATOM 2850 O O . ILE A 1 343 ? 10.290 -12.916 -28.863 1.00 95.81 343 ILE A O 1
ATOM 2854 N N . MET A 1 344 ? 8.225 -13.409 -29.595 1.00 97.12 344 MET A N 1
ATOM 2855 C CA . MET A 1 344 ? 8.000 -14.528 -28.683 1.00 97.12 344 MET A CA 1
ATOM 2856 C C . MET A 1 344 ? 8.515 -15.875 -29.211 1.00 97.12 344 MET A C 1
ATOM 2858 O O . MET A 1 344 ? 8.498 -16.866 -28.475 1.00 97.12 344 MET A O 1
ATOM 2862 N N . ALA A 1 345 ? 9.020 -15.934 -30.445 1.00 96.75 345 ALA A N 1
ATOM 2863 C CA . ALA A 1 345 ? 9.514 -17.161 -31.065 1.00 96.75 345 ALA A CA 1
ATOM 2864 C C . ALA A 1 345 ? 10.557 -17.921 -30.215 1.00 96.75 345 ALA A C 1
ATOM 2866 O O . ALA A 1 345 ? 10.431 -19.147 -30.111 1.00 96.75 345 ALA A O 1
ATOM 2867 N N . PRO A 1 346 ? 11.514 -17.260 -29.526 1.00 96.81 346 PRO A N 1
ATOM 2868 C CA . PRO A 1 346 ? 12.488 -17.939 -28.667 1.00 96.81 346 PRO A CA 1
ATOM 2869 C C . PRO A 1 346 ? 11.904 -18.610 -27.415 1.00 96.81 346 PRO A C 1
ATOM 2871 O O . PRO A 1 346 ? 12.648 -19.267 -26.696 1.00 96.81 346 PRO A O 1
ATOM 2874 N N . TYR A 1 347 ? 10.615 -18.416 -27.111 1.00 95.88 347 TYR A N 1
ATOM 2875 C CA . TYR A 1 347 ? 9.947 -18.976 -25.931 1.00 95.88 347 TYR A CA 1
ATOM 2876 C C . TYR A 1 347 ? 9.006 -20.143 -26.261 1.00 95.88 347 TYR A C 1
ATOM 2878 O O . TYR A 1 347 ? 8.370 -20.692 -25.355 1.00 95.88 347 TYR A O 1
ATOM 2886 N N . LYS A 1 348 ? 8.902 -20.546 -27.537 1.00 95.62 348 LYS A N 1
ATOM 2887 C CA . LYS A 1 348 ? 8.049 -21.670 -27.970 1.00 95.62 348 LYS A CA 1
ATOM 2888 C C . LYS A 1 348 ? 8.434 -22.986 -27.282 1.00 95.62 348 LYS A C 1
ATOM 2890 O O . LYS A 1 348 ? 7.567 -23.739 -26.847 1.00 95.62 348 LYS A O 1
ATOM 2895 N N . ASP A 1 349 ? 9.728 -23.224 -27.083 1.00 93.81 349 ASP A N 1
ATOM 2896 C CA . ASP A 1 349 ? 10.275 -24.371 -26.341 1.00 93.81 349 ASP A CA 1
ATOM 2897 C C . ASP A 1 349 ? 9.960 -24.337 -24.831 1.00 93.81 349 ASP A C 1
ATOM 2899 O O . ASP A 1 349 ? 9.981 -25.3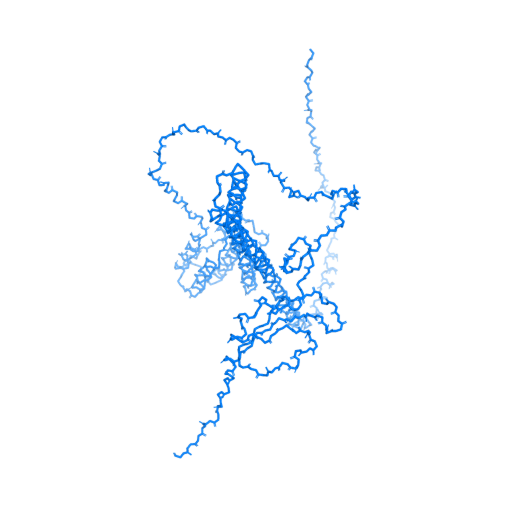70 -24.159 1.00 93.81 349 ASP A O 1
ATOM 2903 N N . ARG A 1 350 ? 9.613 -23.162 -24.293 1.00 92.25 350 ARG A N 1
ATOM 2904 C CA . ARG A 1 350 ? 9.230 -22.946 -22.887 1.00 92.25 350 ARG A CA 1
ATOM 2905 C C . ARG A 1 350 ? 7.722 -22.985 -22.651 1.00 92.25 350 ARG A C 1
ATOM 2907 O O . ARG A 1 350 ? 7.280 -22.731 -21.530 1.00 92.25 350 ARG A O 1
ATOM 2914 N N . GLY A 1 351 ? 6.946 -23.341 -23.673 1.00 94.56 351 GLY A N 1
ATOM 2915 C CA . GLY A 1 351 ? 5.497 -23.490 -23.586 1.00 94.56 351 GLY A CA 1
ATOM 2916 C C . GLY A 1 351 ? 4.701 -22.301 -24.117 1.00 94.56 351 GLY A C 1
ATOM 2917 O O . GLY A 1 351 ? 3.499 -22.260 -23.870 1.00 94.56 351 GLY A O 1
ATOM 2918 N N . PHE A 1 352 ? 5.322 -21.360 -24.839 1.00 97.19 352 PHE A N 1
ATOM 2919 C CA . PHE A 1 352 ? 4.577 -20.326 -25.556 1.00 97.19 352 PHE A CA 1
ATOM 2920 C C . PHE A 1 352 ? 3.835 -20.926 -26.758 1.00 97.19 352 PHE A C 1
ATOM 2922 O O . PHE A 1 352 ? 4.454 -21.476 -27.668 1.00 97.19 352 PHE A O 1
ATOM 2929 N N . VAL A 1 353 ? 2.507 -20.826 -26.740 1.00 96.94 353 VAL A N 1
ATOM 2930 C CA . VAL A 1 353 ? 1.596 -21.446 -27.709 1.00 96.94 353 VAL A CA 1
ATOM 2931 C C . VAL A 1 353 ? 1.334 -20.537 -28.907 1.00 96.94 353 VAL A C 1
ATOM 2933 O O . VAL A 1 353 ? 1.219 -21.042 -30.019 1.00 96.94 353 VAL A O 1
ATOM 2936 N N . GLY A 1 354 ? 1.282 -19.219 -28.709 1.00 97.69 354 GLY A N 1
ATOM 2937 C CA . GLY A 1 354 ? 1.044 -18.257 -29.786 1.00 97.69 354 GLY A CA 1
ATOM 2938 C C . GLY A 1 354 ? 0.312 -17.002 -29.324 1.00 97.69 354 GLY A C 1
ATOM 2939 O O . GLY A 1 354 ? 0.145 -16.764 -28.119 1.00 97.69 354 GLY A O 1
ATOM 2940 N N . VAL A 1 355 ? -0.114 -16.204 -30.301 1.00 98.00 355 VAL A N 1
ATOM 2941 C CA . VAL A 1 355 ? -0.992 -15.049 -30.101 1.00 98.00 355 VAL A CA 1
ATOM 2942 C C . VAL A 1 355 ? -2.402 -15.445 -30.524 1.00 98.00 355 VAL A C 1
ATOM 2944 O O . VAL A 1 355 ? -2.589 -15.967 -31.617 1.00 98.00 355 VAL A O 1
ATOM 2947 N N . ILE A 1 356 ? -3.393 -15.242 -29.658 1.00 97.75 356 ILE A N 1
ATOM 2948 C CA . ILE A 1 356 ? -4.776 -15.649 -29.928 1.00 97.75 356 ILE A CA 1
ATOM 2949 C C . ILE A 1 356 ? -5.771 -14.522 -29.627 1.00 97.75 356 ILE A C 1
ATOM 2951 O O . ILE A 1 356 ? -5.531 -13.716 -28.730 1.00 97.75 356 ILE A O 1
ATOM 2955 N N . PRO A 1 357 ? -6.910 -14.457 -30.322 1.00 97.88 357 PRO A N 1
ATOM 2956 C CA . PRO A 1 357 ? -8.032 -13.613 -29.928 1.00 97.88 357 PRO A CA 1
ATOM 2957 C C . PRO A 1 357 ? -8.887 -14.280 -28.835 1.00 97.88 357 PRO A C 1
ATOM 2959 O O . PRO A 1 357 ? -8.774 -15.485 -28.574 1.00 97.88 357 PRO A O 1
ATOM 2962 N N . SER A 1 358 ? -9.736 -13.499 -28.162 1.00 97.12 358 SER A N 1
ATOM 2963 C CA . SER A 1 358 ? -10.472 -13.953 -26.969 1.00 97.12 358 SER A CA 1
ATOM 2964 C C . SER A 1 358 ? -11.487 -15.072 -27.242 1.00 97.12 358 SER A C 1
ATOM 2966 O O . SER A 1 358 ? -11.715 -15.933 -26.389 1.00 97.12 358 SER A O 1
ATOM 2968 N N . ASP A 1 359 ? -12.050 -15.124 -28.447 1.00 97.81 359 ASP A N 1
ATOM 2969 C CA . ASP A 1 359 ? -12.974 -16.162 -28.916 1.00 97.81 359 ASP A CA 1
ATOM 2970 C C . ASP A 1 359 ? -12.292 -17.524 -29.154 1.00 97.81 359 ASP A C 1
ATOM 2972 O O . ASP A 1 359 ? -12.942 -18.570 -29.076 1.00 97.81 359 ASP A O 1
ATOM 2976 N N . MET A 1 360 ? -10.971 -17.544 -29.355 1.00 97.12 360 MET A N 1
ATOM 2977 C CA . MET A 1 360 ? -10.203 -18.768 -29.609 1.00 97.12 360 MET A CA 1
ATOM 2978 C C . MET A 1 360 ? -9.649 -19.445 -28.350 1.00 97.12 360 MET A C 1
ATOM 2980 O O . MET A 1 360 ? -9.089 -20.538 -28.443 1.00 97.12 360 MET A O 1
ATOM 2984 N N . VAL A 1 361 ? -9.848 -18.883 -27.156 1.00 96.38 361 VAL A N 1
ATOM 2985 C CA . VAL A 1 361 ? -9.342 -19.468 -25.895 1.00 96.38 361 VAL A CA 1
ATOM 2986 C C . VAL A 1 361 ? -9.842 -20.898 -25.676 1.00 96.38 361 VAL A C 1
ATOM 2988 O O . VAL A 1 361 ? -9.095 -21.757 -25.215 1.00 96.38 361 VAL A O 1
ATOM 2991 N N . SER A 1 362 ? -11.090 -21.181 -26.060 1.00 95.56 362 SER A N 1
ATOM 2992 C CA . SER A 1 362 ? -11.698 -22.516 -25.933 1.00 95.56 362 SER A CA 1
ATOM 2993 C C . SER A 1 362 ? -11.046 -23.586 -26.819 1.00 95.56 362 SER A C 1
ATOM 2995 O O . SER A 1 362 ? -11.207 -24.778 -26.562 1.00 95.56 362 SER A O 1
ATOM 2997 N N . SER A 1 363 ? -10.299 -23.166 -27.842 1.00 95.50 363 SER A N 1
ATOM 2998 C CA . SER A 1 363 ? -9.617 -24.043 -28.797 1.00 95.50 363 SER A CA 1
ATOM 2999 C C . SER A 1 363 ? -8.178 -24.384 -28.394 1.00 95.50 363 SER A C 1
ATOM 3001 O O . SER A 1 363 ? -7.534 -25.207 -29.047 1.00 95.50 363 SER A O 1
ATOM 3003 N N . LEU A 1 364 ? -7.666 -23.780 -27.312 1.00 93.88 364 LEU A N 1
ATOM 3004 C CA . LEU A 1 364 ? -6.311 -24.030 -26.834 1.00 93.88 364 LEU A CA 1
ATOM 3005 C C . LEU A 1 364 ? -6.133 -25.485 -26.367 1.00 93.88 364 LEU A C 1
ATOM 3007 O O . LEU A 1 364 ? -6.987 -26.026 -25.657 1.00 93.88 364 LEU A O 1
ATOM 3011 N N . PRO A 1 365 ? -5.002 -26.132 -26.701 1.00 91.69 365 PRO A N 1
ATOM 3012 C CA . PRO A 1 365 ? -4.735 -27.492 -26.260 1.00 91.69 365 PRO A CA 1
ATOM 3013 C C . PRO A 1 365 ? -4.530 -27.535 -24.744 1.00 91.69 365 PRO A C 1
ATOM 3015 O O . PRO A 1 365 ? -3.753 -26.760 -24.189 1.00 91.69 365 PRO A O 1
ATOM 3018 N N . ALA A 1 366 ? -5.161 -28.496 -24.068 1.00 88.94 366 ALA A N 1
ATOM 3019 C CA . ALA A 1 366 ? -4.923 -28.731 -22.649 1.00 88.94 366 ALA A CA 1
ATOM 3020 C C . ALA A 1 366 ? -3.463 -29.168 -22.423 1.00 88.94 366 ALA A C 1
ATOM 3022 O O . ALA A 1 366 ? -3.053 -30.254 -22.836 1.00 88.94 366 ALA A O 1
ATOM 3023 N N . ASN A 1 367 ? -2.672 -28.327 -21.756 1.00 88.31 367 ASN A N 1
ATOM 3024 C CA . ASN A 1 367 ? -1.266 -28.588 -21.461 1.00 88.31 367 ASN A CA 1
ATOM 3025 C C . ASN A 1 367 ? -0.950 -28.239 -20.002 1.00 88.31 367 ASN A C 1
ATOM 3027 O O . ASN A 1 367 ? -1.518 -27.308 -19.437 1.00 88.31 367 ASN A O 1
ATOM 3031 N N . LYS A 1 368 ? -0.022 -28.985 -19.388 1.00 87.62 368 LYS A N 1
ATOM 3032 C CA . LYS A 1 368 ? 0.385 -28.793 -17.983 1.00 87.62 368 LYS A CA 1
ATOM 3033 C C . LYS A 1 368 ? 1.030 -27.434 -17.751 1.00 87.62 368 LYS A C 1
ATOM 3035 O O . LYS A 1 368 ? 0.953 -26.916 -16.644 1.00 87.62 368 LYS A O 1
ATOM 3040 N N . LYS A 1 369 ? 1.696 -26.896 -18.771 1.00 92.00 369 LYS A N 1
ATOM 3041 C CA . LYS A 1 369 ? 2.189 -25.525 -18.790 1.00 92.00 369 LYS A CA 1
ATOM 3042 C C . LYS A 1 369 ? 1.975 -24.940 -20.164 1.00 92.00 369 LYS A C 1
ATOM 3044 O O . LYS A 1 369 ? 2.359 -25.568 -21.149 1.00 92.00 369 LYS A O 1
ATOM 3049 N N . MET A 1 370 ? 1.406 -23.751 -20.214 1.00 95.81 370 MET A N 1
ATOM 3050 C CA . MET A 1 370 ? 1.320 -22.984 -21.446 1.00 95.81 370 MET A CA 1
ATOM 3051 C C . MET A 1 370 ? 1.368 -21.494 -21.143 1.00 95.81 370 MET A C 1
ATOM 3053 O O . MET A 1 370 ? 0.851 -21.046 -20.121 1.00 95.81 370 MET A O 1
ATOM 3057 N N . SER A 1 371 ? 1.960 -20.730 -22.048 1.00 97.00 371 SER A N 1
ATOM 3058 C CA . SER A 1 371 ? 1.765 -19.290 -22.143 1.00 97.00 371 SER A CA 1
ATOM 3059 C C . SER A 1 371 ? 1.209 -18.929 -23.508 1.00 97.00 371 SER A C 1
ATOM 3061 O O . SER A 1 371 ? 1.471 -19.602 -24.497 1.00 97.00 371 SER A O 1
ATOM 3063 N N . PHE A 1 372 ? 0.447 -17.852 -23.573 1.00 98.12 372 PHE A N 1
ATOM 3064 C CA . PHE A 1 372 ? -0.015 -17.256 -24.822 1.00 98.12 372 PHE A CA 1
ATOM 3065 C C . PHE A 1 372 ? -0.231 -15.763 -24.594 1.00 98.12 372 PHE A C 1
ATOM 3067 O O . PHE A 1 372 ? -0.347 -15.310 -23.451 1.00 98.12 372 PHE A O 1
ATOM 3074 N N . ILE A 1 373 ? -0.253 -14.988 -25.672 1.00 98.12 373 ILE A N 1
ATOM 3075 C CA . ILE A 1 373 ? -0.674 -13.587 -25.622 1.00 98.12 373 ILE A CA 1
ATOM 3076 C C . ILE A 1 373 ? -2.066 -13.516 -26.228 1.00 98.12 373 ILE A C 1
ATOM 3078 O O . ILE A 1 373 ? -2.307 -14.044 -27.305 1.00 98.12 373 ILE A O 1
ATOM 3082 N N . MET A 1 374 ? -2.995 -12.909 -25.505 1.00 98.00 374 MET A N 1
ATOM 3083 C CA . MET A 1 374 ? -4.395 -12.848 -25.874 1.00 98.00 374 MET A CA 1
ATOM 3084 C C . MET A 1 374 ? -4.791 -11.420 -26.229 1.00 98.00 374 MET A C 1
ATOM 3086 O O . MET A 1 374 ? -4.549 -10.506 -25.438 1.00 98.00 374 MET A O 1
ATOM 3090 N N . ASN A 1 375 ? -5.428 -11.227 -27.382 1.00 97.44 375 ASN A N 1
ATOM 3091 C CA . ASN A 1 375 ? -6.210 -10.021 -27.625 1.00 97.44 375 ASN A CA 1
ATOM 3092 C C . ASN A 1 375 ? -7.527 -10.113 -26.853 1.00 97.44 375 ASN A C 1
ATOM 3094 O O . ASN A 1 375 ? -8.175 -11.159 -26.877 1.00 97.44 375 ASN A O 1
ATOM 3098 N N . LEU A 1 376 ? -7.935 -9.043 -26.171 1.00 95.69 376 LEU A N 1
ATOM 3099 C CA . LEU A 1 376 ? -9.247 -9.027 -25.515 1.00 95.69 376 LEU A CA 1
ATOM 3100 C C . LEU A 1 376 ? -10.401 -8.997 -26.522 1.00 95.69 376 LEU A C 1
ATOM 3102 O O . LEU A 1 376 ? -11.489 -9.487 -26.208 1.00 95.69 376 LEU A O 1
ATOM 3106 N N . ASP A 1 377 ? -10.159 -8.484 -27.725 1.00 96.75 377 ASP A N 1
ATOM 3107 C CA . ASP A 1 377 ? -11.161 -8.461 -28.781 1.00 96.75 377 ASP A CA 1
ATOM 3108 C C . ASP A 1 377 ? -11.222 -9.801 -29.543 1.00 96.75 377 ASP A C 1
ATOM 3110 O O . ASP A 1 377 ? -10.224 -10.535 -29.594 1.00 96.75 377 ASP A O 1
ATOM 3114 N N . PRO A 1 378 ? -12.387 -10.154 -30.120 1.00 97.25 378 PRO A N 1
ATOM 3115 C CA . PRO A 1 378 ? -12.531 -11.351 -30.946 1.00 97.25 378 PRO A CA 1
ATOM 3116 C C . PRO A 1 378 ? -11.772 -11.249 -32.279 1.00 97.25 378 PRO A C 1
ATOM 3118 O O . PRO A 1 378 ? -11.366 -10.166 -32.707 1.00 97.25 378 PRO A O 1
ATOM 3121 N N . SER A 1 379 ? -11.618 -12.389 -32.959 1.00 96.19 379 SER A N 1
ATOM 3122 C CA . SER A 1 379 ? -10.858 -12.529 -34.213 1.00 96.19 379 SER A CA 1
ATOM 3123 C C . SER A 1 379 ? -11.326 -11.646 -35.381 1.00 96.19 379 SER A C 1
ATOM 3125 O O . SER A 1 379 ? -10.565 -11.415 -36.320 1.00 96.19 379 SER A O 1
ATOM 3127 N N . ASP A 1 380 ? -12.560 -11.143 -35.337 1.00 95.94 380 ASP A N 1
ATOM 3128 C CA . ASP A 1 380 ? -13.161 -10.291 -36.364 1.00 95.94 380 ASP A CA 1
ATOM 3129 C C . ASP A 1 380 ? -12.937 -8.784 -36.136 1.00 95.94 380 ASP A C 1
ATOM 3131 O O . ASP A 1 380 ? -13.425 -7.963 -36.918 1.00 95.94 380 ASP A O 1
ATOM 3135 N N . GLN A 1 381 ? -12.184 -8.403 -35.096 1.00 93.75 381 GLN A N 1
ATOM 3136 C CA . GLN A 1 381 ? -11.913 -7.010 -34.741 1.00 93.75 381 GLN A CA 1
ATOM 3137 C C . GLN A 1 381 ? -10.422 -6.648 -34.829 1.00 93.75 381 GLN A C 1
ATOM 3139 O O . GLN A 1 381 ? -9.557 -7.492 -34.609 1.00 93.75 381 GLN A O 1
ATOM 3144 N N . PRO A 1 382 ? -10.088 -5.369 -35.103 1.00 83.62 382 PRO A N 1
ATOM 3145 C CA . PRO A 1 382 ? -8.707 -4.920 -35.311 1.00 83.62 382 PRO A CA 1
ATOM 3146 C C . PRO A 1 382 ? -7.810 -4.931 -34.057 1.00 83.62 382 PRO A C 1
ATOM 3148 O O . PRO A 1 382 ? -6.648 -4.551 -34.159 1.00 83.62 382 PRO A O 1
ATOM 3151 N N . GLY A 1 383 ? -8.314 -5.379 -32.902 1.00 86.94 383 GLY A N 1
ATOM 3152 C CA . GLY A 1 383 ? -7.544 -5.561 -31.675 1.00 86.94 383 GLY A CA 1
ATOM 3153 C C . GLY A 1 383 ? -7.172 -4.261 -30.953 1.00 86.94 383 GLY A C 1
ATOM 3154 O O . GLY A 1 383 ? -6.463 -3.410 -31.479 1.00 86.94 383 GLY A O 1
ATOM 3155 N N . SER A 1 384 ? -7.604 -4.111 -29.705 1.00 89.69 384 SER A N 1
ATOM 3156 C CA . SER A 1 384 ? -7.395 -2.898 -28.900 1.00 89.69 384 SER A CA 1
ATOM 3157 C C . SER A 1 384 ? -6.411 -3.094 -27.751 1.00 89.69 384 SER A C 1
ATOM 3159 O O . SER A 1 384 ? -5.796 -2.127 -27.290 1.00 89.69 384 SER A O 1
ATOM 3161 N N . HIS A 1 385 ? -6.253 -4.328 -27.263 1.00 93.31 385 HIS A N 1
ATOM 3162 C CA . HIS A 1 385 ? -5.478 -4.589 -26.058 1.00 93.31 385 HIS A CA 1
ATOM 3163 C C . HIS A 1 385 ? -4.923 -6.013 -26.000 1.00 93.31 385 HIS A C 1
ATOM 3165 O O . HIS A 1 385 ? -5.648 -6.980 -26.227 1.00 93.31 385 HIS A O 1
ATOM 3171 N N . TRP A 1 386 ? -3.652 -6.136 -25.611 1.00 96.25 386 TRP A N 1
ATOM 3172 C CA . TRP A 1 386 ? -2.944 -7.408 -25.471 1.00 96.25 386 TRP A CA 1
ATOM 3173 C C . TRP A 1 386 ? -2.729 -7.762 -23.998 1.00 96.25 386 TRP A C 1
ATOM 3175 O O . TRP A 1 386 ? -2.301 -6.920 -23.208 1.00 96.25 386 TRP A O 1
ATOM 3185 N N . VAL A 1 387 ? -2.962 -9.022 -23.634 1.00 96.56 387 VAL A N 1
ATOM 3186 C CA . VAL A 1 387 ? -2.747 -9.559 -22.284 1.00 96.56 387 VAL A CA 1
ATOM 3187 C C . VAL A 1 387 ? -1.878 -10.809 -22.363 1.00 96.56 387 VAL A C 1
ATOM 3189 O O . VAL A 1 387 ? -2.131 -11.693 -23.173 1.00 96.56 387 VAL A O 1
ATOM 3192 N N . ALA A 1 388 ? -0.858 -10.916 -21.512 1.00 97.56 388 ALA A N 1
ATOM 3193 C CA . ALA A 1 388 ? -0.063 -12.135 -21.395 1.00 97.56 388 ALA A CA 1
ATOM 3194 C C . ALA A 1 388 ? -0.709 -13.104 -20.394 1.00 97.56 388 ALA A C 1
ATOM 3196 O O . ALA A 1 388 ? -0.978 -12.738 -19.249 1.00 97.56 388 ALA A O 1
ATOM 3197 N N . CYS A 1 389 ? -0.919 -14.349 -20.812 1.00 95.88 389 CYS A N 1
ATOM 3198 C CA . CYS A 1 389 ? -1.473 -15.414 -19.986 1.00 95.88 389 CYS A CA 1
ATOM 3199 C C . CYS A 1 389 ? -0.423 -16.510 -19.776 1.00 95.88 389 CYS A C 1
ATOM 3201 O O . CYS A 1 389 ? 0.238 -16.935 -20.723 1.00 95.88 389 CYS A O 1
ATOM 3203 N N . TYR A 1 390 ? -0.280 -16.987 -18.539 1.00 95.75 390 TYR A N 1
ATOM 3204 C CA . TYR A 1 390 ? 0.552 -18.138 -18.187 1.00 95.75 390 TYR A CA 1
ATOM 3205 C C . TYR A 1 390 ? -0.244 -19.069 -17.275 1.00 95.75 390 TYR A C 1
ATOM 3207 O O . TYR A 1 390 ? -0.805 -18.632 -16.272 1.00 95.75 390 TYR A O 1
ATOM 3215 N N . ILE A 1 391 ? -0.292 -20.347 -17.638 1.00 91.75 391 ILE A N 1
ATOM 3216 C CA . ILE A 1 391 ? -1.007 -21.405 -16.927 1.00 91.75 391 ILE A CA 1
ATOM 3217 C C . ILE A 1 391 ? 0.022 -22.454 -16.503 1.00 91.75 391 ILE A C 1
ATOM 3219 O O . ILE A 1 391 ? 0.766 -22.959 -17.344 1.00 91.75 391 ILE A O 1
ATOM 3223 N N . ASP A 1 392 ? 0.047 -22.804 -15.214 1.00 91.25 392 ASP A N 1
ATOM 3224 C CA . ASP A 1 392 ? 0.868 -23.887 -14.656 1.00 91.25 392 ASP A CA 1
ATOM 3225 C C . ASP A 1 392 ? -0.011 -24.820 -13.816 1.00 91.25 392 ASP A C 1
ATOM 3227 O O . ASP A 1 392 ? -0.306 -24.556 -12.656 1.00 91.25 392 ASP A O 1
ATOM 3231 N N . GLY A 1 393 ? -0.435 -25.933 -14.411 1.00 82.69 393 GLY A N 1
ATOM 3232 C CA . GLY A 1 393 ? -1.299 -26.930 -13.776 1.00 82.69 393 GLY A CA 1
ATOM 3233 C C . GLY A 1 393 ? -0.568 -27.884 -12.824 1.00 82.69 393 GLY A C 1
ATOM 3234 O O . GLY A 1 393 ? -1.107 -28.935 -12.482 1.00 82.69 393 GLY A O 1
ATOM 3235 N N . ARG A 1 394 ? 0.683 -27.601 -12.424 1.00 76.44 394 ARG A N 1
ATOM 3236 C CA . ARG A 1 394 ? 1.424 -28.465 -11.482 1.00 76.44 394 ARG A CA 1
ATOM 3237 C C . ARG A 1 394 ? 0.909 -28.395 -10.044 1.00 76.44 394 ARG A C 1
ATOM 3239 O O . ARG A 1 394 ? 1.122 -29.361 -9.307 1.00 76.44 394 ARG A O 1
ATOM 3246 N N . ASP A 1 395 ? 0.224 -27.313 -9.684 1.00 56.47 395 ASP A N 1
ATOM 3247 C CA . ASP A 1 395 ? -0.299 -27.093 -8.331 1.00 56.47 395 ASP A CA 1
ATOM 3248 C C . ASP A 1 395 ? -1.780 -27.470 -8.163 1.00 56.47 395 ASP A C 1
ATOM 3250 O O . ASP A 1 395 ? -2.276 -27.486 -7.038 1.00 56.47 395 ASP A O 1
ATOM 3254 N N . ASP A 1 396 ? -2.444 -27.958 -9.217 1.00 53.59 396 ASP A N 1
ATOM 3255 C CA . ASP A 1 396 ? -3.766 -28.599 -9.125 1.00 53.59 396 ASP A CA 1
ATOM 3256 C C . ASP A 1 396 ? -3.672 -30.038 -8.583 1.00 53.59 396 ASP A C 1
ATOM 3258 O O . ASP A 1 396 ? -4.382 -30.956 -9.007 1.00 53.59 396 ASP A O 1
ATOM 3262 N N . ARG A 1 397 ? -2.817 -30.265 -7.575 1.00 46.41 397 ARG A N 1
ATOM 3263 C CA . ARG A 1 397 ? -3.052 -31.370 -6.644 1.00 46.41 397 ARG A CA 1
ATOM 3264 C C . ARG A 1 397 ? -4.252 -30.977 -5.805 1.00 46.41 397 ARG A C 1
ATOM 3266 O O . ARG A 1 397 ? -4.117 -30.489 -4.687 1.00 46.41 397 ARG A O 1
ATOM 3273 N N . ILE A 1 398 ? -5.433 -31.223 -6.360 1.00 46.16 398 ILE A N 1
ATOM 3274 C CA . ILE A 1 398 ? -6.660 -31.323 -5.592 1.00 46.16 398 ILE A CA 1
ATOM 3275 C C . ILE A 1 398 ? -6.361 -32.331 -4.486 1.00 46.16 398 ILE A C 1
ATOM 3277 O O . ILE A 1 398 ? -6.218 -33.531 -4.726 1.00 46.16 398 ILE A O 1
ATOM 3281 N N . ALA A 1 399 ? -6.202 -31.824 -3.268 1.00 42.44 399 ALA A N 1
ATOM 3282 C CA . ALA A 1 399 ? -6.136 -32.616 -2.060 1.00 42.44 399 ALA A CA 1
ATOM 3283 C C . ALA A 1 399 ? -7.525 -33.221 -1.801 1.00 42.44 399 ALA A C 1
ATOM 3285 O O . ALA A 1 399 ? -8.176 -32.914 -0.809 1.00 42.44 399 ALA A O 1
ATOM 3286 N N . HIS A 1 400 ? -7.988 -34.107 -2.685 1.00 43.03 400 HIS A N 1
ATOM 3287 C CA . HIS A 1 400 ? -8.942 -35.137 -2.310 1.00 43.03 400 HIS A CA 1
ATOM 3288 C C . HIS A 1 400 ? -8.161 -36.179 -1.511 1.00 43.03 400 HIS A C 1
ATOM 3290 O O . HIS A 1 400 ? -7.797 -37.249 -1.988 1.00 43.03 400 HIS A O 1
ATOM 3296 N N . GLN A 1 401 ? -7.836 -35.817 -0.269 1.00 42.66 401 GLN A N 1
ATOM 3297 C CA . GLN A 1 401 ? -7.644 -36.812 0.769 1.00 42.66 401 GLN A CA 1
ATOM 3298 C C . GLN A 1 401 ? -9.022 -37.425 1.014 1.00 42.66 401 GLN A C 1
ATOM 3300 O O . GLN A 1 401 ? -9.840 -36.861 1.743 1.00 42.66 401 GLN A O 1
ATOM 3305 N N . ASP A 1 402 ? -9.279 -38.556 0.361 1.00 43.38 402 ASP A N 1
ATOM 3306 C CA . ASP A 1 402 ? -10.336 -39.478 0.755 1.00 43.38 402 ASP A CA 1
ATOM 3307 C C . ASP A 1 402 ? -10.180 -39.765 2.252 1.00 43.38 402 ASP A C 1
ATOM 3309 O O . ASP A 1 402 ? -9.227 -40.411 2.695 1.00 43.38 402 ASP A O 1
ATOM 3313 N N . LYS A 1 403 ? -11.117 -39.244 3.047 1.00 44.81 403 LYS A N 1
ATOM 3314 C CA . LYS A 1 403 ? -11.227 -39.510 4.486 1.00 44.81 403 LYS A CA 1
ATOM 3315 C C . LYS A 1 403 ? -11.896 -40.854 4.798 1.00 44.81 403 LYS A C 1
ATOM 3317 O O . LYS A 1 403 ? -12.098 -41.153 5.970 1.00 44.81 403 LYS A O 1
ATOM 3322 N N . ASP A 1 404 ? -12.136 -41.698 3.796 1.00 51.28 404 ASP A N 1
ATOM 3323 C CA . ASP A 1 404 ? -12.826 -42.982 3.951 1.00 51.28 404 ASP A CA 1
ATOM 3324 C C . ASP A 1 404 ? -11.899 -44.191 3.769 1.00 51.28 404 ASP A C 1
ATOM 3326 O O . ASP A 1 404 ? -12.149 -45.110 2.991 1.00 51.28 404 ASP A O 1
ATOM 3330 N N . ARG A 1 405 ? -10.830 -44.247 4.567 1.00 40.06 405 ARG A N 1
ATOM 3331 C CA . ARG A 1 405 ? -10.245 -45.537 4.963 1.00 40.06 405 ARG A CA 1
ATOM 3332 C C . ARG A 1 405 ? -10.233 -45.663 6.475 1.00 40.06 405 ARG A C 1
ATOM 3334 O O . ARG A 1 405 ? -9.217 -45.486 7.139 1.00 40.06 405 ARG A O 1
ATOM 3341 N N . SER A 1 406 ? -11.402 -46.013 6.996 1.00 51.84 406 SER A N 1
ATOM 3342 C CA . SER A 1 406 ? -11.504 -46.838 8.192 1.00 51.84 406 SER A CA 1
ATOM 3343 C C . SER A 1 406 ? -11.965 -48.244 7.786 1.00 51.84 406 SER A C 1
ATOM 3345 O O . SER A 1 406 ? -12.681 -48.397 6.800 1.00 51.84 406 SER A O 1
ATOM 3347 N N . VAL A 1 407 ? -11.574 -49.224 8.609 1.00 45.34 407 VAL A N 1
ATOM 3348 C CA . VAL A 1 407 ? -12.110 -50.596 8.731 1.00 45.34 407 VAL A CA 1
ATOM 3349 C C . VAL A 1 407 ? -11.307 -51.729 8.044 1.00 45.34 407 VAL A C 1
ATOM 3351 O O . VAL A 1 407 ? -11.471 -52.033 6.870 1.00 45.34 407 VAL A O 1
ATOM 3354 N N . SER A 1 408 ? -10.433 -52.326 8.873 1.00 44.47 408 SER A N 1
ATOM 3355 C CA . SER A 1 408 ? -10.104 -53.758 9.084 1.00 44.47 408 SER A CA 1
ATOM 3356 C C . SER A 1 408 ? -10.003 -54.751 7.915 1.00 44.47 408 SER A C 1
ATOM 3358 O O . SER A 1 408 ? -10.998 -54.999 7.237 1.00 44.47 408 SER A O 1
ATOM 3360 N N . VAL A 1 409 ? -8.885 -55.493 7.870 1.00 42.06 409 VAL A N 1
ATOM 3361 C CA . VAL A 1 409 ? -8.772 -56.862 8.438 1.00 42.06 409 VAL A CA 1
ATOM 3362 C C . VAL A 1 409 ? -7.435 -56.978 9.161 1.00 42.06 409 VAL A C 1
ATOM 3364 O O . VAL A 1 409 ? -6.441 -56.471 8.595 1.00 42.06 409 VAL A O 1
#

Organism: Heterostelium pallidum (strain ATCC 26659 / Pp 5 / PN500) (NCBI:txid670386)